Protein 1QVC (pdb70)

Radius of gyration: 25.81 Å; Cα contacts (8 Å, |Δi|>4): 1279; chains: 4; bounding box: 78×69×65 Å

Solvent-accessible surface area: 35002 Å² total; per-residue (Å²): 15,39,44,9,14,27,20,0,0,0,1,5,55,5,22,98,88,14,125,32,180,151,94,142,113,25,56,10,30,1,69,7,20,1,19,5,25,58,51,114,204,79,153,79,133,47,114,82,90,128,65,53,24,122,8,94,1,17,0,56,37,146,60,0,63,39,1,44,112,149,3,122,119,40,14,10,1,6,0,18,9,51,9,107,44,92,87,87,79,115,160,75,68,101,45,105,66,20,8,2,9,0,48,87,100,19,26,35,37,63,7,77,66,68,204,108,69,26,87,61,108,103,77,67,125,181,74,74,71,156,66,136,83,26,220,43,174,64,166,109,133,96,42,55,122,49,81,109,12,10,21,16,0,0,0,1,1,31,5,20,102,82,23,106,42,102,135,60,144,108,67,41,4,15,0,54,7,40,0,13,8,17,71,31,137,138,29,137,82,79,52,113,95,85,27,102,17,38,74,10,67,1,8,0,72,23,158,58,0,80,48,0,22,109,113,4,80,96,19,11,17,1,7,1,12,3,30,12,58,51,93,117,28,75,36,156,112,31,105,48,116,33,23,6,3,16,3,60,141,100,15,22,26,44,65,3,85,35,74,157,174,53,14,18,85,81,116,72,70,125,116,56,42,26,97,108,52,54,53,249,80,108,75,95,86,63,151,82,84,65,87,119,2,10,24,15,0,0,0,2,2,40,1,22,91,92,28,118,32,134,155,61,130,137,69,31,10,8,0,56,3,8,0,18,8,20,66,51,94,180,97,124,93,150,40,164,106,85,110,102,52,29,118,9,72,1,10,0,85,37,92,24,0,83,19,1,39,113,110,9,149,133,42,9,8,0,8,0,13,3,24,13,52,53,98,112,110,72,73,145,90,30,79,38,123,71,28,4,2,16,2,52,109,90,16,19,22,20,30,1,69,64,52,93,55,34,78,20,11,14,50,31,74,116,98,43,43,54,100,96,64,79,70,260,40,107,109,148,120,114,85,44,68,30,99,107,13,12,24,17,0,0,0,0,1,38,5,24,93,86,15,103,35,107,130,89,144,129,47,44,3,6,0,38,7,21,0,16,5,11,79,80,169,162,51,120,105,107,29,113,148,125,91,93,61,21,141,11,102,1,5,0,71,29,154,45,0,62,43,0,32,112,84,4,111,89,18,26,17,0,8,4,21,4,38,9,85,52,94,128,87,89,101,129,76,68,104,44,141,76,28,3,2,11,2,62,132,105,20,24,29,42,19,10,100,12,28,118,174,58,67,63,75,71,109,75,14,117,164,78,37,24,106,116,174,100,41,171,39,147,124,167,209

Nearest PDB structures (foldseek):
  4mz9-assembly1_C  TM=9.753E-01  e=2.724E-16  Escherichia coli K-12
  1qvc-assembly1_D  TM=7.773E-01  e=4.895E-19  Escherichia coli
  1eqq-assembly1_B  TM=9.102E-01  e=1.030E-16  Escherichia coli
  7f2n-assembly1_A  TM=9.126E-01  e=9.639E-15  Klebsiella pneumoniae subsp. pneumoniae MGH 78578
  3tqy-assembly1_C  TM=8.961E-01  e=4.563E-12  Coxiella burnetii

Organism: Escherichia coli (strain K12) (NCBI:txid83333)

Sequence (573 aa):
ASRGVNKVILVGNLGQDPEVRYMPNGGAVANITLATSESWRDKATGEMKEQTEWHRVVLFGKLAEVASEYLRKGSQVYIEGQLRTRKWTDQSGQDRYTTEVVVNVGGTMQMLGGRQGGGAPAGGNIGGGQPQGGWGQPQQPQGGNASRGVNKVILVGNLGQDPEVRYMPNGGAVANITLATSESWRDKATGEMKEQTEWHRVVLFGKLAEVASEYLRKGSQVYIEGQLRTRKWTDQSGQDRYTTEVVVNVGGTMQMLGGRQGGGAPAGGNIGGGQPQGGWGQPQQPQGGASRGVNKVILVGNLGQDPEVRYMPNGGAVANITLATSESWRDKATGEMKEQTEWHRVVLFGKLAEVASEYLRKGSQVYIEGQLRTRKWTDQSGQDRYTTEVVVNVGGTMQMLGGRQGGGAPAGGNIGGGQPQGGWGQPQQPQGGASRGVNKVILVGNLGQDPEVRYMPNGGAVANITLATSESWRDKATGEMKEQTEWHRVVLFGKLAEVASEYLRKGSQVYIEGQLRTRKWTDQSGQDRYTTEVVVNVGGTMQMLGGRQGGGAPAGGNIGGGQPQGGWGQPQQ

Foldseek 3Di:
DPDDDFKDKDKFFWQFAWQWDQDDPFGTKTKTKGKDKDWDCDDDPHGTDIDIDIAIEMEGDPRSVCSNVPNGGGWIKIKMFGWDWDWDDDPDPIDIDIHGYADDVMDMGTDDDDDDPDDCPPDDDDDDDAQDPDDDPDDPPTRRD/DPPDDFKDKDKFFFQFAWDKDADPPFGMKIKTWGKDKDWACDCVVHHTAIEIDIAIEMEGDPVRVCSNQAAGGGFIKIWMFGWDKAWDDLPPDIDIRIHGYADPVIDMGTDDDDDPGYDDDPPDDDDHYDPDDDDPDGDDDPDD/DVPDDFKDKDKFFFQFFWDKDADVPFGIKIKTKGKDKDWDQDDDPDGIDMDIDIAIEMETAVQSVVCNVPPGGGWIKIKMFGKDWDWDDPPPRIDIDIHGYADPVMDMATDDDDHDDDPDPDHPDDDDQQDDDDPDPPPDDSGD/DPDDDFKDKDKFFWQFAFPKACDPPGKIKTWTKGKDKDKDADPVVHGIDMDIDIATEMEIHPVSVLCNVWPGGGWIKIKMFGWDWDWDQDPHPIDIDIHGYAYDVMDMDTDVTPPPDDDDDPQAPPPWADDDPGRPPPDD

Secondary structure (DSSP, 8-state):
----EEEEEEEEEESS--EEE--SSS--EEEEEEEE----S--SSSS-----EEEEEEEETHHHHHHHHH--TT-EEEEEEEEEEEEE-SSSS-EEEEEEEE-TT-EEEE----S---SSSSS---SS-SSTT-SSSS-SS----/--S-EEEEEEEEEESS--EEEEETTTEEEEEEEEEE---B---SSSS-B---EEEEEEEEHHHHHHHHHH--TT-EEEEEEEEEEEEEESSSSEEEEEEEEE-TT-EEEESS-S-SSS---SS---SS---S--SS--------/----EEEEEEEEEESS--EEE--TTT--EEEEEEEEEEEE--STT-S-EEEEEEEEEEEEHHHHHHHHHH--TT-EEEEEEEEEEEEEESSSSEEEEEEEEE-SS-EEEE-SSS--STT-S--SSS-------SS---SS----/--S-EEEEEEEEEESS--EEEE-TTS-EEEEEEEEEEEEE--STT-S-EEEEEEEEEEEETHHHHHHHHH--TT-EEEEEEEEEEEEE-SSSS-EEEEEEEE-SS-EEEESS---S-SS--TTS-SSS--SSSS------

InterPro domains:
  IPR000424 Primosome PriB/single-strand DNA-binding [PF00436] (6-112)
  IPR000424 Primosome PriB/single-strand DNA-binding [PS50935] (6-111)
  IPR000424 Primosome PriB/single-strand DNA-binding [cd04496] (9-105)
  IPR011344 Single-stranded DNA-binding protein [MF_00984] (6-117)
  IPR011344 Single-stranded DNA-binding protein [PIRSF002070] (3-159)
  IPR011344 Single-stranded DNA-binding protein [PTHR10302] (3-152)
  IPR011344 Single-stranded DNA-binding protein [TIGR00621] (4-178)
  IPR012340 Nucleic acid-binding, OB-fold [G3DSA:2.40.50.140] (2-146)
  IPR012340 Nucleic acid-binding, OB-fold [SSF50249] (4-178)

Structure (mmCIF, N/CA/C/O backbone):
data_1QVC
#
_entry.id   1QVC
#
_cell.length_a   105.369
_cell.length_b   62.923
_cell.length_c   97.792
_cell.angle_alpha   90.00
_cell.angle_beta   112.57
_cell.angle_gamma   90.00
#
_symmetry.space_group_name_H-M   'C 1 2 1'
#
loop_
_entity.id
_entity.type
_entity.pdbx_description
1 polymer 'SINGLE STRANDED DNA BINDING PROTEIN MONOMER'
2 water water
#
loop_
_atom_site.group_PDB
_atom_site.id
_atom_site.type_symbol
_atom_site.label_atom_id
_atom_site.label_alt_id
_atom_site.label_comp_id
_atom_site.label_asym_id
_atom_site.label_entity_id
_atom_site.label_seq_id
_atom_site.pdbx_PDB_ins_code
_atom_site.Cartn_x
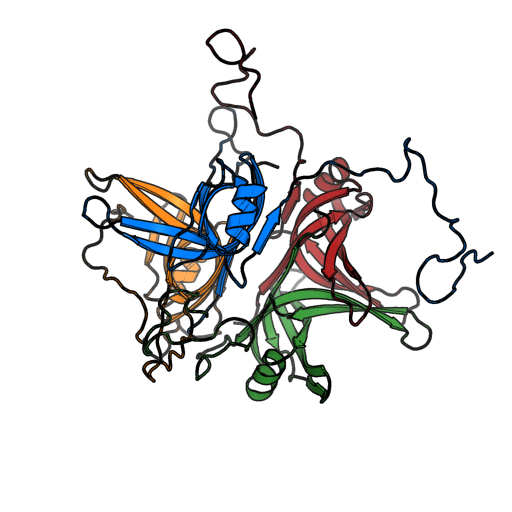_atom_site.Cartn_y
_atom_site.Cartn_z
_atom_site.occupancy
_atom_site.B_iso_or_equiv
_atom_site.auth_seq_id
_atom_site.auth_comp_id
_atom_site.auth_asym_id
_atom_site.auth_atom_id
_atom_site.pdbx_PDB_model_num
ATOM 1 N N . ALA A 1 1 ? 25.284 -14.889 6.375 1.00 77.38 1 ALA A N 1
ATOM 2 C CA . ALA A 1 1 ? 25.095 -15.461 7.739 1.00 76.81 1 ALA A CA 1
ATOM 3 C C . ALA A 1 1 ? 23.905 -14.815 8.437 1.00 76.91 1 ALA A C 1
ATOM 4 O O . ALA A 1 1 ? 23.527 -13.685 8.119 1.00 77.52 1 ALA A O 1
ATOM 6 N N . SER A 1 2 ? 23.314 -15.538 9.386 1.00 75.86 2 SER A N 1
ATOM 7 C CA . SER A 1 2 ? 22.168 -15.029 10.133 1.00 74.23 2 SER A CA 1
ATOM 8 C C . SER A 1 2 ? 22.621 -14.387 11.439 1.00 71.92 2 SER A C 1
ATOM 9 O O . SER A 1 2 ? 22.421 -13.189 11.655 1.00 71.37 2 SER A O 1
ATOM 12 N N . ARG A 1 3 ? 23.232 -15.201 12.298 1.00 67.74 3 ARG A N 1
ATOM 13 C CA . ARG A 1 3 ? 23.726 -14.766 13.602 1.00 63.10 3 ARG A CA 1
ATOM 14 C C . ARG A 1 3 ? 23.990 -13.272 13.750 1.00 58.41 3 ARG A C 1
ATOM 15 O O . ARG A 1 3 ? 23.090 -12.515 14.108 1.00 58.75 3 ARG A O 1
ATOM 23 N N . GLY A 1 4 ? 25.224 -12.854 13.487 1.00 52.72 4 GLY A N 1
ATOM 24 C CA . GLY A 1 4 ? 25.570 -11.453 13.616 1.00 47.50 4 GLY A CA 1
ATOM 25 C C . GLY A 1 4 ? 26.247 -11.162 14.946 1.00 44.93 4 GLY A C 1
ATOM 26 O O . GLY A 1 4 ? 26.474 -12.065 15.751 1.00 44.14 4 GLY A O 1
ATOM 27 N N . VAL A 1 5 ? 26.563 -9.893 15.180 1.00 42.00 5 VAL A N 1
ATOM 28 C CA . VAL A 1 5 ? 27.225 -9.474 16.405 1.00 39.04 5 VAL A CA 1
ATOM 29 C C . VAL A 1 5 ? 26.423 -8.393 17.097 1.00 38.86 5 VAL A C 1
ATOM 30 O O . VAL A 1 5 ? 26.028 -7.401 16.478 1.00 40.36 5 VAL A O 1
ATOM 34 N N . ASN A 1 6 ? 26.188 -8.599 18.386 1.00 36.52 6 ASN A N 1
ATOM 35 C CA . ASN A 1 6 ? 25.440 -7.676 19.225 1.00 32.14 6 ASN A CA 1
ATOM 36 C C . ASN A 1 6 ? 26.334 -7.342 20.418 1.00 30.66 6 ASN A C 1
ATOM 37 O O . ASN A 1 6 ? 26.243 -7.954 21.466 1.00 29.29 6 ASN A O 1
ATOM 42 N N . LYS A 1 7 ? 27.177 -6.340 20.238 1.00 31.49 7 LYS A N 1
ATOM 43 C CA . LYS A 1 7 ? 28.122 -5.917 21.247 1.00 32.05 7 LYS A CA 1
ATOM 44 C C . LYS A 1 7 ? 27.994 -4.466 21.631 1.00 32.24 7 LYS A C 1
ATOM 45 O O . LYS A 1 7 ? 27.898 -3.609 20.762 1.00 32.84 7 LYS A O 1
ATOM 51 N N . VAL A 1 8 ? 28.020 -4.204 22.937 1.00 30.78 8 VAL A N 1
ATOM 52 C CA . VAL A 1 8 ? 27.971 -2.849 23.462 1.00 28.63 8 VAL A CA 1
ATOM 53 C C . VAL A 1 8 ? 29.113 -2.680 24.461 1.00 29.33 8 VAL A C 1
ATOM 54 O O . VAL A 1 8 ? 29.249 -3.478 25.382 1.00 30.61 8 VAL A O 1
ATOM 58 N N . ILE A 1 9 ? 29.909 -1.633 24.283 1.00 27.12 9 ILE A N 1
ATOM 59 C CA . ILE A 1 9 ? 31.023 -1.337 25.170 1.00 33.10 9 ILE A CA 1
ATOM 60 C C . ILE A 1 9 ? 30.746 0.000 25.871 1.00 34.81 9 ILE A C 1
ATOM 61 O O . ILE A 1 9 ? 30.596 1.027 25.203 1.00 35.18 9 ILE A O 1
ATOM 66 N N . LEU A 1 10 ? 30.673 -0.013 27.203 1.00 32.55 10 LEU A N 1
ATOM 67 C CA . LEU A 1 10 ? 30.413 1.210 27.952 1.00 35.23 10 LEU A CA 1
ATOM 68 C C . LEU A 1 10 ? 31.441 1.555 29.030 1.00 37.29 10 LEU A C 1
ATOM 69 O O . LEU A 1 10 ? 32.026 0.680 29.670 1.00 38.69 10 LEU A O 1
ATOM 74 N N . VAL A 1 11 ? 31.659 2.850 29.214 1.00 36.78 11 VAL A N 1
ATOM 75 C CA . VAL A 1 11 ? 32.541 3.349 30.255 1.00 36.86 11 VAL A CA 1
ATOM 76 C C . VAL A 1 11 ? 31.835 4.573 30.861 1.00 39.80 11 VAL A C 1
ATOM 77 O O . VAL A 1 11 ? 31.761 5.632 30.238 1.00 38.85 11 VAL A O 1
ATOM 81 N N . GLY A 1 12 ? 31.297 4.422 32.065 1.00 40.61 12 GLY A N 1
ATOM 82 C CA . GLY A 1 12 ? 30.622 5.540 32.697 1.00 43.66 12 GLY A CA 1
ATOM 83 C C . GLY A 1 12 ? 30.512 5.414 34.202 1.00 45.57 12 GLY A C 1
ATOM 84 O O . GLY A 1 12 ? 31.097 4.517 34.799 1.00 42.98 12 GLY A O 1
ATOM 85 N N . ASN A 1 13 ? 29.742 6.318 34.807 1.00 49.20 13 ASN A N 1
ATOM 86 C CA . ASN A 1 13 ? 29.531 6.348 36.255 1.00 50.20 13 ASN A CA 1
ATOM 87 C C . ASN A 1 13 ? 28.142 5.860 36.619 1.00 50.46 13 ASN A C 1
ATOM 88 O O . ASN A 1 13 ? 27.190 6.093 35.885 1.00 51.57 13 ASN A O 1
ATOM 93 N N . LEU A 1 14 ? 28.018 5.180 37.754 1.00 52.89 14 LEU A N 1
ATOM 94 C CA . LEU A 1 14 ? 26.710 4.706 38.189 1.00 54.08 14 LEU A CA 1
ATOM 95 C C . LEU A 1 14 ? 25.919 5.932 38.621 1.00 55.64 14 LEU A C 1
ATOM 96 O O . LEU A 1 14 ? 26.443 6.809 39.300 1.00 55.05 14 LEU A O 1
ATOM 101 N N . GLY A 1 15 ? 24.659 6.000 38.214 1.00 58.89 15 GLY A N 1
ATOM 102 C CA . GLY A 1 15 ? 23.837 7.137 38.582 1.00 62.98 15 GLY A CA 1
ATOM 103 C C . GLY A 1 15 ? 23.230 6.942 39.956 1.00 65.43 15 GLY A C 1
ATOM 104 O O . GLY A 1 15 ? 22.721 7.882 40.566 1.00 67.00 15 GLY A O 1
ATOM 105 N N . GLN A 1 16 ? 23.289 5.708 40.444 1.00 66.14 16 GLN A N 1
ATOM 106 C CA . GLN A 1 16 ? 22.744 5.376 41.745 1.00 66.62 16 GLN A CA 1
ATOM 107 C C . GLN A 1 16 ? 23.238 4.009 42.190 1.00 66.79 16 GLN A C 1
ATOM 108 O O . GLN A 1 16 ? 23.949 3.328 41.462 1.00 66.54 16 GLN A O 1
ATOM 114 N N . ASP A 1 17 ? 22.856 3.615 43.396 1.00 68.98 17 ASP A N 1
ATOM 115 C CA . ASP A 1 17 ? 23.261 2.330 43.951 1.00 71.96 17 ASP A CA 1
ATOM 116 C C . ASP A 1 17 ? 22.657 1.166 43.170 1.00 73.08 17 ASP A C 1
ATOM 117 O O . ASP A 1 17 ? 21.512 1.234 42.725 1.00 73.43 17 ASP A O 1
ATOM 122 N N . PRO A 1 18 ? 23.427 0.082 42.994 1.00 73.40 18 PRO A N 1
ATOM 123 C CA . PRO A 1 18 ? 22.989 -1.113 42.269 1.00 75.03 18 PRO A CA 1
ATOM 124 C C . PRO A 1 18 ? 21.734 -1.752 42.860 1.00 76.82 18 PRO A C 1
ATOM 125 O O . PRO A 1 18 ? 21.806 -2.503 43.834 1.00 77.24 18 PRO A O 1
ATOM 129 N N . GLU A 1 19 ? 20.588 -1.450 42.261 1.00 78.39 19 GLU A N 1
ATOM 130 C CA . GLU A 1 19 ? 19.314 -1.990 42.713 1.00 79.62 19 GLU A CA 1
ATOM 131 C C . GLU A 1 19 ? 19.276 -3.487 42.420 1.00 80.27 19 GLU A C 1
ATOM 132 O O . GLU A 1 19 ? 18.733 -3.921 41.405 1.00 80.81 19 GLU A O 1
ATOM 138 N N . VAL A 1 20 ? 19.861 -4.273 43.317 1.00 80.92 20 VAL A N 1
ATOM 139 C CA . VAL A 1 20 ? 19.916 -5.720 43.157 1.00 81.73 20 VAL A CA 1
ATOM 140 C C . VAL A 1 20 ? 18.701 -6.424 43.735 1.00 83.01 20 VAL A C 1
ATOM 141 O O . VAL A 1 20 ? 18.072 -5.936 44.672 1.00 83.25 20 VAL A O 1
ATOM 145 N N . ARG A 1 21 ? 18.373 -7.579 43.167 1.00 84.97 21 ARG A N 1
ATOM 146 C CA . ARG A 1 21 ? 17.233 -8.355 43.632 1.00 86.87 21 ARG A CA 1
ATOM 147 C C . ARG A 1 21 ? 17.336 -9.804 43.172 1.00 87.80 21 ARG A C 1
ATOM 148 O O . ARG A 1 21 ? 17.592 -10.080 41.999 1.00 87.06 21 ARG A O 1
ATOM 156 N N . TYR A 1 22 ? 17.138 -10.728 44.105 1.00 89.69 22 TYR A N 1
ATOM 157 C CA . TYR A 1 22 ? 17.199 -12.149 43.793 1.00 91.53 22 TYR A CA 1
ATOM 158 C C . TYR A 1 22 ? 15.864 -12.604 43.222 1.00 92.72 22 TYR A C 1
ATOM 159 O O . TYR A 1 22 ? 15.007 -11.783 42.893 1.00 93.35 22 TYR A O 1
ATOM 168 N N . MET A 1 23 ? 15.697 -13.918 43.108 1.00 93.94 23 MET A N 1
ATOM 169 C CA . MET A 1 23 ? 14.466 -14.501 42.590 1.00 95.08 23 MET A CA 1
ATOM 170 C C . MET A 1 23 ? 14.602 -16.019 42.462 1.00 95.96 23 MET A C 1
ATOM 171 O O . MET A 1 23 ? 15.659 -16.527 42.088 1.00 95.95 23 MET A O 1
ATOM 176 N N . PRO A 1 24 ? 13.529 -16.762 42.781 1.00 96.62 24 PRO A N 1
ATOM 177 C CA . PRO A 1 24 ? 13.504 -18.227 42.715 1.00 96.76 24 PRO A CA 1
ATOM 178 C C . PRO A 1 24 ? 14.164 -18.819 41.473 1.00 96.49 24 PRO A C 1
ATOM 179 O O . PRO A 1 24 ? 15.324 -19.235 41.514 1.00 97.02 24 PRO A O 1
ATOM 183 N N . ASN A 1 25 ? 13.414 -18.856 40.376 1.00 95.98 25 ASN A N 1
ATOM 184 C CA . ASN A 1 25 ? 13.899 -19.401 39.111 1.00 94.86 25 ASN A CA 1
ATOM 185 C C . ASN A 1 25 ? 15.232 -18.775 38.703 1.00 93.06 25 ASN A C 1
ATOM 186 O O . ASN A 1 25 ? 16.287 -19.398 38.836 1.00 92.91 25 ASN A O 1
ATOM 191 N N . GLY A 1 26 ? 15.180 -17.544 38.204 1.00 90.64 26 GLY A N 1
ATOM 192 C CA . GLY A 1 26 ? 16.397 -16.867 37.792 1.00 88.20 26 GLY A CA 1
ATOM 193 C C . GLY A 1 26 ? 17.318 -16.587 38.965 1.00 86.15 26 GLY A C 1
ATOM 194 O O . GLY A 1 26 ? 16.862 -16.216 40.044 1.00 86.76 26 GLY A O 1
ATOM 195 N N . GLY A 1 27 ? 18.619 -16.766 38.758 1.00 83.52 27 GLY A N 1
ATOM 196 C CA . GLY A 1 27 ? 19.574 -16.525 39.825 1.00 78.96 27 GLY A CA 1
ATOM 197 C C . GLY A 1 27 ? 19.567 -15.088 40.309 1.00 75.70 27 GLY A C 1
ATOM 198 O O . GLY A 1 27 ? 18.524 -14.546 40.670 1.00 75.61 27 GLY A O 1
ATOM 199 N N . ALA A 1 28 ? 20.740 -14.466 40.317 1.00 72.68 28 ALA A N 1
ATOM 200 C CA . ALA A 1 28 ? 20.863 -13.085 40.758 1.00 68.37 28 ALA A CA 1
ATOM 201 C C . ALA A 1 28 ? 20.672 -12.121 39.596 1.00 65.46 28 ALA A C 1
ATOM 202 O O . ALA A 1 28 ? 21.197 -12.334 38.505 1.00 63.66 28 ALA A O 1
ATOM 204 N N . VAL A 1 29 ? 19.912 -11.060 39.844 1.00 63.49 29 VAL A N 1
ATOM 205 C CA . VAL A 1 29 ? 19.656 -10.038 38.836 1.00 60.97 29 VAL A CA 1
ATOM 206 C C . VAL A 1 29 ? 19.955 -8.685 39.468 1.00 58.05 29 VAL A C 1
ATOM 207 O O . VAL A 1 29 ? 19.793 -8.510 40.669 1.00 57.61 29 VAL A O 1
ATOM 211 N N . ALA A 1 30 ? 20.389 -7.727 38.661 1.00 56.68 30 ALA A N 1
ATOM 212 C CA . ALA A 1 30 ? 20.703 -6.399 39.178 1.00 55.36 30 ALA A CA 1
ATOM 213 C C . ALA A 1 30 ? 20.583 -5.328 38.096 1.00 54.30 30 ALA A C 1
ATOM 214 O O . ALA A 1 30 ? 21.179 -5.454 37.023 1.00 54.02 30 ALA A O 1
ATOM 216 N N . ASN A 1 31 ? 19.805 -4.285 38.374 1.00 51.89 31 ASN A N 1
ATOM 217 C CA . ASN A 1 31 ? 19.633 -3.192 37.422 1.00 51.55 31 ASN A CA 1
ATOM 218 C C . ASN A 1 31 ? 20.440 -1.977 37.858 1.00 50.60 31 ASN A C 1
ATOM 219 O O . ASN A 1 31 ? 20.362 -1.550 39.011 1.00 50.04 31 ASN A O 1
ATOM 224 N N . ILE A 1 32 ? 21.224 -1.427 36.938 1.00 48.63 32 ILE A N 1
ATOM 225 C CA . ILE A 1 32 ? 22.028 -0.256 37.247 1.00 47.00 32 ILE A CA 1
ATOM 226 C C . ILE A 1 32 ? 21.832 0.795 36.160 1.00 46.06 32 ILE A C 1
ATOM 227 O O . ILE A 1 32 ? 21.331 0.495 35.076 1.00 45.42 32 ILE A O 1
ATOM 232 N N . THR A 1 33 ? 22.228 2.028 36.460 1.00 44.22 33 THR A N 1
ATOM 233 C CA . THR A 1 33 ? 22.096 3.128 35.519 1.00 43.62 33 THR A CA 1
ATOM 234 C C . THR A 1 33 ? 23.464 3.702 35.231 1.00 43.36 33 THR A C 1
ATOM 235 O O . THR A 1 33 ? 24.241 3.952 36.148 1.00 45.15 33 THR A O 1
ATOM 239 N N . LEU A 1 34 ? 23.754 3.938 33.960 1.00 42.21 34 LEU A N 1
ATOM 240 C CA . LEU A 1 34 ? 25.063 4.444 33.596 1.00 42.77 34 LEU A CA 1
ATOM 241 C C . LEU A 1 34 ? 24.999 5.685 32.729 1.00 41.53 34 LEU A C 1
ATOM 242 O O . LEU A 1 34 ? 24.196 5.777 31.811 1.00 44.38 34 LEU A O 1
ATOM 247 N N . ALA A 1 35 ? 25.878 6.633 33.014 1.00 41.81 35 ALA A N 1
ATOM 248 C CA . ALA A 1 35 ? 25.921 7.866 32.263 1.00 42.09 35 ALA A CA 1
ATOM 249 C C . ALA A 1 35 ? 27.193 8.020 31.441 1.00 42.57 35 ALA A C 1
ATOM 250 O O . ALA A 1 35 ? 28.263 7.545 31.825 1.00 43.54 35 ALA A O 1
ATOM 252 N N . THR A 1 36 ? 27.051 8.669 30.292 1.00 41.46 36 THR A N 1
ATOM 253 C CA . THR A 1 36 ? 28.167 8.977 29.414 1.00 42.77 36 THR A CA 1
ATOM 254 C C . THR A 1 36 ? 27.808 10.347 28.860 1.00 44.72 36 THR A C 1
ATOM 255 O O . THR A 1 36 ? 26.639 10.730 28.860 1.00 41.56 36 THR A O 1
ATOM 259 N N . SER A 1 37 ? 28.801 11.099 28.410 1.00 49.62 37 SER A N 1
ATOM 260 C CA . SER A 1 37 ? 28.531 12.433 27.904 1.00 53.63 37 SER A CA 1
ATOM 261 C C . SER A 1 37 ? 29.457 12.879 26.794 1.00 55.90 37 SER A C 1
ATOM 262 O O . SER A 1 37 ? 30.516 12.298 26.583 1.00 55.72 37 SER A O 1
ATOM 265 N N . GLU A 1 38 ? 29.035 13.923 26.088 1.00 62.01 38 GLU A N 1
ATOM 266 C CA . GLU A 1 38 ? 29.787 14.489 24.977 1.00 68.05 38 GLU A CA 1
ATOM 267 C C . GLU A 1 38 ? 29.452 15.981 24.859 1.00 72.11 38 GLU A C 1
ATOM 268 O O . GLU A 1 38 ? 28.282 16.367 24.903 1.00 72.55 38 GLU A O 1
ATOM 274 N N . SER A 1 39 ? 30.480 16.816 24.717 1.00 76.45 39 SER A N 1
ATOM 275 C CA . SER A 1 39 ? 30.285 18.259 24.604 1.00 80.16 39 SER A CA 1
ATOM 276 C C . SER A 1 39 ? 31.115 18.867 23.482 1.00 83.21 39 SER A C 1
ATOM 277 O O . SER A 1 39 ? 32.308 18.599 23.363 1.00 83.81 39 SER A O 1
ATOM 280 N N . TRP A 1 40 ? 30.471 19.692 22.663 1.00 87.16 40 TRP A N 1
ATOM 281 C 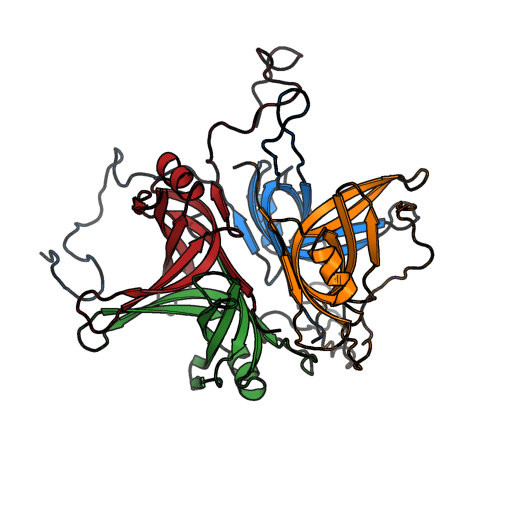CA . TRP A 1 40 ? 31.136 20.353 21.546 1.00 90.90 40 TRP A CA 1
ATOM 282 C C . TRP A 1 40 ? 31.675 21.729 21.939 1.00 92.58 40 TRP A C 1
ATOM 283 O O . TRP A 1 40 ? 31.059 22.450 22.723 1.00 92.74 40 TRP A O 1
ATOM 294 N N . ARG A 1 41 ? 32.832 22.082 21.386 1.00 94.41 41 ARG A N 1
ATOM 295 C CA . ARG A 1 41 ? 33.480 23.356 21.680 1.00 96.28 41 ARG A CA 1
ATOM 296 C C . ARG A 1 41 ? 32.797 24.559 21.030 1.00 97.43 41 ARG A C 1
ATOM 297 O O . ARG A 1 41 ? 33.362 25.653 20.991 1.00 98.06 41 ARG A O 1
ATOM 305 N N . ASP A 1 42 ? 31.583 24.358 20.526 1.00 98.39 42 ASP A N 1
ATOM 306 C CA . ASP A 1 42 ? 30.832 25.434 19.885 1.00 99.07 42 ASP A CA 1
ATOM 307 C C . ASP A 1 42 ? 30.451 26.534 20.873 1.00 99.90 42 ASP A C 1
ATOM 308 O O . ASP A 1 42 ? 31.110 26.723 21.901 1.00 99.99 42 ASP A O 1
ATOM 313 N N . LYS A 1 43 ? 29.380 27.258 20.552 1.00 99.99 43 LYS A N 1
ATOM 314 C CA . LYS A 1 43 ? 28.895 28.343 21.398 1.00 99.85 43 LYS A CA 1
ATOM 315 C C . LYS A 1 43 ? 27.644 28.981 20.803 1.00 99.79 43 LYS A C 1
ATOM 316 O O . LYS A 1 43 ? 27.562 29.196 19.593 1.00 99.99 43 LYS A O 1
ATOM 322 N N . ALA A 1 44 ? 26.675 29.285 21.661 1.00 99.68 44 ALA A N 1
ATOM 323 C CA . ALA A 1 44 ? 25.433 29.909 21.222 1.00 99.82 44 ALA A CA 1
ATOM 324 C C . ALA A 1 44 ? 25.348 31.330 21.767 1.00 99.76 44 ALA A C 1
ATOM 325 O O . ALA A 1 44 ? 25.275 32.298 21.007 1.00 99.37 44 ALA A O 1
ATOM 327 N N . THR A 1 45 ? 25.362 31.443 23.091 1.00 99.99 45 THR A N 1
ATOM 328 C CA . THR A 1 45 ? 25.285 32.739 23.757 1.00 99.99 45 THR A CA 1
ATOM 329 C C . THR A 1 45 ? 26.488 32.938 24.678 1.00 99.99 45 THR A C 1
ATOM 330 O O . THR A 1 45 ? 26.618 33.974 25.333 1.00 99.95 45 THR A O 1
ATOM 334 N N . GLY A 1 46 ? 27.368 31.942 24.721 1.00 99.96 46 GLY A N 1
ATOM 335 C CA . GLY A 1 46 ? 28.546 32.047 25.563 1.00 99.99 46 GLY A CA 1
ATOM 336 C C . GLY A 1 46 ? 29.337 30.759 25.696 1.00 99.99 46 GLY A C 1
ATOM 337 O O . GLY A 1 46 ? 30.397 30.598 25.086 1.00 99.99 46 GLY A O 1
ATOM 338 N N . GLU A 1 47 ? 28.819 29.837 26.499 1.00 99.49 47 GLU A N 1
ATOM 339 C CA . GLU A 1 47 ? 29.478 28.560 26.732 1.00 99.01 47 GLU A CA 1
ATOM 340 C C . GLU A 1 47 ? 29.130 27.523 25.672 1.00 98.71 47 GLU A C 1
ATOM 341 O O . GLU A 1 47 ? 28.631 27.855 24.595 1.00 98.41 47 GLU A O 1
ATOM 347 N N . MET A 1 48 ? 29.409 26.263 25.991 1.00 98.26 48 MET A N 1
ATOM 348 C CA . MET A 1 48 ? 29.123 25.151 25.093 1.00 97.26 48 MET A CA 1
ATOM 349 C C . MET A 1 48 ? 27.833 24.457 25.522 1.00 95.46 48 MET A C 1
ATOM 350 O O . MET A 1 48 ? 26.940 25.091 26.083 1.00 95.14 48 MET A O 1
ATOM 355 N N . LYS A 1 49 ? 27.738 23.157 25.261 1.00 93.08 49 LYS A N 1
ATOM 356 C CA . LYS A 1 49 ? 26.548 22.397 25.625 1.00 90.81 49 LYS A CA 1
ATOM 357 C C . LYS A 1 49 ? 26.913 21.051 26.248 1.00 88.85 49 LYS A C 1
ATOM 358 O O . LYS A 1 49 ? 28.085 20.679 26.310 1.00 88.45 49 LYS A O 1
ATOM 364 N N . GLU A 1 50 ? 25.899 20.331 26.720 1.00 86.24 50 GLU A N 1
ATOM 365 C CA . GLU A 1 50 ? 26.100 19.020 27.326 1.00 83.63 50 GLU A CA 1
ATOM 366 C C . GLU A 1 50 ? 24.896 18.132 27.035 1.00 80.35 50 GLU A C 1
ATOM 367 O O . GLU A 1 50 ? 23.753 18.583 27.071 1.00 80.23 50 GLU A O 1
ATOM 373 N N . GLN A 1 51 ? 25.164 16.865 26.746 1.00 76.37 51 GLN A N 1
ATOM 374 C CA . GLN A 1 51 ? 24.114 15.904 26.428 1.00 71.41 51 GLN A CA 1
ATOM 375 C C . GLN A 1 51 ? 24.502 14.528 26.947 1.00 66.75 51 GLN A C 1
ATOM 376 O O . GLN A 1 51 ? 25.126 13.748 26.230 1.00 66.93 51 GLN A O 1
ATOM 382 N N . THR A 1 52 ? 24.137 14.226 28.187 1.00 59.87 52 THR A N 1
ATOM 383 C CA . THR A 1 52 ? 24.477 12.932 28.744 1.00 54.75 52 THR A CA 1
ATOM 384 C C . THR A 1 52 ? 23.431 11.868 28.423 1.00 51.84 52 THR A C 1
ATOM 385 O O . THR A 1 52 ? 22.241 12.152 28.343 1.00 50.19 52 THR A O 1
ATOM 389 N N . GLU A 1 53 ? 23.902 10.641 28.224 1.00 49.03 53 GLU A N 1
ATOM 390 C CA . GLU A 1 53 ? 23.030 9.518 27.954 1.00 47.49 53 GLU A CA 1
ATOM 391 C C . GLU A 1 53 ? 23.023 8.675 29.203 1.00 47.39 53 GLU A C 1
ATOM 392 O O . GLU A 1 53 ? 24.042 8.547 29.872 1.00 50.02 53 GLU A O 1
ATOM 398 N N . TRP A 1 54 ? 21.870 8.109 29.518 1.00 45.57 54 TRP A N 1
ATOM 399 C CA . TRP A 1 54 ? 21.736 7.245 30.663 1.00 44.71 54 TRP A CA 1
ATOM 400 C C . TRP A 1 54 ? 21.428 5.909 30.030 1.00 45.58 54 TRP A C 1
ATOM 401 O O . TRP A 1 54 ? 20.563 5.828 29.163 1.00 43.81 54 TRP A O 1
ATOM 412 N N . HIS A 1 55 ? 22.160 4.875 30.438 1.00 44.01 55 HIS A N 1
ATOM 413 C CA . HIS A 1 55 ? 21.969 3.537 29.896 1.00 39.76 55 HIS A CA 1
ATOM 414 C C . HIS A 1 55 ? 21.432 2.608 30.965 1.00 38.85 55 HIS A C 1
ATOM 415 O O . HIS A 1 55 ? 21.845 2.678 32.116 1.00 40.73 55 HIS A O 1
ATOM 422 N N . ARG A 1 56 ? 20.493 1.752 30.584 1.00 40.95 56 ARG A N 1
ATOM 423 C CA . ARG A 1 56 ? 19.928 0.795 31.512 1.00 43.23 56 ARG A CA 1
ATOM 424 C C . ARG A 1 56 ? 20.748 -0.467 31.329 1.00 43.67 56 ARG A C 1
ATOM 425 O O . ARG A 1 56 ? 20.715 -1.094 30.270 1.00 43.53 56 ARG A O 1
ATOM 433 N N . VAL A 1 57 ? 21.515 -0.824 32.347 1.00 43.42 57 VAL A N 1
ATOM 434 C CA . VAL A 1 57 ? 22.336 -2.015 32.259 1.00 44.06 57 VAL A CA 1
ATOM 435 C C . VAL A 1 57 ? 21.760 -3.075 33.174 1.00 43.39 57 VAL A C 1
ATOM 436 O O . VAL A 1 57 ? 21.254 -2.774 34.248 1.00 46.43 57 VAL A O 1
ATOM 440 N N . VAL A 1 58 ? 21.821 -4.319 32.730 1.00 43.07 58 VAL A N 1
ATOM 441 C CA . VAL A 1 58 ? 21.316 -5.430 33.512 1.00 43.75 58 VAL A CA 1
ATOM 442 C C . VAL A 1 58 ? 22.464 -6.407 33.715 1.00 42.78 58 VAL A C 1
ATOM 443 O O . VAL A 1 58 ? 23.152 -6.758 32.765 1.00 42.15 58 VAL A O 1
ATOM 447 N N . LEU A 1 59 ? 22.680 -6.819 34.960 1.00 45.37 59 LEU A N 1
ATOM 448 C CA . LEU A 1 59 ? 23.739 -7.771 35.283 1.00 47.19 59 LEU A CA 1
ATOM 449 C C . LEU A 1 59 ? 23.070 -9.044 35.797 1.00 48.73 59 LEU A C 1
ATOM 450 O O . LEU A 1 59 ? 21.996 -8.987 36.398 1.00 50.75 59 LEU A O 1
ATOM 455 N N . PHE A 1 60 ? 23.699 -10.187 35.543 1.00 50.29 60 PHE A N 1
ATOM 456 C CA . PHE A 1 60 ? 23.179 -11.481 35.976 1.00 51.26 60 PHE A CA 1
ATOM 457 C C . PHE A 1 60 ? 24.315 -12.256 36.640 1.00 52.92 60 PHE A C 1
ATOM 458 O O . PHE A 1 60 ? 25.480 -11.872 36.524 1.00 53.52 60 PHE A O 1
ATOM 466 N N . GLY A 1 61 ? 23.970 -13.337 37.336 1.00 54.31 61 GLY A N 1
ATOM 467 C CA . GLY A 1 61 ? 24.972 -14.167 37.989 1.00 56.69 61 GLY A CA 1
ATOM 468 C C . GLY A 1 61 ? 25.832 -13.492 39.043 1.00 59.04 61 GLY A C 1
ATOM 469 O O . GLY A 1 61 ? 25.400 -12.541 39.703 1.00 60.70 61 GLY A O 1
ATOM 470 N N . LYS A 1 62 ? 27.056 -13.986 39.210 1.00 59.84 62 LYS A N 1
ATOM 471 C CA . LYS A 1 62 ? 27.966 -13.424 40.205 1.00 60.48 62 LYS A CA 1
ATOM 472 C C . LYS A 1 62 ? 28.152 -11.923 40.011 1.00 59.22 62 LYS A C 1
ATOM 473 O O . LYS A 1 62 ? 28.353 -11.178 40.966 1.00 59.98 62 LYS A O 1
ATOM 479 N N . LEU A 1 63 ? 28.076 -11.482 38.766 1.00 57.86 63 LEU A N 1
ATOM 480 C CA . LEU A 1 63 ? 28.239 -10.074 38.458 1.00 56.16 63 LEU A CA 1
ATOM 481 C C . LEU A 1 63 ? 27.286 -9.192 39.259 1.00 54.14 63 LEU A C 1
ATOM 482 O O . LEU A 1 63 ? 27.710 -8.199 39.844 1.00 56.10 63 LEU A O 1
ATOM 487 N N . ALA A 1 64 ? 26.009 -9.554 39.292 1.00 52.00 64 ALA A N 1
ATOM 488 C CA . ALA A 1 64 ? 25.008 -8.767 40.018 1.00 52.33 64 ALA A CA 1
ATOM 489 C C . ALA A 1 64 ? 25.258 -8.736 41.524 1.00 52.79 64 ALA A C 1
ATOM 490 O O . ALA A 1 64 ? 24.881 -7.780 42.204 1.00 51.20 64 ALA A O 1
ATOM 492 N N . GLU A 1 65 ? 25.881 -9.789 42.042 1.00 54.54 65 GLU A N 1
ATOM 493 C CA . GLU A 1 65 ? 26.177 -9.870 43.470 1.00 56.30 65 GLU A CA 1
ATOM 494 C C . GLU A 1 65 ? 27.352 -8.962 43.777 1.00 54.52 65 GLU A C 1
ATOM 495 O O . GLU A 1 65 ? 27.353 -8.241 44.771 1.00 53.97 65 GLU A O 1
ATOM 501 N N . VAL A 1 66 ? 28.346 -9.004 42.900 1.00 53.94 66 VAL A N 1
ATOM 502 C CA . VAL A 1 66 ? 29.533 -8.183 43.038 1.00 54.44 66 VAL A CA 1
ATOM 503 C C . VAL A 1 66 ? 29.132 -6.721 42.971 1.00 54.68 66 VAL A C 1
ATOM 504 O O . VAL A 1 66 ? 29.617 -5.899 43.745 1.00 54.71 66 VAL A O 1
ATOM 508 N N . ALA A 1 67 ? 28.236 -6.401 42.043 1.00 55.23 67 ALA A N 1
ATOM 509 C CA . ALA A 1 67 ? 27.774 -5.028 41.880 1.00 56.06 67 ALA A CA 1
ATOM 510 C C . ALA A 1 67 ? 27.173 -4.519 43.182 1.00 55.24 67 ALA A C 1
ATOM 511 O O . ALA A 1 67 ? 27.477 -3.420 43.634 1.00 54.63 67 ALA A O 1
ATOM 513 N N . SER A 1 68 ? 26.331 -5.344 43.788 1.00 55.20 68 SER A N 1
ATOM 514 C CA . SER A 1 68 ? 25.666 -4.988 45.028 1.00 56.02 68 SER A CA 1
ATOM 515 C C . SER A 1 68 ? 26.624 -4.775 46.183 1.00 56.49 68 SER A C 1
ATOM 516 O O . SER A 1 68 ? 26.522 -3.786 46.897 1.00 57.97 68 SER A O 1
ATOM 519 N N . GLU A 1 69 ? 27.548 -5.710 46.369 1.00 56.50 69 GLU A N 1
ATOM 520 C CA . GLU A 1 69 ? 28.510 -5.621 47.456 1.00 57.14 69 GLU A CA 1
ATOM 521 C C . GLU A 1 69 ? 29.597 -4.562 47.288 1.00 56.38 69 GLU A C 1
ATOM 522 O O . GLU A 1 69 ? 29.957 -3.886 48.247 1.00 55.89 69 GLU A O 1
ATOM 528 N N . TYR A 1 70 ? 30.106 -4.395 46.071 1.00 56.25 70 TYR A N 1
ATOM 529 C CA . TYR A 1 70 ? 31.190 -3.451 45.856 1.00 54.38 70 TYR A CA 1
ATOM 530 C C . TYR A 1 70 ? 30.945 -2.237 44.966 1.00 53.84 70 TYR A C 1
ATOM 531 O O . TYR A 1 70 ? 31.722 -1.289 45.003 1.00 54.01 70 TYR A O 1
ATOM 540 N N . LEU A 1 71 ? 29.880 -2.241 44.175 1.00 53.50 71 LEU A N 1
ATOM 541 C CA . LEU A 1 71 ? 29.618 -1.102 43.297 1.00 53.33 71 LEU A CA 1
ATOM 542 C C . LEU A 1 71 ? 28.847 0.008 43.991 1.00 53.55 71 LEU A C 1
ATOM 543 O O . LEU A 1 71 ? 27.845 -0.243 44.659 1.00 54.25 71 LEU A O 1
ATOM 548 N N . ARG A 1 72 ? 29.325 1.238 43.817 1.00 53.12 72 ARG A N 1
ATOM 549 C CA . ARG A 1 72 ? 28.706 2.403 44.432 1.00 53.93 72 ARG A CA 1
ATOM 550 C C . ARG A 1 72 ? 28.366 3.513 43.452 1.00 54.54 72 ARG A C 1
ATOM 551 O O . ARG A 1 72 ? 28.977 3.643 42.391 1.00 56.96 72 ARG A O 1
ATOM 559 N N . LYS A 1 73 ? 27.388 4.327 43.822 1.00 52.90 73 LYS A N 1
ATOM 560 C CA . LYS A 1 73 ? 26.991 5.436 42.983 1.00 51.71 73 LYS A CA 1
ATOM 561 C C . LYS A 1 73 ? 28.230 6.290 42.731 1.00 49.82 73 LYS A C 1
ATOM 562 O O . LYS A 1 73 ? 28.935 6.670 43.663 1.00 48.05 73 LYS A O 1
ATOM 568 N N . GLY A 1 74 ? 28.508 6.566 41.462 1.00 50.74 74 GLY A N 1
ATOM 569 C CA . GLY A 1 74 ? 29.665 7.371 41.119 1.00 47.83 74 GLY A CA 1
ATOM 570 C C . GLY A 1 74 ? 30.838 6.534 40.663 1.00 47.63 74 GLY A C 1
ATOM 571 O O . GLY A 1 74 ? 31.754 7.044 40.033 1.00 48.10 74 GLY A O 1
ATOM 572 N N . SER A 1 75 ? 30.818 5.246 40.987 1.00 47.50 75 SER A N 1
ATOM 573 C CA . SER A 1 75 ? 31.894 4.349 40.592 1.00 46.99 75 SER A CA 1
ATOM 574 C C . SER A 1 75 ? 32.019 4.320 39.071 1.00 46.49 75 SER A C 1
ATOM 575 O O . SER A 1 75 ? 31.018 4.299 38.351 1.00 43.95 75 SER A O 1
ATOM 578 N N . GLN A 1 76 ? 33.251 4.319 38.580 1.00 46.41 76 GLN A N 1
ATOM 579 C CA . GLN A 1 76 ? 33.461 4.264 37.144 1.00 45.80 76 GLN A CA 1
ATOM 580 C C . GLN A 1 76 ? 33.714 2.816 36.762 1.00 45.89 76 GLN A C 1
ATOM 581 O O . GLN A 1 76 ? 34.571 2.146 37.345 1.00 43.78 76 GLN A O 1
ATOM 587 N N . VAL A 1 77 ? 32.959 2.331 35.787 1.00 43.26 77 VAL A N 1
ATOM 588 C CA . VAL A 1 77 ? 33.108 0.960 35.355 1.00 42.22 77 VAL A CA 1
ATOM 589 C C . VAL A 1 77 ? 33.170 0.817 33.838 1.00 41.13 77 VAL A C 1
ATOM 590 O O . VAL A 1 77 ? 32.813 1.731 33.099 1.00 42.94 77 VAL A O 1
ATOM 594 N N . TYR A 1 78 ? 33.655 -0.341 33.401 1.00 36.18 78 TYR A N 1
ATOM 595 C CA . TYR A 1 78 ? 33.764 -0.687 32.006 1.00 33.30 78 TYR A CA 1
ATOM 596 C C . TYR A 1 78 ? 32.759 -1.817 31.858 1.00 33.22 78 TYR A C 1
ATOM 597 O O . TYR A 1 78 ? 32.709 -2.719 32.695 1.00 34.99 78 TYR A O 1
ATOM 606 N N . ILE A 1 79 ? 31.938 -1.757 30.814 1.00 33.88 79 ILE A N 1
ATOM 607 C CA . ILE A 1 79 ? 30.923 -2.780 30.592 1.00 31.64 79 ILE A CA 1
ATOM 608 C C . ILE A 1 79 ? 31.000 -3.301 29.179 1.00 31.92 79 ILE A C 1
ATOM 609 O O . ILE A 1 79 ? 31.456 -2.621 28.268 1.00 31.82 79 ILE A O 1
ATOM 614 N N . GLU A 1 80 ? 30.569 -4.541 29.028 1.00 31.75 80 GLU A N 1
ATOM 615 C CA . GLU A 1 80 ? 30.551 -5.220 27.755 1.00 32.29 80 GLU A CA 1
ATOM 616 C C . GLU A 1 80 ? 29.325 -6.093 27.874 1.00 30.20 80 GLU A C 1
ATOM 617 O O . GLU A 1 80 ? 29.247 -6.944 28.763 1.00 25.48 80 GLU A O 1
ATOM 623 N N . GLY A 1 81 ? 28.358 -5.848 26.999 1.00 28.60 81 GLY A N 1
ATOM 624 C CA . GLY A 1 81 ? 27.133 -6.625 27.017 1.00 31.39 81 GLY A CA 1
ATOM 625 C C . GLY A 1 81 ? 26.470 -6.596 25.662 1.00 30.01 81 GLY A C 1
ATOM 626 O O . GLY A 1 81 ? 27.080 -6.195 24.674 1.00 29.53 81 GLY A O 1
ATOM 627 N N . GLN A 1 82 ? 25.220 -7.029 25.611 1.00 34.87 82 GLN A N 1
ATOM 628 C CA . GLN A 1 82 ? 24.491 -7.028 24.356 1.00 37.54 82 GLN A CA 1
ATOM 629 C C . GLN A 1 82 ? 23.196 -6.229 24.521 1.00 35.79 82 GLN A C 1
ATOM 630 O O . GLN A 1 82 ? 22.686 -6.098 25.629 1.00 33.89 82 GLN A O 1
ATOM 636 N N . LEU A 1 83 ? 22.677 -5.684 23.424 1.00 35.14 83 LEU A N 1
ATOM 637 C CA . LEU A 1 83 ? 21.434 -4.908 23.484 1.00 34.55 83 LEU A CA 1
ATOM 638 C C . LEU A 1 83 ? 20.209 -5.813 23.468 1.00 35.76 83 LEU A C 1
ATOM 639 O O . LEU A 1 83 ? 20.091 -6.716 22.637 1.00 34.62 83 LEU A O 1
ATOM 644 N N . ARG A 1 84 ? 19.289 -5.558 24.384 1.00 37.76 84 ARG A N 1
ATOM 645 C CA . ARG A 1 84 ? 18.076 -6.350 24.463 1.00 41.71 84 ARG A CA 1
ATOM 646 C C . ARG A 1 84 ? 16.842 -5.473 24.671 1.00 41.53 84 ARG A C 1
ATOM 647 O O . ARG A 1 84 ? 16.730 -4.743 25.663 1.00 41.42 84 ARG A O 1
ATOM 655 N N . THR A 1 85 ? 15.917 -5.524 23.726 1.00 42.14 85 THR A N 1
ATOM 656 C CA . THR A 1 85 ? 14.695 -4.753 23.875 1.00 43.18 85 THR A CA 1
ATOM 657 C C . THR A 1 85 ? 13.635 -5.697 24.416 1.00 45.77 85 THR A C 1
ATOM 658 O O . THR A 1 85 ? 13.323 -6.710 23.793 1.00 46.04 85 THR A O 1
ATOM 662 N N . ARG A 1 86 ? 13.113 -5.381 25.596 1.00 49.75 86 ARG A N 1
ATOM 663 C CA . ARG A 1 86 ? 12.082 -6.206 26.211 1.00 55.30 86 ARG A CA 1
ATOM 664 C C . ARG A 1 86 ? 10.749 -5.472 26.221 1.00 58.44 86 ARG A C 1
ATOM 665 O O . ARG A 1 86 ? 10.677 -4.284 26.551 1.00 59.14 86 ARG A O 1
ATOM 673 N N . LYS A 1 87 ? 9.700 -6.190 25.842 1.00 62.44 87 LYS A N 1
ATOM 674 C CA . LYS A 1 87 ? 8.352 -5.645 25.810 1.00 67.99 87 LYS A CA 1
ATOM 675 C C . LYS A 1 87 ? 7.684 -5.929 27.154 1.00 70.64 87 LYS A C 1
ATOM 676 O O . LYS A 1 87 ? 7.997 -6.920 27.814 1.00 71.27 87 LYS A O 1
ATOM 682 N N . TRP A 1 88 ? 6.775 -5.056 27.569 1.00 73.85 88 TRP A N 1
ATOM 683 C CA . TRP A 1 88 ? 6.079 -5.258 28.830 1.00 77.42 88 TRP A CA 1
ATOM 684 C C . TRP A 1 88 ? 4.822 -4.406 28.937 1.00 79.08 88 TRP A C 1
ATOM 685 O O . TRP A 1 88 ? 4.316 -3.899 27.935 1.00 79.59 88 TRP A O 1
ATOM 696 N N . THR A 1 89 ? 4.319 -4.252 30.155 1.00 80.69 89 THR A N 1
ATOM 697 C CA . THR A 1 89 ? 3.115 -3.472 30.379 1.00 83.69 89 THR A CA 1
ATOM 698 C C . THR A 1 89 ? 2.721 -3.482 31.852 1.00 85.27 89 THR A C 1
ATOM 699 O O . THR A 1 89 ? 2.545 -4.545 32.450 1.00 85.98 89 THR A O 1
ATOM 703 N N . ASP A 1 90 ? 2.591 -2.294 32.434 1.00 86.88 90 ASP A N 1
ATOM 704 C CA . ASP A 1 90 ? 2.208 -2.163 33.839 1.00 88.38 90 ASP A CA 1
ATOM 705 C C . ASP A 1 90 ? 0.790 -1.616 33.927 1.00 89.05 90 ASP A C 1
ATOM 706 O O . ASP A 1 90 ? 0.092 -1.810 34.923 1.00 90.03 90 ASP A O 1
ATOM 711 N N . GLN A 1 91 ? 0.378 -0.926 32.870 1.00 89.45 91 GLN A N 1
ATOM 712 C CA . GLN A 1 91 ? -0.947 -0.325 32.793 1.00 89.72 91 GLN A CA 1
ATOM 713 C C . GLN A 1 91 ? -1.706 -0.882 31.595 1.00 89.74 91 GLN A C 1
ATOM 714 O O . GLN A 1 91 ? -2.799 -1.433 31.740 1.00 90.34 91 GLN A O 1
ATOM 720 N N . SER A 1 92 ? -1.110 -0.727 30.416 1.00 89.00 92 SER A N 1
ATOM 721 C CA . SER A 1 92 ? -1.684 -1.198 29.158 1.00 87.58 92 SER A CA 1
ATOM 722 C C . SER A 1 92 ? -0.933 -0.495 28.033 1.00 86.76 92 SER A C 1
ATOM 723 O O . SER A 1 92 ? 0.042 0.214 28.284 1.00 86.17 92 SER A O 1
ATOM 726 N N . GLY A 1 93 ? -1.385 -0.697 26.798 1.00 86.18 93 GLY A N 1
ATOM 727 C CA . GLY A 1 93 ? -0.744 -0.063 25.658 1.00 84.19 93 GLY A CA 1
ATOM 728 C C . GLY A 1 93 ? 0.607 -0.644 25.280 1.00 83.02 93 GLY A C 1
ATOM 729 O O . GLY A 1 93 ? 1.155 -0.300 24.232 1.00 83.33 93 GLY A O 1
ATOM 730 N N . GLN A 1 94 ? 1.149 -1.512 26.132 1.00 81.24 94 GLN A N 1
ATOM 731 C CA . GLN A 1 94 ? 2.443 -2.146 25.879 1.00 79.72 94 GLN A CA 1
ATOM 732 C C . GLN A 1 94 ? 3.607 -1.151 25.860 1.00 78.10 94 GLN A C 1
ATOM 733 O O . GLN A 1 94 ? 3.517 -0.090 25.240 1.00 78.15 94 GLN A O 1
ATOM 739 N N . ASP A 1 95 ? 4.696 -1.503 26.543 1.00 75.96 95 ASP A N 1
ATOM 740 C CA . ASP A 1 95 ? 5.896 -0.662 26.604 1.00 73.63 95 ASP A CA 1
ATOM 741 C C . ASP A 1 95 ? 7.097 -1.469 26.122 1.00 71.50 95 ASP A C 1
ATOM 742 O O . ASP A 1 95 ? 7.181 -2.672 26.378 1.00 71.20 95 ASP A O 1
ATOM 747 N N . ARG A 1 96 ? 8.030 -0.807 25.442 1.00 68.40 96 ARG A N 1
ATOM 748 C CA . ARG A 1 96 ? 9.230 -1.475 24.939 1.00 65.55 96 ARG A CA 1
ATOM 749 C C . ARG A 1 96 ? 10.487 -0.784 25.467 1.00 63.56 96 ARG A C 1
ATOM 750 O O . ARG A 1 96 ? 10.745 0.379 25.156 1.00 64.08 96 ARG A O 1
ATOM 758 N N . TYR A 1 97 ? 11.262 -1.513 26.270 1.00 59.99 97 TYR A N 1
ATOM 759 C CA . TYR A 1 97 ? 12.491 -0.987 26.863 1.00 56.19 97 TYR A CA 1
ATOM 760 C C . TYR A 1 97 ? 13.749 -1.585 26.250 1.00 51.25 97 TYR A C 1
ATOM 761 O O . TYR A 1 97 ? 13.864 -2.794 26.095 1.00 50.80 97 TYR A O 1
ATOM 770 N N . THR A 1 98 ? 14.700 -0.733 25.910 1.00 46.88 98 THR A N 1
ATOM 771 C CA . THR A 1 98 ? 15.951 -1.205 25.346 1.00 45.01 98 THR A CA 1
ATOM 772 C C . THR A 1 98 ? 17.059 -1.129 26.393 1.00 45.50 98 THR A C 1
ATOM 773 O O . THR A 1 98 ? 17.382 -0.048 26.895 1.00 44.72 98 THR A O 1
ATOM 777 N N . THR A 1 99 ? 17.642 -2.274 26.725 1.00 43.82 99 THR A N 1
ATOM 778 C CA . THR A 1 99 ? 18.701 -2.266 27.713 1.00 44.35 99 THR A CA 1
ATOM 779 C C . THR A 1 99 ? 19.964 -3.015 27.342 1.00 42.89 99 THR A C 1
ATOM 780 O O . THR A 1 99 ? 20.003 -3.828 26.423 1.00 40.19 99 THR A O 1
ATOM 784 N N . GLU A 1 100 ? 20.999 -2.701 28.103 1.00 43.78 100 GLU A N 1
ATOM 785 C CA . GLU A 1 100 ? 22.318 -3.285 27.980 1.00 44.72 100 GLU A CA 1
ATOM 786 C C . GLU A 1 100 ? 22.356 -4.504 28.924 1.00 44.16 100 GLU A C 1
ATOM 787 O O . GLU A 1 100 ? 22.322 -4.368 30.146 1.00 43.74 100 GLU A O 1
ATOM 793 N N . VAL A 1 101 ? 22.400 -5.696 28.350 1.00 44.02 101 VAL A N 1
ATOM 794 C CA . VAL A 1 101 ? 22.430 -6.909 29.146 1.00 44.24 101 VAL A CA 1
ATOM 795 C C . VAL A 1 101 ? 23.844 -7.441 29.281 1.00 44.03 101 VAL A C 1
ATOM 796 O O . VAL A 1 101 ? 24.533 -7.685 28.284 1.00 43.16 101 VAL A O 1
ATOM 800 N N . VAL A 1 102 ? 24.275 -7.618 30.524 1.00 43.96 102 VAL A N 1
ATOM 801 C CA . VAL A 1 102 ? 25.613 -8.116 30.795 1.00 44.88 102 VAL A CA 1
ATOM 802 C C . VAL A 1 102 ? 25.540 -9.558 31.279 1.00 46.86 102 VAL A C 1
ATOM 803 O O . VAL A 1 102 ? 24.943 -9.844 32.310 1.00 48.06 102 VAL A O 1
ATOM 807 N N . VAL A 1 103 ? 26.144 -10.469 30.527 1.00 51.82 103 VAL A N 1
ATOM 808 C CA . VAL A 1 103 ? 26.134 -11.871 30.909 1.00 56.69 103 VAL A CA 1
ATOM 809 C C . VAL A 1 103 ? 27.365 -12.597 30.362 1.00 60.09 103 VAL A C 1
ATOM 810 O O . VAL A 1 103 ? 28.364 -11.961 30.016 1.00 59.73 103 VAL A O 1
ATOM 814 N N . ASN A 1 104 ? 27.275 -13.925 30.291 1.00 63.00 104 ASN A N 1
ATOM 815 C CA . ASN A 1 104 ? 28.345 -14.798 29.803 1.00 65.00 104 ASN A CA 1
ATOM 816 C C . ASN A 1 104 ? 29.541 -14.089 29.184 1.00 63.71 104 ASN A C 1
ATOM 817 O O . ASN A 1 104 ? 30.472 -13.700 29.890 1.00 64.88 104 ASN A O 1
ATOM 822 N N . VAL A 1 105 ? 29.515 -13.937 27.863 1.00 61.60 105 VAL A N 1
ATOM 823 C CA . VAL A 1 105 ? 30.600 -13.279 27.138 1.00 58.98 105 VAL A CA 1
ATOM 824 C C . VAL A 1 105 ? 30.821 -11.854 27.641 1.00 57.01 105 VAL A C 1
ATOM 825 O O . VAL A 1 105 ? 31.907 -11.293 27.493 1.00 55.83 105 VAL A O 1
ATOM 829 N N . GLY A 1 106 ? 29.784 -11.270 28.234 1.00 53.81 106 GLY A N 1
ATOM 830 C CA . GLY A 1 106 ? 29.912 -9.924 28.748 1.00 50.20 106 GLY A CA 1
ATOM 831 C C . GLY A 1 106 ? 30.876 -9.832 29.916 1.00 49.43 106 GLY A C 1
ATOM 832 O O . GLY A 1 106 ? 31.347 -10.838 30.449 1.00 49.33 106 GLY A O 1
ATOM 833 N N . GLY A 1 107 ? 31.186 -8.606 30.305 1.00 47.93 107 GLY A N 1
ATOM 834 C CA . GLY A 1 107 ? 32.079 -8.400 31.421 1.00 45.91 107 GLY A CA 1
ATOM 835 C C . GLY A 1 107 ? 31.901 -7.030 32.035 1.00 44.54 107 GLY A C 1
ATOM 836 O O . GLY A 1 107 ? 31.371 -6.113 31.412 1.00 42.51 107 GLY A O 1
ATOM 837 N N . THR A 1 108 ? 32.336 -6.896 33.279 1.00 45.69 108 THR A N 1
ATOM 838 C CA . THR A 1 108 ? 32.257 -5.628 33.980 1.00 47.56 108 THR A CA 1
ATOM 839 C C . THR A 1 108 ? 33.510 -5.471 34.828 1.00 46.88 108 THR A C 1
ATOM 840 O O . THR A 1 108 ? 33.882 -6.367 35.576 1.00 49.13 108 THR A O 1
ATOM 844 N N . MET A 1 109 ? 34.159 -4.323 34.701 1.00 45.81 109 MET A N 1
ATOM 845 C CA . MET A 1 109 ? 35.392 -4.063 35.414 1.00 45.81 109 MET A CA 1
ATOM 846 C C . MET A 1 109 ? 35.380 -2.706 36.102 1.00 47.44 109 MET A C 1
ATOM 847 O O . MET A 1 109 ? 35.017 -1.696 35.495 1.00 46.34 109 MET A O 1
ATOM 852 N N . GLN A 1 110 ? 35.794 -2.692 37.367 1.00 47.93 110 GLN A N 1
ATOM 853 C CA . GLN A 1 110 ? 35.858 -1.474 38.158 1.00 49.58 110 GLN A CA 1
ATOM 854 C C . GLN A 1 110 ? 37.024 -0.627 37.668 1.00 49.87 110 GLN A C 1
ATOM 855 O O . GLN A 1 110 ? 38.150 -1.109 37.578 1.00 48.41 110 GLN A O 1
ATOM 861 N N . MET A 1 111 ? 36.756 0.634 37.355 1.00 52.17 111 MET A N 1
ATOM 862 C CA . MET A 1 111 ? 37.795 1.544 36.881 1.00 57.80 111 MET A CA 1
ATOM 863 C C . MET A 1 111 ? 38.484 2.258 38.042 1.00 60.15 111 MET A C 1
ATOM 864 O O . MET A 1 111 ? 39.050 1.624 38.921 1.00 59.01 111 MET A O 1
ATOM 869 N N . LEU A 1 112 ? 38.422 3.587 38.033 1.00 65.57 112 LEU A N 1
ATOM 870 C CA . LEU A 1 112 ? 39.027 4.426 39.072 1.00 69.88 112 LEU A CA 1
ATOM 871 C C . LEU A 1 112 ? 40.493 4.108 39.367 1.00 72.36 112 LEU A C 1
ATOM 872 O O . LEU A 1 112 ? 41.095 3.230 38.741 1.00 72.09 112 LEU A O 1
ATOM 877 N N . GLY A 1 113 ? 41.051 4.837 40.336 1.00 75.07 113 GLY A N 1
ATOM 878 C CA . GLY A 1 113 ? 42.438 4.658 40.729 1.00 77.16 113 GLY A CA 1
ATOM 879 C C . GLY A 1 113 ? 42.993 5.864 41.474 1.00 78.99 113 GLY A C 1
ATOM 880 O O . GLY A 1 113 ? 42.347 6.403 42.376 1.00 78.27 113 GLY A O 1
ATOM 881 N N . GLY A 1 114 ? 44.199 6.283 41.100 1.00 80.97 114 GLY A N 1
ATOM 882 C CA . GLY A 1 114 ? 44.825 7.428 41.737 1.00 84.32 114 GLY A CA 1
ATOM 883 C C . GLY A 1 114 ? 45.822 8.110 40.813 1.00 87.34 114 GLY A C 1
ATOM 884 O O . GLY A 1 114 ? 45.467 9.016 40.053 1.00 87.60 114 GLY A O 1
ATOM 885 N N . ARG A 1 115 ? 47.075 7.671 40.877 1.00 89.40 115 ARG A N 1
ATOM 886 C CA . ARG A 1 115 ? 48.133 8.231 40.047 1.00 91.45 115 ARG A CA 1
ATOM 887 C C . ARG A 1 115 ? 49.256 7.228 39.801 1.00 92.50 115 ARG A C 1
ATOM 888 O O . ARG A 1 115 ? 49.023 6.026 39.669 1.00 92.10 115 ARG A O 1
ATOM 896 N N . GLN A 1 116 ? 50.478 7.748 39.746 1.00 94.29 116 GLN A N 1
ATOM 897 C CA . GLN A 1 116 ? 51.680 6.952 39.522 1.00 96.28 116 GLN A CA 1
ATOM 898 C C . GLN A 1 116 ? 51.912 5.896 40.601 1.00 97.43 116 GLN A C 1
ATOM 899 O O . GLN A 1 116 ? 51.896 4.694 40.327 1.00 97.61 116 GLN A O 1
ATOM 905 N N . GLY A 1 117 ? 52.142 6.359 41.827 1.00 98.09 117 GLY A N 1
ATOM 906 C CA . GLY A 1 117 ? 52.399 5.451 42.927 1.00 98.71 117 GLY A CA 1
ATOM 907 C C . GLY A 1 117 ? 53.870 5.086 42.926 1.00 99.52 117 GLY A C 1
ATOM 908 O O . GLY A 1 117 ? 54.238 3.939 42.665 1.00 99.63 117 GLY A O 1
ATOM 909 N N . GLY A 1 118 ? 54.712 6.077 43.210 1.00 99.75 118 GLY A N 1
ATOM 910 C CA . GLY A 1 118 ? 56.148 5.867 43.231 1.00 99.88 118 GLY A CA 1
ATOM 911 C C . GLY A 1 118 ? 56.573 4.602 43.947 1.00 99.72 118 GLY A C 1
ATOM 912 O O . GLY A 1 118 ? 55.894 4.145 44.865 1.00 99.62 118 GLY A O 1
ATOM 913 N N . GLY A 1 119 ? 57.700 4.035 43.522 1.00 99.97 119 GLY A N 1
ATOM 914 C CA . GLY A 1 119 ? 58.200 2.822 44.142 1.00 99.83 119 GLY A CA 1
ATOM 915 C C . GLY A 1 119 ? 58.473 3.029 45.618 1.00 99.99 119 GLY A C 1
ATOM 916 O O . GLY A 1 119 ? 57.788 2.464 46.474 1.00 99.99 119 GLY A O 1
ATOM 917 N N . ALA A 1 120 ? 59.477 3.846 45.920 1.00 99.99 120 ALA A N 1
ATOM 918 C CA . ALA A 1 120 ? 59.836 4.133 47.304 1.00 99.99 120 ALA A CA 1
ATOM 919 C C . ALA A 1 120 ? 60.134 5.619 47.516 1.00 99.99 120 ALA A C 1
ATOM 920 O O . ALA A 1 120 ? 61.268 5.998 47.824 1.00 99.99 120 ALA A O 1
ATOM 922 N N . PRO A 1 121 ? 59.117 6.483 47.338 1.00 99.99 121 PRO A N 1
ATOM 923 C CA . PRO A 1 121 ? 59.291 7.928 47.520 1.00 99.99 121 PRO A CA 1
ATOM 924 C C . PRO A 1 121 ? 59.576 8.250 48.985 1.00 99.99 121 PRO A C 1
ATOM 925 O O . PRO A 1 121 ? 60.449 9.064 49.297 1.00 99.99 121 PRO A O 1
ATOM 929 N N . ALA A 1 122 ? 58.828 7.601 49.874 1.00 99.99 122 ALA A N 1
ATOM 930 C CA . ALA A 1 122 ? 58.976 7.800 51.310 1.00 99.99 122 ALA A CA 1
ATOM 931 C C . ALA A 1 122 ? 58.091 6.823 52.081 1.00 99.99 122 ALA A C 1
ATOM 932 O O . ALA A 1 122 ? 57.166 7.230 52.785 1.00 99.99 122 ALA A O 1
ATOM 934 N N . GLY A 1 123 ? 58.380 5.533 51.943 1.00 99.99 123 GLY A N 1
ATOM 935 C CA . GLY A 1 123 ? 57.598 4.525 52.635 1.00 99.88 123 GLY A CA 1
ATOM 936 C C . GLY A 1 123 ? 58.449 3.388 53.168 1.00 99.99 123 GLY A C 1
ATOM 937 O O . GLY A 1 123 ? 58.052 2.685 54.099 1.00 99.99 123 GLY A O 1
ATOM 938 N N . GLY A 1 124 ? 59.625 3.206 52.574 1.00 99.99 124 GLY A N 1
ATOM 939 C CA . GLY A 1 124 ? 60.517 2.146 53.007 1.00 99.72 124 GLY A CA 1
ATOM 940 C C . GLY A 1 124 ? 60.402 0.905 52.145 1.00 99.77 124 GLY A C 1
ATOM 941 O O . GLY A 1 124 ? 59.313 0.556 51.687 1.00 99.22 124 GLY A O 1
ATOM 942 N N . ASN A 1 125 ? 61.531 0.238 51.921 1.00 99.73 125 ASN A N 1
ATOM 943 C CA . ASN A 1 125 ? 61.560 -0.974 51.111 1.00 99.99 125 ASN A CA 1
ATOM 944 C C . ASN A 1 125 ? 62.479 -2.034 51.717 1.00 99.99 125 ASN A C 1
ATOM 945 O O . ASN A 1 125 ? 63.623 -1.747 52.074 1.00 99.99 125 ASN A O 1
ATOM 950 N N . ILE A 1 126 ? 61.966 -3.257 51.837 1.00 99.99 126 ILE A N 1
ATOM 951 C CA . ILE A 1 126 ? 62.731 -4.367 52.399 1.00 99.99 126 ILE A CA 1
ATOM 952 C C . ILE A 1 126 ? 62.205 -5.703 51.868 1.00 99.99 126 ILE A C 1
ATOM 953 O O . ILE A 1 126 ? 61.014 -6.001 51.980 1.00 99.99 126 ILE A O 1
ATOM 958 N N . GLY A 1 127 ? 63.095 -6.500 51.281 1.00 99.92 127 GLY A N 1
ATOM 959 C CA . GLY A 1 127 ? 62.692 -7.789 50.747 1.00 99.96 127 GLY A CA 1
ATOM 960 C C . GLY A 1 127 ? 63.609 -8.332 49.663 1.00 99.99 127 GLY A C 1
ATOM 961 O O . GLY A 1 127 ? 63.209 -8.454 48.503 1.00 99.70 127 GLY A O 1
ATOM 962 N N . GLY A 1 128 ? 64.840 -8.667 50.040 1.00 99.99 128 GLY A N 1
ATOM 963 C CA . GLY A 1 128 ? 65.791 -9.196 49.079 1.00 99.99 128 GLY A CA 1
ATOM 964 C C . GLY A 1 128 ? 66.529 -8.114 48.310 1.00 99.99 128 GLY A C 1
ATOM 965 O O . GLY A 1 128 ? 66.007 -7.015 48.104 1.00 99.99 128 GLY A O 1
ATOM 966 N N . GLY A 1 129 ? 67.751 -8.426 47.887 1.00 99.99 129 GLY A N 1
ATOM 967 C CA . GLY A 1 129 ? 68.544 -7.470 47.138 1.00 99.83 129 GLY A CA 1
ATOM 968 C C . GLY A 1 129 ? 68.012 -7.310 45.729 1.00 99.75 129 GLY A C 1
ATOM 969 O O . GLY A 1 129 ? 66.890 -7.720 45.437 1.00 99.99 129 GLY A O 1
ATOM 970 N N . GLN A 1 130 ? 68.816 -6.724 44.849 1.00 99.31 130 GLN A N 1
ATOM 971 C CA . GLN A 1 130 ? 68.399 -6.512 43.469 1.00 99.49 130 GLN A CA 1
ATOM 972 C C . GLN A 1 130 ? 69.193 -7.309 42.432 1.00 99.86 130 GLN A C 1
ATOM 973 O O . GLN A 1 130 ? 68.630 -7.791 41.447 1.00 99.51 130 GLN A O 1
ATOM 979 N N . PRO A 1 131 ? 70.513 -7.455 42.634 1.00 99.99 131 PRO A N 1
ATOM 980 C CA . PRO A 1 131 ? 71.335 -8.207 41.680 1.00 99.98 131 PRO A CA 1
ATOM 981 C C . PRO A 1 131 ? 70.817 -9.611 41.363 1.00 99.71 131 PRO A C 1
ATOM 982 O O . PRO A 1 131 ? 70.592 -9.952 40.201 1.00 98.97 131 PRO A O 1
ATOM 986 N N . GLN A 1 132 ? 70.626 -10.416 42.404 1.00 99.49 132 GLN A N 1
ATOM 987 C CA . GLN A 1 132 ? 70.155 -11.788 42.240 1.00 99.54 132 GLN A CA 1
ATOM 988 C C . GLN A 1 132 ? 68.691 -11.909 41.818 1.00 99.11 132 GLN A C 1
ATOM 989 O O . GLN A 1 132 ? 67.783 -11.713 42.627 1.00 98.47 132 GLN A O 1
ATOM 995 N N . GLY A 1 133 ? 68.471 -12.241 40.548 1.00 99.16 133 GLY A N 1
ATOM 996 C CA . GLY A 1 133 ? 67.119 -12.406 40.041 1.00 99.24 133 GLY A CA 1
ATOM 997 C C . GLY A 1 133 ? 66.589 -11.258 39.201 1.00 99.06 133 GLY A C 1
ATOM 998 O O . GLY A 1 133 ? 65.423 -10.885 39.326 1.00 98.99 133 GLY A O 1
ATOM 999 N N . GLY A 1 134 ? 67.434 -10.704 38.337 1.00 99.07 134 GLY A N 1
ATOM 1000 C CA . GLY A 1 134 ? 67.007 -9.597 37.499 1.00 99.31 134 GLY A CA 1
ATOM 1001 C C . GLY A 1 134 ? 66.752 -9.982 36.051 1.00 99.74 134 GLY A C 1
ATOM 1002 O O . GLY A 1 134 ? 67.274 -10.987 35.564 1.00 99.99 134 GLY A O 1
ATOM 1003 N N . TRP A 1 135 ? 65.947 -9.173 35.367 1.00 99.55 135 TRP A N 1
ATOM 1004 C CA . TRP A 1 135 ? 65.602 -9.401 33.965 1.00 99.10 135 TRP A CA 1
ATOM 1005 C C . TRP A 1 135 ? 65.112 -10.815 33.659 1.00 98.87 135 TRP A C 1
ATOM 1006 O O . TRP A 1 135 ? 64.756 -11.570 34.564 1.00 97.90 135 TRP A O 1
ATOM 1017 N N . GLY A 1 136 ? 65.097 -11.161 32.373 1.00 99.07 136 GLY A N 1
ATOM 1018 C CA . GLY A 1 136 ? 64.633 -12.470 31.943 1.00 99.13 136 GLY A CA 1
ATOM 1019 C C . GLY A 1 136 ? 65.461 -13.668 32.373 1.00 99.38 136 GLY A C 1
ATOM 1020 O O . GLY A 1 136 ? 66.557 -13.531 32.919 1.00 99.49 136 GLY A O 1
ATOM 1021 N N . GLN A 1 137 ? 64.917 -14.853 32.112 1.00 99.58 137 GLN A N 1
ATOM 1022 C CA . GLN A 1 137 ? 65.553 -16.124 32.451 1.00 99.73 137 GLN A CA 1
ATOM 1023 C C . GLN A 1 137 ? 67.059 -16.165 32.191 1.00 99.94 137 GLN A C 1
ATOM 1024 O O . GLN A 1 137 ? 67.835 -16.509 33.084 1.00 99.99 137 GLN A O 1
ATOM 1030 N N . PRO A 1 138 ? 67.494 -15.820 30.965 1.00 99.99 138 PRO A N 1
ATOM 1031 C CA . PRO A 1 138 ? 68.926 -15.838 30.646 1.00 99.87 138 PRO A CA 1
ATOM 1032 C C . PRO A 1 138 ? 69.703 -14.756 31.386 1.00 99.58 138 PRO A C 1
ATOM 1033 O O . PRO A 1 138 ? 69.121 -13.787 31.873 1.00 99.41 138 PRO A O 1
ATOM 1037 N N . GLN A 1 139 ? 71.018 -14.925 31.464 1.00 99.41 139 GLN A N 1
ATOM 1038 C CA . GLN A 1 139 ? 71.862 -13.959 32.154 1.00 99.55 139 GLN A CA 1
ATOM 1039 C C . GLN A 1 139 ? 71.899 -12.594 31.465 1.00 99.99 139 GLN A C 1
ATOM 1040 O O . GLN A 1 139 ? 71.055 -11.736 31.732 1.00 99.99 139 GLN A O 1
ATOM 1046 N N . GLN A 1 140 ? 72.872 -12.402 30.578 1.00 99.96 140 GLN A N 1
ATOM 1047 C CA . GLN A 1 140 ? 73.046 -11.136 29.867 1.00 99.75 140 GLN A CA 1
ATOM 1048 C C . GLN A 1 140 ? 73.497 -10.090 30.888 1.00 99.76 140 GLN A C 1
ATOM 1049 O O . GLN A 1 140 ? 73.032 -10.087 32.028 1.00 99.64 140 GLN A O 1
ATOM 1055 N N . PRO A 1 141 ? 74.413 -9.192 30.493 1.00 99.71 141 PRO A N 1
ATOM 1056 C CA . PRO A 1 141 ? 74.926 -8.148 31.383 1.00 99.82 141 PRO A CA 1
ATOM 1057 C C . PRO A 1 141 ? 73.989 -7.738 32.514 1.00 99.91 141 PRO A C 1
ATOM 1058 O O . PRO A 1 141 ? 73.081 -6.928 32.328 1.00 99.83 141 PRO A O 1
ATOM 1062 N N . GLN A 1 142 ? 74.229 -8.314 33.689 1.00 99.99 142 GLN A N 1
ATOM 1063 C CA . GLN A 1 142 ? 73.437 -8.038 34.883 1.00 99.92 142 GLN A CA 1
ATOM 1064 C C . GLN A 1 142 ? 74.144 -8.577 36.124 1.00 99.99 142 GLN A C 1
ATOM 1065 O O . GLN A 1 142 ? 74.711 -9.671 36.101 1.00 99.99 142 GLN A O 1
ATOM 1071 N N . GLY A 1 143 ? 74.111 -7.803 37.205 1.00 99.99 143 GLY A N 1
ATOM 1072 C CA . GLY A 1 143 ? 74.755 -8.224 38.438 1.00 99.99 143 GLY A CA 1
ATOM 1073 C C . GLY A 1 143 ? 74.136 -9.486 39.010 1.00 99.99 143 GLY A C 1
ATOM 1074 O O . GLY A 1 143 ? 72.920 -9.565 39.184 1.00 99.93 143 GLY A O 1
ATOM 1075 N N . GLY A 1 144 ? 74.975 -10.475 39.304 1.00 99.99 144 GLY A N 1
ATOM 1076 C CA . GLY A 1 144 ? 74.478 -11.725 39.849 1.00 99.99 144 GLY A CA 1
ATOM 1077 C C . GLY A 1 144 ? 75.016 -12.054 41.229 1.00 99.99 144 GLY A C 1
ATOM 1078 O O . GLY A 1 144 ? 74.576 -13.020 41.858 1.00 99.94 144 GLY A O 1
ATOM 1079 N N . ASN A 1 145 ? 75.967 -11.253 41.701 1.00 99.79 145 ASN A N 1
ATOM 1080 C CA . ASN A 1 145 ? 76.574 -11.453 43.013 1.00 99.95 145 ASN A CA 1
ATOM 1081 C C . ASN A 1 145 ? 77.506 -12.665 43.018 1.00 99.99 145 ASN A C 1
ATOM 1082 O O . ASN A 1 145 ? 78.726 -12.466 43.205 1.00 99.99 145 ASN A O 1
ATOM 1084 N N . ALA B 1 1 ? 36.856 10.286 32.562 1.00 69.53 201 ALA B N 1
ATOM 1085 C CA . ALA B 1 1 ? 36.865 11.501 33.427 1.00 68.96 201 ALA B CA 1
ATOM 1086 C C . ALA B 1 1 ? 35.441 11.977 33.675 1.00 68.90 201 ALA B C 1
ATOM 1087 O O . ALA B 1 1 ? 35.013 12.128 34.827 1.00 67.84 201 ALA B O 1
ATOM 1089 N N . SER B 1 2 ? 34.718 12.215 32.580 1.00 67.81 202 SER B N 1
ATOM 1090 C CA . SER B 1 2 ? 33.334 12.677 32.632 1.00 66.33 202 SER B CA 1
ATOM 1091 C C . SER B 1 2 ? 32.592 12.219 31.380 1.00 64.29 202 SER B C 1
ATOM 1092 O O . SER B 1 2 ? 31.469 11.718 31.455 1.00 64.86 202 SER B O 1
ATOM 1095 N N . ARG B 1 3 ? 33.226 12.395 30.226 1.00 61.91 203 ARG B N 1
ATOM 1096 C CA . ARG B 1 3 ? 32.614 11.995 28.970 1.00 57.32 203 ARG B CA 1
ATOM 1097 C C . ARG B 1 3 ? 32.208 10.536 29.076 1.00 53.30 203 ARG B C 1
ATOM 1098 O O . ARG B 1 3 ? 31.039 10.216 29.275 1.00 54.56 203 ARG B O 1
ATOM 1106 N N . GLY B 1 4 ? 33.183 9.646 28.959 1.00 47.44 204 GLY B N 1
ATOM 1107 C CA . GLY B 1 4 ? 32.866 8.239 29.028 1.00 39.62 204 GLY B CA 1
ATOM 1108 C C . GLY B 1 4 ? 32.933 7.649 27.640 1.00 34.8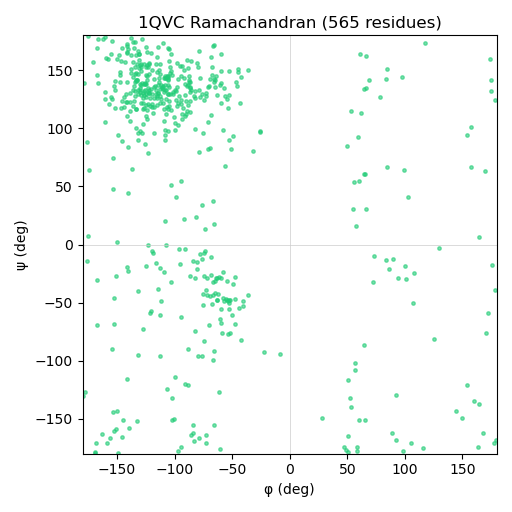8 204 GLY B C 1
ATOM 1109 O O . GLY B 1 4 ? 33.386 8.289 26.704 1.00 32.52 204 GLY B O 1
ATOM 1110 N N . VAL B 1 5 ? 32.483 6.415 27.509 1.00 32.29 205 VAL B N 1
ATOM 1111 C CA . VAL B 1 5 ? 32.523 5.733 26.234 1.00 30.13 205 VAL B CA 1
ATOM 1112 C C . VAL B 1 5 ? 31.164 5.122 26.004 1.00 28.70 205 VAL B C 1
ATOM 1113 O O . VAL B 1 5 ? 30.620 4.431 26.862 1.00 24.80 205 VAL B O 1
ATOM 1117 N N . ASN B 1 6 ? 30.624 5.397 24.825 1.00 29.70 206 ASN B N 1
ATOM 1118 C CA . ASN B 1 6 ? 29.313 4.929 24.428 1.00 28.96 206 ASN B CA 1
ATOM 1119 C C . ASN B 1 6 ? 29.522 4.352 23.046 1.00 29.68 206 ASN B C 1
ATOM 1120 O O . ASN B 1 6 ? 29.485 5.078 22.054 1.00 35.42 206 ASN B O 1
ATOM 1125 N N . LYS B 1 7 ? 29.710 3.049 22.971 1.00 23.84 207 LYS B N 1
ATOM 1126 C CA . LYS B 1 7 ? 29.999 2.427 21.711 1.00 25.60 207 LYS B CA 1
ATOM 1127 C C . LYS B 1 7 ? 29.142 1.195 21.512 1.00 26.68 207 LYS B C 1
ATOM 1128 O O . LYS B 1 7 ? 28.850 0.479 22.455 1.00 28.86 207 LYS B O 1
ATOM 1134 N N . VAL B 1 8 ? 28.697 0.984 20.280 1.00 26.89 208 VAL B N 1
ATOM 1135 C CA . VAL B 1 8 ? 27.880 -0.163 19.937 1.00 25.90 208 VAL B CA 1
ATOM 1136 C C . VAL B 1 8 ? 28.509 -0.695 18.653 1.00 27.77 208 VAL B C 1
ATOM 1137 O O . VAL B 1 8 ? 28.973 0.081 17.823 1.00 28.68 208 VAL B O 1
ATOM 1141 N N . ILE B 1 9 ? 28.580 -2.012 18.519 1.00 25.88 209 ILE B N 1
ATOM 1142 C CA . ILE B 1 9 ? 29.149 -2.633 17.340 1.00 25.03 209 ILE B CA 1
ATOM 1143 C C . ILE B 1 9 ? 28.098 -3.633 16.944 1.00 26.54 209 ILE B C 1
ATOM 1144 O O . ILE B 1 9 ? 27.601 -4.399 17.774 1.00 28.45 209 ILE B O 1
ATOM 1149 N N . LEU B 1 10 ? 27.742 -3.623 15.670 1.00 27.43 210 LEU B N 1
ATOM 1150 C CA . LEU B 1 10 ? 26.729 -4.534 15.209 1.00 26.57 210 LEU B CA 1
ATOM 1151 C C . LEU B 1 10 ? 27.101 -5.133 13.881 1.00 26.56 210 LEU B C 1
ATOM 1152 O O . LEU B 1 10 ? 27.809 -4.534 13.084 1.00 27.96 210 LEU B O 1
ATOM 1157 N N . VAL B 1 11 ? 26.608 -6.337 13.657 1.00 30.24 211 VAL B N 1
ATOM 1158 C CA . VAL B 1 11 ? 26.842 -7.041 12.419 1.00 31.49 211 VAL B CA 1
ATOM 1159 C C . VAL B 1 11 ? 25.551 -7.791 12.243 1.00 33.23 211 VAL B C 1
ATOM 1160 O O . VAL B 1 11 ? 25.131 -8.525 13.127 1.00 35.12 211 VAL B O 1
ATOM 1164 N N . GLY B 1 12 ? 24.906 -7.580 11.108 1.00 35.45 212 GLY B N 1
ATOM 1165 C CA . GLY B 1 12 ? 23.645 -8.239 10.846 1.00 38.94 212 GLY B CA 1
ATOM 1166 C C . GLY B 1 12 ? 23.085 -7.788 9.514 1.00 39.92 212 GLY B C 1
ATOM 1167 O O . GLY B 1 12 ? 23.764 -7.100 8.748 1.00 38.86 212 GLY B O 1
ATOM 1168 N N . ASN B 1 13 ? 21.843 -8.164 9.234 1.00 43.32 213 ASN B N 1
ATOM 1169 C CA . ASN B 1 13 ? 21.232 -7.790 7.964 1.00 45.32 213 ASN B CA 1
ATOM 1170 C C . ASN B 1 13 ? 19.943 -7.013 8.106 1.00 43.44 213 ASN B C 1
ATOM 1171 O O . ASN B 1 13 ? 19.234 -7.135 9.097 1.00 40.49 213 ASN B O 1
ATOM 1176 N N . LEU B 1 14 ? 19.663 -6.202 7.095 1.00 43.55 214 LEU B N 1
ATOM 1177 C CA . LEU B 1 14 ? 18.463 -5.387 7.068 1.00 44.03 214 LEU B CA 1
ATOM 1178 C C . LEU B 1 14 ? 17.194 -6.233 6.994 1.00 46.10 214 LEU B C 1
ATOM 1179 O O . LEU B 1 14 ? 17.117 -7.199 6.238 1.00 49.21 214 LEU B O 1
ATOM 1184 N N . GLY B 1 15 ? 16.205 -5.870 7.800 1.00 47.49 215 GLY B N 1
ATOM 1185 C CA . GLY B 1 15 ? 14.951 -6.593 7.808 1.00 49.13 215 GLY B CA 1
ATOM 1186 C C . GLY B 1 15 ? 13.999 -5.959 6.815 1.00 50.50 215 GLY B C 1
ATOM 1187 O O . GLY B 1 15 ? 12.903 -6.461 6.596 1.00 50.94 215 GLY B O 1
ATOM 1188 N N . GLN B 1 16 ? 14.439 -4.853 6.217 1.00 51.03 216 GLN B N 1
ATOM 1189 C CA . GLN B 1 16 ? 13.664 -4.106 5.229 1.00 53.04 216 GLN B CA 1
ATOM 1190 C C . GLN B 1 16 ? 14.635 -3.246 4.432 1.00 53.22 216 GLN B C 1
ATOM 1191 O O . GLN B 1 16 ? 15.840 -3.236 4.703 1.00 53.94 216 GLN B O 1
ATOM 1197 N N . ASP B 1 17 ? 14.114 -2.517 3.452 1.00 52.50 217 ASP B N 1
ATOM 1198 C CA . ASP B 1 17 ? 14.954 -1.637 2.649 1.00 50.65 217 ASP B CA 1
ATOM 1199 C C . ASP B 1 17 ? 15.141 -0.363 3.471 1.00 48.78 217 ASP B C 1
ATOM 1200 O O . ASP B 1 17 ? 14.324 -0.046 4.336 1.00 45.87 217 ASP B O 1
ATOM 1205 N N . PRO B 1 18 ? 16.223 0.382 3.213 1.00 47.20 218 PRO B N 1
ATOM 1206 C CA . PRO B 1 18 ? 16.510 1.624 3.933 1.00 48.64 218 PRO B CA 1
ATOM 1207 C C . PRO B 1 18 ? 15.401 2.669 3.782 1.00 50.66 218 PRO B C 1
ATOM 1208 O O . PRO B 1 18 ? 14.736 2.733 2.753 1.00 50.80 218 PRO B O 1
ATOM 1212 N N . GLU B 1 19 ? 15.228 3.494 4.808 1.00 52.39 219 GLU B N 1
ATOM 1213 C CA . GLU B 1 19 ? 14.235 4.562 4.799 1.00 54.15 219 GLU B CA 1
ATOM 1214 C C . GLU B 1 19 ? 14.977 5.885 4.914 1.00 55.03 219 GLU B C 1
ATOM 1215 O O . GLU B 1 19 ? 15.320 6.330 6.013 1.00 54.32 219 GLU B O 1
ATOM 1221 N N . VAL B 1 20 ? 15.221 6.514 3.772 1.00 55.00 220 VAL B N 1
ATOM 1222 C CA . VAL B 1 20 ? 15.946 7.770 3.743 1.00 55.78 220 VAL B CA 1
ATOM 1223 C C . VAL B 1 20 ? 15.011 8.973 3.680 1.00 56.98 220 VAL B C 1
ATOM 1224 O O . VAL B 1 20 ? 13.790 8.832 3.725 1.00 56.33 220 VAL B O 1
ATOM 1228 N N . ARG B 1 21 ? 15.609 10.155 3.593 1.00 57.97 221 ARG B N 1
ATOM 1229 C CA . ARG B 1 21 ? 14.885 11.411 3.516 1.00 60.00 221 ARG B CA 1
ATOM 1230 C C . ARG B 1 21 ? 15.906 12.537 3.559 1.00 60.84 221 ARG B C 1
ATOM 1231 O O . ARG B 1 21 ? 16.805 12.538 4.399 1.00 59.61 221 ARG B O 1
ATOM 1239 N N . TYR B 1 22 ? 15.775 13.484 2.638 1.00 62.96 222 TYR B N 1
ATOM 1240 C CA . TYR B 1 22 ? 16.682 14.619 2.579 1.00 65.16 222 TYR B CA 1
ATOM 1241 C C . TYR B 1 22 ? 15.962 15.832 3.138 1.00 67.51 222 TYR B C 1
ATOM 1242 O O . TYR B 1 22 ? 14.746 15.953 3.003 1.00 68.88 222 TYR B O 1
ATOM 1251 N N . MET B 1 23 ? 16.713 16.723 3.774 1.00 71.21 223 MET B N 1
ATOM 1252 C CA . MET B 1 23 ? 16.135 17.921 4.365 1.00 74.10 223 MET B CA 1
ATOM 1253 C C . MET B 1 23 ? 17.201 18.987 4.589 1.00 76.55 223 MET B C 1
ATOM 1254 O O . MET B 1 23 ? 18.022 18.877 5.498 1.00 77.17 223 MET B O 1
ATOM 1259 N N . PRO B 1 24 ? 17.208 20.033 3.746 1.00 78.93 224 PRO B N 1
ATOM 1260 C CA . PRO B 1 24 ? 18.184 21.121 3.861 1.00 79.91 224 PRO B CA 1
ATOM 1261 C C . PRO B 1 24 ? 18.258 21.692 5.273 1.00 80.86 224 PRO B C 1
ATOM 1262 O O . PRO B 1 24 ? 17.641 22.715 5.572 1.00 81.88 224 PRO B O 1
ATOM 1266 N N . ASN B 1 25 ? 19.017 21.022 6.136 1.00 81.13 225 ASN B N 1
ATOM 1267 C CA . ASN B 1 25 ? 19.187 21.451 7.520 1.00 81.69 225 ASN B CA 1
ATOM 1268 C C . ASN B 1 25 ? 20.196 20.562 8.237 1.00 80.93 225 ASN B C 1
ATOM 1269 O O . ASN B 1 25 ? 20.387 20.668 9.450 1.00 80.49 225 ASN B O 1
ATOM 1274 N N . GLY B 1 26 ? 20.839 19.687 7.472 1.00 79.96 226 GLY B N 1
ATOM 1275 C CA . GLY B 1 26 ? 21.824 18.781 8.029 1.00 78.10 226 GLY B CA 1
ATOM 1276 C C . GLY B 1 26 ? 22.100 17.666 7.044 1.00 77.12 226 GLY B C 1
ATOM 1277 O O . GLY B 1 26 ? 22.810 16.703 7.355 1.00 76.99 226 GLY B O 1
ATOM 1278 N N . GLY B 1 27 ? 21.526 17.802 5.848 1.00 75.44 227 GLY B N 1
ATOM 1279 C CA . GLY B 1 27 ? 21.701 16.803 4.807 1.00 72.19 227 GLY B CA 1
ATOM 1280 C C . GLY B 1 27 ? 20.612 15.739 4.793 1.00 68.91 227 GLY B C 1
ATOM 1281 O O . GLY B 1 27 ? 19.418 16.057 4.798 1.00 69.49 227 GLY B O 1
ATOM 1282 N N . ALA B 1 28 ? 21.028 14.474 4.784 1.00 64.13 228 ALA B N 1
ATOM 1283 C CA . ALA B 1 28 ? 20.098 13.347 4.756 1.00 59.96 228 ALA B CA 1
ATOM 1284 C C . ALA B 1 28 ? 20.055 12.560 6.062 1.00 56.00 228 ALA B C 1
ATOM 1285 O O . ALA B 1 28 ? 20.835 12.794 6.977 1.00 57.75 228 ALA B O 1
ATOM 1287 N N . VAL B 1 29 ? 19.122 11.622 6.128 1.00 52.20 229 VAL B N 1
ATOM 1288 C CA . VAL B 1 29 ? 18.947 10.765 7.279 1.00 49.75 229 VAL B CA 1
ATOM 1289 C C . VAL B 1 29 ? 18.454 9.441 6.726 1.00 50.23 229 VAL B C 1
ATOM 1290 O O . VAL B 1 29 ? 17.776 9.413 5.701 1.00 51.09 229 VAL B O 1
ATOM 1294 N N . ALA B 1 30 ? 18.816 8.348 7.391 1.00 48.99 230 ALA B N 1
ATOM 1295 C CA . ALA B 1 30 ? 18.411 7.017 6.975 1.00 45.61 230 ALA B CA 1
ATOM 1296 C C . ALA B 1 30 ? 18.086 6.165 8.191 1.00 45.16 230 ALA B C 1
ATOM 1297 O O . ALA B 1 30 ? 18.767 6.239 9.202 1.00 44.85 230 ALA B O 1
ATOM 1299 N N . ASN B 1 31 ? 17.026 5.372 8.090 1.00 44.62 231 ASN B N 1
ATOM 1300 C CA . ASN B 1 31 ? 16.617 4.495 9.168 1.00 45.29 231 ASN B CA 1
ATOM 1301 C C . ASN B 1 31 ? 16.742 3.049 8.697 1.00 47.26 231 ASN B C 1
ATOM 1302 O O . ASN B 1 31 ? 16.240 2.670 7.629 1.00 46.00 231 ASN B O 1
ATOM 1307 N N . ILE B 1 32 ? 17.410 2.244 9.512 1.00 45.54 232 ILE B N 1
ATOM 1308 C CA . ILE B 1 32 ? 17.656 0.859 9.181 1.00 45.95 232 ILE B CA 1
ATOM 1309 C C . ILE B 1 32 ? 17.307 -0.063 10.336 1.00 45.55 232 ILE B C 1
ATOM 1310 O O . ILE B 1 32 ? 17.438 0.300 11.504 1.00 45.97 232 ILE B O 1
ATOM 1315 N N . THR B 1 33 ? 16.841 -1.257 10.002 1.00 45.70 233 THR B N 1
ATOM 1316 C CA . THR B 1 33 ? 16.471 -2.236 11.010 1.00 47.77 233 THR B CA 1
ATOM 1317 C C . THR B 1 33 ? 17.347 -3.469 10.832 1.00 47.68 233 THR B C 1
ATOM 1318 O O . THR B 1 33 ? 17.250 -4.174 9.823 1.00 47.35 233 THR B O 1
ATOM 1322 N N . LEU B 1 34 ? 18.214 -3.716 11.812 1.00 46.42 234 LEU B N 1
ATOM 1323 C CA . LEU B 1 34 ? 19.123 -4.859 11.760 1.00 44.29 234 LEU B CA 1
ATOM 1324 C C . LEU B 1 34 ? 18.708 -5.964 12.696 1.00 43.18 234 LEU B C 1
ATOM 1325 O O . LEU B 1 34 ? 18.205 -5.714 13.777 1.00 45.69 234 LEU B O 1
ATOM 1330 N N . ALA B 1 35 ? 18.933 -7.198 12.279 1.00 43.31 235 ALA B N 1
ATOM 1331 C CA . ALA B 1 35 ? 18.605 -8.331 13.109 1.00 43.24 235 ALA B CA 1
ATOM 1332 C C . ALA B 1 35 ? 19.873 -9.114 13.463 1.00 44.14 235 ALA B C 1
ATOM 1333 O O . ALA B 1 35 ? 20.740 -9.338 12.627 1.00 44.09 235 ALA B O 1
ATOM 1335 N N . THR B 1 36 ? 19.982 -9.501 14.724 1.00 45.34 236 THR B N 1
ATOM 1336 C CA . THR B 1 36 ? 21.100 -10.309 15.191 1.00 46.44 236 THR B CA 1
ATOM 1337 C C . THR B 1 36 ? 20.383 -11.500 15.823 1.00 49.02 236 THR B C 1
ATOM 1338 O O . THR B 1 36 ? 19.356 -11.325 16.482 1.00 50.02 236 THR B O 1
ATOM 1342 N N . SER B 1 37 ? 20.891 -12.707 15.601 1.00 53.53 237 SER B N 1
ATOM 1343 C CA . SER B 1 37 ? 20.248 -13.897 16.150 1.00 58.34 237 SER B CA 1
ATOM 1344 C C . SER B 1 37 ? 21.213 -14.889 16.790 1.00 62.40 237 SER B C 1
ATOM 1345 O O . SER B 1 37 ? 22.433 -14.774 16.648 1.00 62.17 237 SER B O 1
ATOM 1348 N N . GLU B 1 38 ? 20.642 -15.868 17.485 1.00 67.35 238 GLU B N 1
ATOM 1349 C CA . GLU B 1 38 ? 21.417 -16.904 18.160 1.00 73.19 238 GLU B CA 1
ATOM 1350 C C . GLU B 1 38 ? 20.850 -18.304 17.894 1.00 75.15 238 GLU B C 1
ATOM 1351 O O . GLU B 1 38 ? 19.715 -18.606 18.272 1.00 74.75 238 GLU B O 1
ATOM 1357 N N . SER B 1 39 ? 21.639 -19.154 17.243 1.00 76.67 239 SER B N 1
ATOM 1358 C CA . SER B 1 39 ? 21.201 -20.515 16.960 1.00 77.87 239 SER B CA 1
ATOM 1359 C C . SER B 1 39 ? 20.851 -21.170 18.292 1.00 79.39 239 SER B C 1
ATOM 1360 O O . SER B 1 39 ? 21.594 -21.041 19.267 1.00 78.62 239 SER B O 1
ATOM 1363 N N . TRP B 1 40 ? 19.718 -21.863 18.337 1.00 81.56 240 TRP B N 1
ATOM 1364 C CA . TRP B 1 40 ? 19.294 -22.524 19.563 1.00 84.17 240 TRP B CA 1
ATOM 1365 C C . TRP B 1 40 ? 18.833 -23.952 19.286 1.00 85.62 240 TRP B C 1
ATOM 1366 O O . TRP B 1 40 ? 17.710 -24.193 18.836 1.00 85.41 240 TRP B O 1
ATOM 1377 N N . ARG B 1 41 ? 19.725 -24.896 19.563 1.00 87.36 241 ARG B N 1
ATOM 1378 C CA . ARG B 1 41 ? 19.460 -26.310 19.351 1.00 89.02 241 ARG B CA 1
ATOM 1379 C C . ARG B 1 41 ? 18.142 -26.798 19.953 1.00 89.46 241 ARG B C 1
ATOM 1380 O O . ARG B 1 41 ? 17.270 -27.262 19.224 1.00 89.77 241 ARG B O 1
ATOM 1388 N N . ASP B 1 42 ? 17.993 -26.688 21.271 1.00 90.00 242 ASP B N 1
ATOM 1389 C CA . ASP B 1 42 ? 16.770 -27.125 21.945 1.00 90.86 242 ASP B CA 1
ATOM 1390 C C . ASP B 1 42 ? 16.352 -28.533 21.548 1.00 90.86 242 ASP B C 1
ATOM 1391 O O . ASP B 1 42 ? 15.515 -28.712 20.665 1.00 90.71 242 ASP B O 1
ATOM 1396 N N . LYS B 1 43 ? 16.921 -29.529 22.215 1.00 91.39 243 LYS B N 1
ATOM 1397 C CA . LYS B 1 43 ? 16.590 -30.916 21.927 1.00 91.84 243 LYS B CA 1
ATOM 1398 C C . LYS B 1 43 ? 15.506 -31.445 22.859 1.00 91.60 243 LYS B C 1
ATOM 1399 O O . LYS B 1 43 ? 14.890 -32.475 22.579 1.00 92.06 243 LYS B O 1
ATOM 1405 N N . ALA B 1 44 ? 15.275 -30.742 23.965 1.00 90.48 244 ALA B N 1
ATOM 1406 C CA . ALA B 1 44 ? 14.259 -31.160 24.926 1.00 89.37 244 ALA B CA 1
ATOM 1407 C C . ALA B 1 44 ? 12.972 -31.488 24.176 1.00 88.95 244 ALA B C 1
ATOM 1408 O O . ALA B 1 44 ? 12.176 -32.318 24.617 1.00 89.06 244 ALA B O 1
ATOM 1410 N N . THR B 1 45 ? 12.786 -30.831 23.034 1.00 87.81 245 THR B N 1
ATOM 1411 C CA . THR B 1 45 ? 11.614 -31.042 22.192 1.00 86.01 245 THR B CA 1
ATOM 1412 C C . THR B 1 45 ? 12.053 -31.704 20.887 1.00 84.34 245 THR B C 1
ATOM 1413 O O . THR B 1 45 ? 11.244 -32.300 20.178 1.00 82.86 245 THR B O 1
ATOM 1417 N N . GLY B 1 46 ? 13.344 -31.584 20.581 1.00 83.14 246 GLY B N 1
ATOM 1418 C CA . GLY B 1 46 ? 13.893 -32.175 19.373 1.00 81.66 246 GLY B CA 1
ATOM 1419 C C . GLY B 1 46 ? 14.115 -31.213 18.216 1.00 81.42 246 GLY B C 1
ATOM 1420 O O . GLY B 1 46 ? 15.016 -31.416 17.397 1.00 79.95 246 GLY B O 1
ATOM 1421 N N . GLU B 1 47 ? 13.304 -30.161 18.145 1.00 81.24 247 GLU B N 1
ATOM 1422 C CA . GLU B 1 47 ? 13.414 -29.193 17.060 1.00 80.91 247 GLU B CA 1
ATOM 1423 C C . GLU B 1 47 ? 14.096 -27.888 17.463 1.00 79.75 247 GLU B C 1
ATOM 1424 O O . GLU B 1 47 ? 14.002 -27.450 18.609 1.00 79.43 247 GLU B O 1
ATOM 1430 N N . MET B 1 48 ? 14.776 -27.275 16.498 1.00 79.04 248 MET B N 1
ATOM 1431 C CA . MET B 1 48 ? 15.501 -26.024 16.705 1.00 78.92 248 MET B CA 1
ATOM 1432 C C . MET B 1 48 ? 14.634 -24.858 17.174 1.00 78.11 248 MET B C 1
ATOM 1433 O O . MET B 1 48 ? 13.406 -24.890 17.068 1.00 76.60 248 MET B O 1
ATOM 1438 N N . LYS B 1 49 ? 15.300 -23.826 17.686 1.00 77.26 249 LYS B N 1
ATOM 1439 C CA . LYS B 1 49 ? 14.643 -22.620 18.180 1.00 76.01 249 LYS B CA 1
ATOM 1440 C C . LYS B 1 49 ? 15.471 -21.389 17.813 1.00 75.22 249 LYS B C 1
ATOM 1441 O O . LYS B 1 49 ? 16.606 -21.514 17.345 1.00 74.53 249 LYS B O 1
ATOM 1447 N N . GLU B 1 50 ? 14.902 -20.205 18.029 1.00 73.95 250 GLU B N 1
ATOM 1448 C CA . GLU B 1 50 ? 15.597 -18.954 17.728 1.00 71.68 250 GLU B CA 1
ATOM 1449 C C . GLU B 1 50 ? 15.215 -17.780 18.633 1.00 70.21 250 GLU B C 1
ATOM 1450 O O . GLU B 1 50 ? 14.396 -17.920 19.543 1.00 69.94 250 GLU B O 1
ATOM 1456 N N . GLN B 1 51 ? 15.821 -16.624 18.375 1.00 68.71 251 GLN B N 1
ATOM 1457 C CA . GLN B 1 51 ? 15.567 -15.414 19.161 1.00 67.34 251 GLN B CA 1
ATOM 1458 C C . GLN B 1 51 ? 16.349 -14.250 18.541 1.00 64.96 251 GLN B C 1
ATOM 1459 O O . GLN B 1 51 ? 17.487 -13.979 18.935 1.00 65.33 251 GLN B O 1
ATOM 1465 N N . THR B 1 52 ? 15.747 -13.558 17.578 1.00 61.18 252 THR B N 1
ATOM 1466 C CA . THR B 1 52 ? 16.437 -12.451 16.934 1.00 58.49 252 THR B CA 1
ATOM 1467 C C . THR B 1 52 ? 16.106 -11.098 17.559 1.00 55.96 252 THR B C 1
ATOM 1468 O O . THR B 1 52 ? 14.990 -10.877 18.016 1.00 55.37 252 THR B O 1
ATOM 1472 N N . GLU B 1 53 ? 17.099 -10.209 17.590 1.00 53.07 253 GLU B N 1
ATOM 1473 C CA . GLU B 1 53 ? 16.930 -8.863 18.131 1.00 50.13 253 GLU B CA 1
ATOM 1474 C C . GLU B 1 53 ? 16.875 -7.891 16.976 1.00 48.31 253 GLU B C 1
ATOM 1475 O O . GLU B 1 53 ? 17.601 -8.042 16.003 1.00 48.83 253 GLU B O 1
ATOM 1481 N N . TRP B 1 54 ? 16.017 -6.885 17.091 1.00 48.38 254 TRP B N 1
ATOM 1482 C CA . TRP B 1 54 ? 15.888 -5.881 16.051 1.00 44.02 254 TRP B CA 1
ATOM 1483 C C . TRP B 1 54 ? 16.448 -4.569 16.560 1.00 42.98 254 TRP B C 1
ATOM 1484 O O . TRP B 1 54 ? 16.008 -4.051 17.582 1.00 42.13 254 TRP B O 1
ATOM 1495 N N . HIS B 1 55 ? 17.433 -4.036 15.851 1.00 40.42 255 HIS B N 1
ATOM 1496 C CA . HIS B 1 55 ? 18.047 -2.796 16.267 1.00 41.49 255 HIS B CA 1
ATOM 1497 C C . HIS B 1 55 ? 17.694 -1.665 15.323 1.00 42.09 255 HIS B C 1
ATOM 1498 O O . HIS B 1 55 ? 17.768 -1.822 14.103 1.00 43.39 255 HIS B O 1
ATOM 1505 N N . ARG B 1 56 ? 17.309 -0.529 15.894 1.00 40.48 256 ARG B N 1
ATOM 1506 C CA . ARG B 1 56 ? 16.974 0.643 15.103 1.00 40.06 256 ARG B CA 1
ATOM 1507 C C . ARG B 1 56 ? 18.251 1.452 14.931 1.00 39.15 256 ARG B C 1
ATOM 1508 O O . ARG B 1 56 ? 18.782 1.998 15.900 1.00 36.20 256 ARG B O 1
ATOM 1516 N N . VAL B 1 57 ? 18.745 1.517 13.698 1.00 37.83 257 VAL B N 1
ATOM 1517 C CA . VAL B 1 57 ? 19.958 2.261 13.403 1.00 37.87 257 VAL B CA 1
ATOM 1518 C C . VAL B 1 57 ? 19.624 3.502 12.569 1.00 38.84 257 VAL B C 1
ATOM 1519 O O . VAL B 1 57 ? 18.838 3.426 11.629 1.00 37.65 257 VAL B O 1
ATOM 1523 N N . VAL B 1 58 ? 20.213 4.640 12.929 1.00 37.00 258 VAL B N 1
ATOM 1524 C CA . VAL B 1 58 ? 19.996 5.869 12.188 1.00 38.16 258 VAL B CA 1
ATOM 1525 C C . VAL B 1 58 ? 21.319 6.370 11.633 1.00 38.08 258 VAL B C 1
ATOM 1526 O O . VAL B 1 58 ? 22.241 6.634 12.389 1.00 36.49 258 VAL B O 1
ATOM 1530 N N . LEU B 1 59 ? 21.401 6.498 10.311 1.00 39.25 259 LEU B N 1
ATOM 1531 C CA . LEU B 1 59 ? 22.610 6.976 9.642 1.00 42.15 259 LEU B CA 1
ATOM 1532 C C . LEU B 1 59 ? 22.390 8.420 9.202 1.00 44.34 259 LEU B C 1
ATOM 1533 O O . LEU B 1 59 ? 21.257 8.824 8.944 1.00 48.48 259 LEU B O 1
ATOM 1538 N N . PHE B 1 60 ? 23.468 9.188 9.102 1.00 45.61 260 PHE B N 1
ATOM 1539 C CA . PHE B 1 60 ? 23.391 10.587 8.707 1.00 47.29 260 PHE B CA 1
ATOM 1540 C C . PHE B 1 60 ? 24.363 10.929 7.579 1.00 49.93 260 PHE B C 1
ATOM 1541 O O . PHE B 1 60 ? 25.376 10.251 7.395 1.00 50.06 260 PHE B O 1
ATOM 1549 N N . GLY B 1 61 ? 24.036 11.976 6.820 1.00 51.25 261 GLY B N 1
ATOM 1550 C CA . GLY B 1 61 ? 24.889 12.418 5.728 1.00 50.59 261 GLY B CA 1
ATOM 1551 C C . GLY B 1 61 ? 25.313 11.372 4.714 1.00 50.87 261 GLY B C 1
ATOM 1552 O O . GLY B 1 61 ? 24.492 10.612 4.208 1.00 49.78 261 GLY B O 1
ATOM 1553 N N . LYS B 1 62 ? 26.608 11.348 4.411 1.00 51.96 262 LYS B N 1
ATOM 1554 C CA . LYS B 1 62 ? 27.175 10.409 3.447 1.00 52.48 262 LYS B CA 1
ATOM 1555 C C . LYS B 1 62 ? 26.723 8.975 3.657 1.00 51.90 262 LYS B C 1
ATOM 1556 O O . LYS B 1 62 ? 26.343 8.289 2.705 1.00 52.62 262 LYS B O 1
ATOM 1562 N N . LEU B 1 63 ? 26.779 8.514 4.902 1.00 51.86 263 LEU B N 1
ATOM 1563 C CA . LEU B 1 63 ? 26.387 7.147 5.204 1.00 50.73 263 LEU B CA 1
ATOM 1564 C C . LEU B 1 63 ? 24.910 6.943 4.931 1.00 49.51 263 LEU B C 1
ATOM 1565 O O . LEU B 1 63 ? 24.487 5.849 4.559 1.00 49.74 263 LEU B O 1
ATOM 1570 N N . ALA B 1 64 ? 24.125 7.997 5.117 1.00 48.42 264 ALA B N 1
ATOM 1571 C CA . ALA B 1 64 ? 22.699 7.919 4.837 1.00 47.65 264 ALA B CA 1
ATOM 1572 C C . ALA B 1 64 ? 22.564 7.805 3.318 1.00 48.56 264 ALA B C 1
ATOM 1573 O O . ALA B 1 64 ? 21.798 6.983 2.811 1.00 48.68 264 ALA B O 1
ATOM 1575 N N . GLU B 1 65 ? 23.327 8.624 2.598 1.00 49.91 265 GLU B N 1
ATOM 1576 C CA . GLU B 1 65 ? 23.306 8.606 1.139 1.00 53.35 265 GLU B CA 1
ATOM 1577 C C . GLU B 1 65 ? 23.708 7.226 0.660 1.00 54.32 265 GLU B C 1
ATOM 1578 O O . GLU B 1 65 ? 22.977 6.585 -0.096 1.00 53.89 265 GLU B O 1
ATOM 1584 N N . VAL B 1 66 ? 24.886 6.783 1.106 1.00 55.67 266 VAL B N 1
ATOM 1585 C CA . VAL B 1 66 ? 25.425 5.469 0.753 1.00 53.47 266 VAL B CA 1
ATOM 1586 C C . VAL B 1 66 ? 24.413 4.360 1.017 1.00 53.12 266 VAL B C 1
ATOM 1587 O O . VAL B 1 66 ? 24.185 3.504 0.171 1.00 55.23 266 VAL B O 1
ATOM 1591 N N . ALA B 1 67 ? 23.808 4.382 2.195 1.00 52.57 267 ALA B N 1
ATOM 1592 C CA . ALA B 1 67 ? 22.833 3.373 2.573 1.00 53.77 267 ALA B CA 1
ATOM 1593 C C . ALA B 1 67 ? 21.722 3.207 1.540 1.00 55.71 267 ALA B C 1
ATOM 1594 O O . ALA B 1 67 ? 21.389 2.089 1.147 1.00 54.22 267 ALA B O 1
ATOM 1596 N N . SER B 1 68 ? 21.147 4.322 1.104 1.00 58.30 268 SER B N 1
ATOM 1597 C CA . SER B 1 68 ? 20.060 4.282 0.127 1.00 61.15 268 SER B CA 1
ATOM 1598 C C . SER B 1 68 ? 20.479 3.705 -1.217 1.00 61.10 268 SER B C 1
ATOM 1599 O O . SER B 1 68 ? 19.799 2.840 -1.765 1.00 61.95 268 SER B O 1
ATOM 1602 N N . GLU B 1 69 ? 21.603 4.179 -1.739 1.00 61.23 269 GLU B N 1
ATOM 1603 C CA . GLU B 1 69 ? 22.085 3.729 -3.035 1.00 64.67 269 GLU B CA 1
ATOM 1604 C C . GLU B 1 69 ? 22.771 2.367 -3.057 1.00 65.05 269 GLU B C 1
ATOM 1605 O O . GLU B 1 69 ? 23.066 1.853 -4.137 1.00 65.73 269 GLU B O 1
ATOM 1611 N N . TYR B 1 70 ? 23.023 1.777 -1.889 1.00 65.33 270 TYR B N 1
ATOM 1612 C CA . TYR B 1 70 ? 23.696 0.479 -1.846 1.00 64.14 270 TYR B CA 1
ATOM 1613 C C . TYR B 1 70 ? 23.037 -0.558 -0.954 1.00 63.27 270 TYR B C 1
ATOM 1614 O O . TYR B 1 70 ? 22.966 -1.730 -1.311 1.00 63.79 270 TYR B O 1
ATOM 1623 N N . LEU B 1 71 ? 22.560 -0.131 0.209 1.00 62.29 271 LEU B N 1
ATOM 1624 C CA . LEU B 1 71 ? 21.940 -1.048 1.158 1.00 60.80 271 LEU B CA 1
ATOM 1625 C C . LEU B 1 71 ? 20.502 -1.430 0.831 1.00 61.09 271 LEU B C 1
ATOM 1626 O O . LEU B 1 71 ? 19.660 -0.575 0.538 1.00 62.46 271 LEU B O 1
ATOM 1631 N N . ARG B 1 72 ? 20.225 -2.725 0.913 1.00 59.20 272 ARG B N 1
ATOM 1632 C CA . ARG B 1 72 ? 18.899 -3.246 0.635 1.00 58.06 272 ARG B CA 1
ATOM 1633 C C . ARG B 1 72 ? 18.546 -4.374 1.592 1.00 57.66 272 ARG B C 1
ATOM 1634 O O . ARG B 1 72 ? 19.418 -4.923 2.263 1.00 58.21 272 ARG B O 1
ATOM 1642 N N . LYS B 1 73 ? 17.265 -4.719 1.655 1.00 55.98 273 LYS B N 1
ATOM 1643 C CA . LYS B 1 73 ? 16.813 -5.778 2.541 1.00 55.08 273 LYS B CA 1
ATOM 1644 C C . LYS B 1 73 ? 17.698 -7.019 2.459 1.00 55.18 273 LYS B C 1
ATOM 1645 O O . LYS B 1 73 ? 18.093 -7.450 1.371 1.00 53.76 273 LYS B O 1
ATOM 1651 N N . GLY B 1 74 ? 18.013 -7.585 3.622 1.00 55.11 274 GLY B N 1
ATOM 1652 C CA . GLY B 1 74 ? 18.837 -8.780 3.669 1.00 51.08 274 GLY B CA 1
ATOM 1653 C C . GLY B 1 74 ? 20.325 -8.512 3.600 1.00 48.84 274 GLY B C 1
ATOM 1654 O O . GLY B 1 74 ? 21.125 -9.407 3.867 1.00 50.75 274 GLY B O 1
ATOM 1655 N N . SER B 1 75 ? 20.707 -7.292 3.237 1.00 46.36 275 SER B N 1
ATOM 1656 C CA . SER B 1 75 ? 22.121 -6.944 3.159 1.00 46.02 275 SER B CA 1
ATOM 1657 C C . SER B 1 75 ? 22.799 -7.094 4.523 1.00 45.18 275 SER B C 1
ATOM 1658 O O . SER B 1 75 ? 22.253 -6.699 5.551 1.00 46.28 275 SER B O 1
ATOM 1661 N N . GLN B 1 76 ? 23.995 -7.668 4.525 1.00 44.26 276 GLN B N 1
ATOM 1662 C CA . GLN B 1 76 ? 24.748 -7.850 5.753 1.00 40.82 276 GLN B CA 1
ATOM 1663 C C . GLN B 1 76 ? 25.626 -6.623 5.972 1.00 37.08 276 GLN B C 1
ATOM 1664 O O . GLN B 1 76 ? 26.430 -6.276 5.116 1.00 38.48 276 GLN B O 1
ATOM 1670 N N . VAL B 1 77 ? 25.486 -5.968 7.119 1.00 34.82 277 VAL B N 1
ATOM 1671 C CA . VAL B 1 77 ? 26.281 -4.771 7.378 1.00 34.34 277 VAL B CA 1
ATOM 1672 C C . VAL B 1 77 ? 26.967 -4.783 8.745 1.00 33.89 277 VAL B C 1
ATOM 1673 O O . VAL B 1 77 ? 26.567 -5.499 9.653 1.00 35.55 277 VAL B O 1
ATOM 1677 N N . TYR B 1 78 ? 28.013 -3.975 8.864 1.00 34.08 278 TYR B N 1
ATOM 1678 C CA . TYR B 1 78 ? 28.791 -3.845 10.086 1.00 34.12 278 TYR B CA 1
ATOM 1679 C C . TYR B 1 78 ? 28.573 -2.421 10.522 1.00 33.59 278 TYR B C 1
ATOM 1680 O O . TYR B 1 78 ? 28.837 -1.502 9.757 1.00 35.22 278 TYR B O 1
ATOM 1689 N N . ILE B 1 79 ? 28.129 -2.245 11.761 1.00 35.51 279 ILE B N 1
ATOM 1690 C CA . ILE B 1 79 ? 27.849 -0.925 12.291 1.00 35.90 279 ILE B CA 1
ATOM 1691 C C . ILE B 1 79 ? 28.534 -0.585 13.609 1.00 37.10 279 ILE B C 1
ATOM 1692 O O . ILE B 1 79 ? 28.501 -1.353 14.579 1.00 37.88 279 ILE B O 1
ATOM 1697 N N . GLU B 1 80 ? 29.137 0.593 13.625 1.00 34.03 280 GLU B N 1
ATOM 1698 C CA . GLU B 1 80 ? 29.782 1.111 14.802 1.00 32.59 280 GLU B CA 1
ATOM 1699 C C . GLU B 1 80 ? 29.137 2.476 15.085 1.00 32.42 280 GLU B C 1
ATOM 1700 O O . GLU B 1 80 ? 29.355 3.432 14.341 1.00 33.53 280 GLU B O 1
ATOM 1706 N N . GLY B 1 81 ? 28.327 2.558 16.137 1.00 29.89 281 GLY B N 1
ATOM 1707 C CA . GLY B 1 81 ? 27.698 3.819 16.483 1.00 31.60 281 GLY B CA 1
ATOM 1708 C C . GLY B 1 81 ? 27.596 3.952 17.989 1.00 32.45 281 GLY B C 1
ATOM 1709 O O . GLY B 1 81 ? 28.423 3.398 18.708 1.00 33.94 281 GLY B O 1
ATOM 1710 N N . GLN B 1 82 ? 26.589 4.682 18.465 1.00 30.55 282 GLN B N 1
ATOM 1711 C CA . GLN B 1 82 ? 26.363 4.868 19.898 1.00 31.01 282 GLN B CA 1
ATOM 1712 C C . GLN B 1 82 ? 24.883 4.857 20.236 1.00 29.22 282 GLN B C 1
ATOM 1713 O O . GLN B 1 82 ? 24.046 4.964 19.358 1.00 29.87 282 GLN B O 1
ATOM 1719 N N . LEU B 1 83 ? 24.563 4.721 21.514 1.00 27.71 283 LEU B N 1
ATOM 1720 C CA . LEU B 1 83 ? 23.186 4.688 21.934 1.00 28.49 283 LEU B CA 1
ATOM 1721 C C . LEU B 1 83 ? 22.610 6.078 22.218 1.00 31.46 283 LEU B C 1
ATOM 1722 O O . LEU B 1 83 ? 23.263 6.939 22.826 1.00 30.48 283 LEU B O 1
ATOM 1727 N N . ARG B 1 84 ? 21.388 6.292 21.750 1.00 30.44 284 ARG B N 1
ATOM 1728 C CA . ARG B 1 84 ? 20.692 7.563 21.980 1.00 32.54 284 ARG B CA 1
ATOM 1729 C C . ARG B 1 84 ? 19.256 7.233 22.312 1.00 28.62 284 ARG B C 1
ATOM 1730 O O . ARG B 1 84 ? 18.588 6.526 21.578 1.00 30.00 284 ARG B O 1
ATOM 1738 N N . THR B 1 85 ? 18.808 7.675 23.474 1.00 31.35 285 THR B N 1
ATOM 1739 C CA . THR B 1 85 ? 17.436 7.443 23.881 1.00 32.84 285 THR B CA 1
ATOM 1740 C C . THR B 1 85 ? 16.738 8.790 23.771 1.00 34.60 285 THR B C 1
ATOM 1741 O O . THR B 1 85 ? 17.070 9.727 24.493 1.00 35.15 285 THR B O 1
ATOM 1745 N N . ARG B 1 86 ? 15.813 8.914 22.831 1.00 36.90 286 ARG B N 1
ATOM 1746 C CA . ARG B 1 86 ? 15.087 10.173 22.715 1.00 38.99 286 ARG B CA 1
ATOM 1747 C C . ARG B 1 86 ? 13.641 10.045 23.179 1.00 39.42 286 ARG B C 1
ATOM 1748 O O . ARG B 1 86 ? 12.995 9.013 22.999 1.00 38.62 286 ARG B O 1
ATOM 1756 N N . LYS B 1 87 ? 13.163 11.104 23.816 1.00 41.43 287 LYS B N 1
ATOM 1757 C CA . LYS B 1 87 ? 11.806 11.157 24.345 1.00 44.57 287 LYS B CA 1
ATOM 1758 C C . LYS B 1 87 ? 10.834 11.831 23.374 1.00 44.08 287 LYS B C 1
ATOM 1759 O O . LYS B 1 87 ? 11.225 12.662 22.538 1.00 41.70 287 LYS B O 1
ATOM 1765 N N . TRP B 1 88 ? 9.566 11.463 23.493 1.00 46.10 288 TRP B N 1
ATOM 1766 C CA . TRP B 1 88 ? 8.522 12.036 22.652 1.00 48.80 288 TRP B CA 1
ATOM 1767 C C . TRP B 1 88 ? 7.118 11.698 23.149 1.00 49.77 288 TRP B C 1
ATOM 1768 O O . TRP B 1 88 ? 6.881 10.625 23.705 1.00 49.66 288 TRP B O 1
ATOM 1779 N N . THR B 1 89 ? 6.192 12.635 22.959 1.00 53.33 289 THR B N 1
ATOM 1780 C CA . THR B 1 89 ? 4.800 12.447 23.363 1.00 53.91 289 THR B CA 1
ATOM 1781 C C . THR B 1 89 ? 4.012 11.997 22.139 1.00 53.86 289 THR B C 1
ATOM 1782 O O . THR B 1 89 ? 3.975 12.695 21.116 1.00 54.31 289 THR B O 1
ATOM 1786 N N . ASP B 1 90 ? 3.388 10.830 22.245 1.00 51.90 290 ASP B N 1
ATOM 1787 C CA . ASP B 1 90 ? 2.635 10.277 21.132 1.00 53.57 290 ASP B CA 1
ATOM 1788 C C . ASP B 1 90 ? 1.169 10.665 21.137 1.00 53.59 290 ASP B C 1
ATOM 1789 O O . ASP B 1 90 ? 0.355 9.970 20.533 1.00 51.45 290 ASP B O 1
ATOM 1794 N N . GLN B 1 91 ? 0.843 11.762 21.816 1.00 53.43 291 GLN B N 1
ATOM 1795 C CA . GLN B 1 91 ? -0.531 12.244 21.920 1.00 55.83 291 GLN B CA 1
ATOM 1796 C C . GLN B 1 91 ? -1.091 11.796 23.272 1.00 55.73 291 GLN B C 1
ATOM 1797 O O . GLN B 1 91 ? -2.030 11.002 23.331 1.00 53.00 291 GLN B O 1
ATOM 1803 N N . SER B 1 92 ? -0.477 12.319 24.336 1.00 55.15 292 SER B N 1
ATOM 1804 C CA . SER B 1 92 ? -0.819 12.058 25.736 1.00 55.10 292 SER B CA 1
ATOM 1805 C C . SER B 1 92 ? 0.213 11.171 26.435 1.00 56.45 292 SER B C 1
ATOM 1806 O O . SER B 1 92 ? 0.704 11.513 27.517 1.00 55.87 292 SER B O 1
ATOM 1809 N N . GLY B 1 93 ? 0.553 10.046 25.811 1.00 55.94 293 GLY B N 1
ATOM 1810 C CA . GLY B 1 93 ? 1.522 9.140 26.401 1.00 55.55 293 GLY B CA 1
ATOM 1811 C C . GLY B 1 93 ? 2.964 9.480 26.071 1.00 54.89 293 GLY B C 1
ATOM 1812 O O . GLY B 1 93 ? 3.346 9.582 24.905 1.00 55.26 293 GLY B O 1
ATOM 1813 N N . GLN B 1 94 ? 3.771 9.671 27.107 1.00 53.15 294 GLN B N 1
ATOM 1814 C CA . GLN B 1 94 ? 5.177 9.980 26.924 1.00 52.80 294 GLN B CA 1
ATOM 1815 C C . GLN B 1 94 ? 5.933 8.680 26.682 1.00 49.01 294 GLN B C 1
ATOM 1816 O O . GLN B 1 94 ? 5.816 7.743 27.459 1.00 45.94 294 GLN B O 1
ATOM 1822 N N . ASP B 1 95 ? 6.686 8.626 25.589 1.00 46.68 295 ASP B N 1
ATOM 1823 C CA . ASP B 1 95 ? 7.444 7.431 25.242 1.00 45.90 295 ASP B CA 1
ATOM 1824 C C . ASP B 1 95 ? 8.927 7.746 25.054 1.00 43.82 295 ASP B C 1
ATOM 1825 O O . ASP B 1 95 ? 9.332 8.905 25.021 1.00 40.98 295 ASP B O 1
ATOM 1830 N N . ARG B 1 96 ? 9.738 6.701 24.945 1.00 44.52 296 ARG B N 1
ATOM 1831 C CA . ARG B 1 96 ? 11.172 6.877 24.759 1.00 44.53 296 ARG B CA 1
ATOM 1832 C C . ARG B 1 96 ? 11.664 5.988 23.642 1.00 43.40 296 ARG B C 1
ATOM 1833 O O . ARG B 1 96 ? 11.214 4.853 23.487 1.00 41.60 296 ARG B O 1
ATOM 1841 N N . TYR B 1 97 ? 12.589 6.509 22.848 1.00 44.22 297 TYR B N 1
ATOM 1842 C CA . TYR B 1 97 ? 13.133 5.725 21.752 1.00 45.39 297 TYR B CA 1
ATOM 1843 C C . TYR B 1 97 ? 14.638 5.627 21.793 1.00 41.53 297 TYR B C 1
ATOM 1844 O O . TYR B 1 97 ? 15.326 6.613 21.547 1.00 39.58 297 TYR B O 1
ATOM 1853 N N . THR B 1 98 ? 15.134 4.426 22.088 1.00 39.31 298 THR B N 1
ATOM 1854 C CA . THR B 1 98 ? 16.570 4.158 22.147 1.00 33.70 298 THR B CA 1
ATOM 1855 C C . THR B 1 98 ? 17.020 3.611 20.807 1.00 31.08 298 THR B C 1
ATOM 1856 O O . THR B 1 98 ? 16.529 2.580 20.352 1.00 29.61 298 THR B O 1
ATOM 1860 N N . THR B 1 99 ? 17.950 4.292 20.157 1.00 28.27 299 THR B N 1
ATOM 1861 C CA . THR B 1 99 ? 18.426 3.781 18.894 1.00 28.43 299 THR B CA 1
ATOM 1862 C C . THR B 1 99 ? 19.943 3.835 18.786 1.00 27.38 299 THR B C 1
ATOM 1863 O O . THR B 1 99 ? 20.628 4.393 19.638 1.00 28.13 299 THR B O 1
ATOM 1867 N N . GLU B 1 100 ? 20.439 3.269 17.700 1.00 28.17 300 GLU B N 1
ATOM 1868 C CA . GLU B 1 100 ? 21.853 3.207 17.411 1.00 32.34 300 GLU B CA 1
ATOM 1869 C C . GLU B 1 100 ? 22.185 4.292 16.403 1.00 30.96 300 GLU B C 1
ATOM 1870 O O . GLU B 1 100 ? 21.840 4.187 15.232 1.00 29.58 300 GLU B O 1
ATOM 1876 N N . VAL B 1 101 ? 22.899 5.311 16.859 1.00 33.54 301 VAL B N 1
ATOM 1877 C CA . VAL B 1 101 ? 23.272 6.432 16.017 1.00 35.27 301 VAL B CA 1
ATOM 1878 C C . VAL B 1 101 ? 24.699 6.358 15.529 1.00 39.54 301 VAL B C 1
ATOM 1879 O O . VAL B 1 101 ? 25.615 6.153 16.313 1.00 40.82 301 VAL B O 1
ATOM 1883 N N . VAL B 1 102 ? 24.881 6.547 14.226 1.00 43.12 302 VAL B N 1
ATOM 1884 C CA . VAL B 1 102 ? 26.201 6.529 13.630 1.00 45.58 302 VAL B CA 1
ATOM 1885 C C . VAL B 1 102 ? 26.608 7.958 13.301 1.00 49.54 302 VAL B C 1
ATOM 1886 O O . VAL B 1 102 ? 26.213 8.508 12.270 1.00 50.47 302 VAL B O 1
ATOM 1890 N N . VAL B 1 103 ? 27.389 8.554 14.196 1.00 53.73 303 VAL B N 1
ATOM 1891 C CA . VAL B 1 103 ? 27.872 9.920 14.028 1.00 57.79 303 VAL B CA 1
ATOM 1892 C C . VAL B 1 103 ? 29.265 9.891 13.387 1.00 60.07 303 VAL B C 1
ATOM 1893 O O . VAL B 1 103 ? 29.755 8.826 13.004 1.00 60.39 303 VAL B O 1
ATOM 1897 N N . ASN B 1 104 ? 29.896 11.059 13.273 1.00 61.78 304 ASN B N 1
ATOM 1898 C CA . ASN B 1 104 ? 31.223 11.166 12.666 1.00 62.95 304 ASN B CA 1
ATOM 1899 C C . ASN B 1 104 ? 32.177 10.073 13.129 1.00 62.63 304 ASN B C 1
ATOM 1900 O O . ASN B 1 104 ? 32.745 9.352 12.314 1.00 65.12 304 ASN B O 1
ATOM 1905 N N . VAL B 1 105 ? 32.339 9.944 14.439 1.00 60.97 305 VAL B N 1
ATOM 1906 C CA . VAL B 1 105 ? 33.233 8.944 14.996 1.00 59.92 305 VAL B CA 1
ATOM 1907 C C . VAL B 1 105 ? 32.788 7.520 14.665 1.00 58.66 305 VAL B C 1
ATOM 1908 O O . VAL B 1 105 ? 33.614 6.611 14.566 1.00 59.70 305 VAL B O 1
ATOM 1912 N N . GLY B 1 106 ? 31.482 7.330 14.492 1.00 55.48 306 GLY B N 1
ATOM 1913 C CA . GLY B 1 106 ? 30.961 6.012 14.179 1.00 48.47 306 GLY B CA 1
ATOM 1914 C C . GLY B 1 106 ? 31.267 5.594 12.757 1.00 45.13 306 GLY B C 1
ATOM 1915 O O . GLY B 1 106 ? 32.035 6.251 12.056 1.00 45.42 306 GLY B O 1
ATOM 1916 N N . GLY B 1 107 ? 30.672 4.491 12.323 1.00 41.44 307 GLY B N 1
ATOM 1917 C CA . GLY B 1 107 ? 30.913 4.041 10.969 1.00 39.86 307 GLY B CA 1
ATOM 1918 C C . GLY B 1 107 ? 29.958 2.964 10.518 1.00 40.06 307 GLY B C 1
ATOM 1919 O O . GLY B 1 107 ? 29.198 2.405 11.302 1.00 39.49 307 GLY B O 1
ATOM 1920 N N . THR B 1 108 ? 29.991 2.675 9.228 1.00 42.33 308 THR B N 1
ATOM 1921 C CA . THR B 1 108 ? 29.129 1.649 8.665 1.00 43.44 308 THR B CA 1
ATOM 1922 C C . THR B 1 108 ? 29.911 1.029 7.528 1.00 43.30 308 THR B C 1
ATOM 1923 O O . THR B 1 108 ? 30.690 1.716 6.876 1.00 42.95 308 THR B O 1
ATOM 1927 N N . MET B 1 109 ? 29.735 -0.270 7.314 1.00 43.57 309 MET B N 1
ATOM 1928 C CA . MET B 1 109 ? 30.443 -0.953 6.247 1.00 44.48 309 MET B CA 1
ATOM 1929 C C . MET B 1 109 ? 29.659 -2.165 5.748 1.00 45.15 309 MET B C 1
ATOM 1930 O O . MET B 1 109 ? 29.118 -2.941 6.529 1.00 43.81 309 MET B O 1
ATOM 1935 N N . GLN B 1 110 ? 29.610 -2.311 4.431 1.00 47.02 310 GLN B N 1
ATOM 1936 C CA . GLN B 1 110 ? 28.897 -3.394 3.779 1.00 47.99 310 GLN B CA 1
ATOM 1937 C C . GLN B 1 110 ? 29.794 -4.618 3.670 1.00 48.93 310 GLN B C 1
ATOM 1938 O O . GLN B 1 110 ? 30.927 -4.524 3.212 1.00 46.81 310 GLN B O 1
ATOM 1944 N N . MET B 1 111 ? 29.267 -5.769 4.075 1.00 53.41 311 MET B N 1
ATOM 1945 C CA . MET B 1 111 ? 30.026 -7.015 4.076 1.00 58.35 311 MET B CA 1
ATOM 1946 C C . MET B 1 111 ? 29.706 -7.975 2.933 1.00 62.44 311 MET B C 1
ATOM 1947 O O . MET B 1 111 ? 29.453 -9.153 3.166 1.00 63.74 311 MET B O 1
ATOM 1952 N N . LEU B 1 112 ? 29.727 -7.478 1.701 1.00 67.46 312 LEU B N 1
ATOM 1953 C CA . LEU B 1 112 ? 29.441 -8.322 0.547 1.00 71.25 312 LEU B CA 1
ATOM 1954 C C . LEU B 1 112 ? 30.509 -8.120 -0.523 1.00 74.16 312 LEU B C 1
ATOM 1955 O O . LEU B 1 112 ? 31.564 -8.749 -0.483 1.00 74.91 312 LEU B O 1
ATOM 1960 N N . GLY B 1 113 ? 30.224 -7.237 -1.475 1.00 76.92 313 GLY B N 1
ATOM 1961 C CA . GLY B 1 113 ? 31.160 -6.964 -2.550 1.00 80.39 313 GLY B CA 1
ATOM 1962 C C . GLY B 1 113 ? 30.531 -6.155 -3.669 1.00 82.97 313 GLY B C 1
ATOM 1963 O O . GLY B 1 113 ? 29.483 -5.535 -3.485 1.00 82.65 313 GLY B O 1
ATOM 1964 N N . GLY B 1 114 ? 31.170 -6.166 -4.833 1.00 85.53 314 GLY B N 1
ATOM 1965 C CA . GLY B 1 114 ? 30.651 -5.421 -5.966 1.00 88.88 314 GLY B CA 1
ATOM 1966 C C . GLY B 1 114 ? 29.386 -6.000 -6.582 1.00 90.67 314 GLY B C 1
ATOM 1967 O O . GLY B 1 114 ? 29.449 -6.721 -7.580 1.00 89.89 314 GLY B O 1
ATOM 1968 N N . ARG B 1 115 ? 28.239 -5.684 -5.986 1.00 92.65 315 ARG B N 1
ATOM 1969 C CA . ARG B 1 115 ? 26.951 -6.159 -6.486 1.00 94.99 315 ARG B CA 1
ATOM 1970 C C . ARG B 1 115 ? 26.114 -4.979 -6.972 1.00 95.99 315 ARG B C 1
ATOM 1971 O O . ARG B 1 115 ? 25.956 -3.985 -6.258 1.00 96.06 315 ARG B O 1
ATOM 1979 N N . GLN B 1 116 ? 25.575 -5.101 -8.184 1.00 96.87 316 GLN B N 1
ATOM 1980 C CA . GLN B 1 116 ? 24.760 -4.049 -8.792 1.00 97.34 316 GLN B CA 1
ATOM 1981 C C . GLN B 1 116 ? 23.614 -3.587 -7.894 1.00 97.41 316 GLN B C 1
ATOM 1982 O O . GLN B 1 116 ? 23.081 -4.363 -7.101 1.00 97.38 316 GLN B O 1
ATOM 1988 N N . GLY B 1 117 ? 23.243 -2.318 -8.029 1.00 97.81 317 GLY B N 1
ATOM 1989 C CA . GLY B 1 117 ? 22.166 -1.764 -7.227 1.00 98.72 317 GLY B CA 1
ATOM 1990 C C . GLY B 1 117 ? 22.413 -1.918 -5.737 1.00 99.39 317 GLY B C 1
ATOM 1991 O O . GLY B 1 117 ? 23.261 -1.234 -5.163 1.00 99.50 317 GLY B O 1
ATOM 1992 N N . GLY B 1 118 ? 21.664 -2.820 -5.111 1.00 99.89 318 GLY B N 1
ATOM 1993 C CA . GLY B 1 118 ? 21.818 -3.058 -3.689 1.00 99.84 318 GLY B CA 1
ATOM 1994 C C . GLY B 1 118 ? 22.377 -4.440 -3.413 1.00 99.99 318 GLY B C 1
ATOM 1995 O O . GLY B 1 118 ? 23.591 -4.650 -3.449 1.00 99.99 318 GLY B O 1
ATOM 1996 N N . GLY B 1 119 ? 21.485 -5.387 -3.142 1.00 99.95 319 GLY B N 1
ATOM 1997 C CA . GLY B 1 119 ? 21.904 -6.747 -2.858 1.00 99.99 319 GLY B CA 1
ATOM 1998 C C . GLY B 1 119 ? 20.891 -7.462 -1.985 1.00 99.99 319 GLY B C 1
ATOM 1999 O O . GLY B 1 119 ? 20.931 -7.351 -0.757 1.00 99.96 319 GLY B O 1
ATOM 2000 N N . ALA B 1 120 ? 19.982 -8.196 -2.619 1.00 99.89 320 ALA B N 1
ATOM 2001 C CA . ALA B 1 120 ? 18.945 -8.927 -1.901 1.00 99.92 320 ALA B CA 1
ATOM 2002 C C . ALA B 1 120 ? 19.184 -10.434 -1.948 1.00 99.91 320 ALA B C 1
ATOM 2003 O O . ALA B 1 120 ? 18.982 -11.072 -2.980 1.00 99.99 320 ALA B O 1
ATOM 2005 N N . PRO B 1 121 ? 19.623 -11.020 -0.822 1.00 99.99 321 PRO B N 1
ATOM 2006 C CA . PRO B 1 121 ? 19.897 -12.459 -0.716 1.00 99.99 321 PRO B CA 1
ATOM 2007 C C . PRO B 1 121 ? 18.678 -13.341 -0.991 1.00 99.99 321 PRO B C 1
ATOM 2008 O O . PRO B 1 121 ? 17.654 -13.232 -0.315 1.00 99.99 321 PRO B O 1
ATOM 2012 N N . ALA B 1 122 ? 18.800 -14.218 -1.983 1.00 99.82 322 ALA B N 1
ATOM 2013 C CA . ALA B 1 122 ? 17.714 -15.125 -2.338 1.00 99.93 322 ALA B CA 1
ATOM 2014 C C . ALA B 1 122 ? 17.635 -16.264 -1.325 1.00 99.99 322 ALA B C 1
ATOM 2015 O O . ALA B 1 122 ? 17.303 -17.400 -1.676 1.00 99.82 322 ALA B O 1
ATOM 2017 N N . GLY B 1 123 ? 17.943 -15.950 -0.069 1.00 99.99 323 GLY B N 1
ATOM 2018 C CA . GLY B 1 123 ? 17.905 -16.950 0.981 1.00 99.85 323 GLY B CA 1
ATOM 2019 C C . GLY B 1 123 ? 16.508 -17.173 1.525 1.00 99.90 323 GLY B C 1
ATOM 2020 O O . GLY B 1 123 ? 15.874 -18.189 1.234 1.00 99.99 323 GLY B O 1
ATOM 2021 N N . GLY B 1 124 ? 16.029 -16.218 2.317 1.00 99.99 324 GLY B N 1
ATOM 2022 C CA . GLY B 1 124 ? 14.703 -16.322 2.900 1.00 99.73 324 GLY B CA 1
ATOM 2023 C C . GLY B 1 124 ? 14.616 -15.617 4.241 1.00 99.89 324 GLY B C 1
ATOM 2024 O O . GLY B 1 124 ? 15.313 -14.627 4.474 1.00 99.99 324 GLY B O 1
ATOM 2025 N N . ASN B 1 125 ? 13.758 -16.126 5.123 1.00 99.83 325 ASN B N 1
ATOM 2026 C CA . ASN B 1 125 ? 13.573 -15.554 6.457 1.00 99.52 325 ASN B CA 1
ATOM 2027 C C . ASN B 1 125 ? 13.189 -16.653 7.444 1.00 99.53 325 ASN B C 1
ATOM 2028 O O . ASN B 1 125 ? 12.013 -16.988 7.585 1.00 99.99 325 ASN B O 1
ATOM 2033 N N . ILE B 1 126 ? 14.185 -17.210 8.126 1.00 99.58 326 ILE B N 1
ATOM 2034 C CA . ILE B 1 126 ? 13.946 -18.279 9.090 1.00 99.92 326 ILE B CA 1
ATOM 2035 C C . ILE B 1 126 ? 13.098 -17.797 10.265 1.00 99.83 326 ILE B C 1
ATOM 2036 O O . ILE B 1 126 ? 13.214 -16.650 10.702 1.00 98.88 326 ILE B O 1
ATOM 2041 N N . GLY B 1 127 ? 12.247 -18.685 10.771 1.00 99.94 327 GLY B N 1
ATOM 2042 C CA . GLY B 1 127 ? 11.385 -18.339 11.887 1.00 99.99 327 GLY B CA 1
ATOM 2043 C C . GLY B 1 127 ? 12.015 -18.601 13.242 1.00 99.99 327 GLY B C 1
ATOM 2044 O O . GLY B 1 127 ? 12.945 -19.400 13.363 1.00 99.99 327 GLY B O 1
ATOM 2045 N N . GLY B 1 128 ? 11.506 -17.924 14.266 1.00 99.99 328 GLY B N 1
ATOM 2046 C CA . GLY B 1 128 ? 12.035 -18.099 15.605 1.00 99.99 328 GLY B CA 1
ATOM 2047 C C . GLY B 1 128 ? 12.369 -16.784 16.283 1.00 99.99 328 GLY B C 1
ATOM 2048 O O . GLY B 1 128 ? 12.782 -16.763 17.443 1.00 99.93 328 GLY B O 1
ATOM 2049 N N . GLY B 1 129 ? 12.190 -15.682 15.560 1.00 99.84 329 GLY B N 1
ATOM 2050 C CA . GLY B 1 129 ? 12.483 -14.377 16.122 1.00 99.89 329 GLY B CA 1
ATOM 2051 C C . GLY B 1 129 ? 11.333 -13.399 15.978 1.00 99.98 329 GLY B C 1
ATOM 2052 O O . GLY B 1 129 ? 10.306 -13.719 15.376 1.00 99.99 329 GLY B O 1
ATOM 2053 N N . GLN B 1 130 ? 11.508 -12.205 16.536 1.00 99.96 330 GLN B N 1
ATOM 2054 C CA . GLN B 1 130 ? 10.492 -11.158 16.477 1.00 99.94 330 GLN B CA 1
ATOM 2055 C C . GLN B 1 130 ? 9.224 -11.558 17.235 1.00 99.99 330 GLN B C 1
ATOM 2056 O O . GLN B 1 130 ? 8.142 -11.648 16.651 1.00 99.99 330 GLN B O 1
ATOM 2062 N N . PRO B 1 131 ? 9.344 -11.802 18.552 1.00 99.66 331 PRO B N 1
ATOM 2063 C CA . PRO B 1 131 ? 8.211 -12.194 19.398 1.00 99.86 331 PRO B CA 1
ATOM 2064 C C . PRO B 1 131 ? 7.155 -11.098 19.566 1.00 99.98 331 PRO B C 1
ATOM 2065 O O . PRO B 1 131 ? 6.578 -10.947 20.646 1.00 99.99 331 PRO B O 1
ATOM 2069 N N . GLN B 1 132 ? 6.903 -10.339 18.504 1.00 99.87 332 GLN B N 1
ATOM 2070 C CA . GLN B 1 132 ? 5.914 -9.268 18.557 1.00 99.99 332 GLN B CA 1
ATOM 2071 C C . GLN B 1 132 ? 5.490 -8.857 17.149 1.00 99.99 332 GLN B C 1
ATOM 2072 O O . GLN B 1 132 ? 6.007 -9.380 16.159 1.00 99.99 332 GLN B O 1
ATOM 2078 N N . GLY B 1 133 ? 4.545 -7.924 17.065 1.00 99.99 333 GLY B N 1
ATOM 2079 C CA . GLY B 1 133 ? 4.068 -7.465 15.772 1.00 99.99 333 GLY B CA 1
ATOM 2080 C C . GLY B 1 133 ? 4.633 -6.117 15.362 1.00 99.99 333 GLY B C 1
ATOM 2081 O O . GLY B 1 133 ? 5.749 -5.758 15.747 1.00 99.95 333 GLY B O 1
ATOM 2082 N N . GLY B 1 134 ? 3.863 -5.369 14.576 1.00 99.99 334 GLY B N 1
ATOM 2083 C CA . GLY B 1 134 ? 4.308 -4.062 14.127 1.00 99.99 334 GLY B CA 1
ATOM 2084 C C . GLY B 1 134 ? 3.426 -3.468 13.044 1.00 99.99 334 GLY B C 1
ATOM 2085 O O . GLY B 1 134 ? 3.876 -3.238 11.919 1.00 99.99 334 GLY B O 1
ATOM 2086 N N . TRP B 1 135 ? 2.165 -3.215 13.382 1.00 99.82 335 TRP B N 1
ATOM 2087 C CA . TRP B 1 135 ? 1.216 -2.646 12.432 1.00 99.99 335 TRP B CA 1
ATOM 2088 C C . TRP B 1 135 ? 0.546 -1.413 13.043 1.00 99.99 335 TRP B C 1
ATOM 2089 O O . TRP B 1 135 ? -0.019 -1.475 14.138 1.00 99.99 335 TRP B O 1
ATOM 2100 N N . GLY B 1 136 ? 0.617 -0.291 12.333 1.00 99.99 336 GLY B N 1
ATOM 2101 C CA . GLY B 1 136 ? 0.026 0.933 12.840 1.00 99.90 336 GLY B CA 1
ATOM 2102 C C . GLY B 1 136 ? 0.773 1.364 14.086 1.00 99.99 336 GLY B C 1
ATOM 2103 O O . GLY B 1 136 ? 0.199 1.447 15.172 1.00 99.99 336 GLY B O 1
ATOM 2104 N N . GLN B 1 137 ? 2.065 1.630 13.923 1.00 99.99 337 GLN B N 1
ATOM 2105 C CA . GLN B 1 137 ? 2.925 2.042 15.026 1.00 99.99 337 GLN B CA 1
ATOM 2106 C C . GLN B 1 137 ? 2.879 3.552 15.257 1.00 99.99 337 GLN B C 1
ATOM 2107 O O . GLN B 1 137 ? 2.526 4.315 14.358 1.00 99.99 337 GLN B O 1
ATOM 2113 N N . PRO B 1 138 ? 3.235 4.001 16.473 1.00 99.99 338 PRO B N 1
ATOM 2114 C CA . PRO B 1 138 ? 3.228 5.428 16.811 1.00 99.90 338 PRO B CA 1
ATOM 2115 C C . PRO B 1 138 ? 4.270 6.246 16.050 1.00 99.94 338 PRO B C 1
ATOM 2116 O O . PRO B 1 138 ? 4.058 6.606 14.892 1.00 99.99 338 PRO B O 1
ATOM 2120 N N . GLN B 1 139 ? 5.394 6.533 16.700 1.00 99.99 339 GLN B N 1
ATOM 2121 C CA . GLN B 1 139 ? 6.461 7.322 16.086 1.00 99.99 339 GLN B CA 1
ATOM 2122 C C . GLN B 1 139 ? 5.933 8.739 15.863 1.00 99.99 339 GLN B C 1
ATOM 2123 O O . GLN B 1 139 ? 4.720 8.960 15.886 1.00 99.99 339 GLN B O 1
ATOM 2129 N N . GLN B 1 140 ? 6.825 9.704 15.657 1.00 99.99 340 GLN B N 1
ATOM 2130 C CA . GLN B 1 140 ? 6.376 11.077 15.442 1.00 99.77 340 GLN B CA 1
ATOM 2131 C C . GLN B 1 140 ? 7.121 11.887 14.384 1.00 99.82 340 GLN B C 1
ATOM 2132 O O . GLN B 1 140 ? 7.441 13.053 14.605 1.00 99.56 340 GLN B O 1
ATOM 2138 N N . PRO B 1 141 ? 7.390 11.288 13.211 1.00 99.99 341 PRO B N 1
ATOM 2139 C CA . PRO B 1 141 ? 8.100 12.000 12.14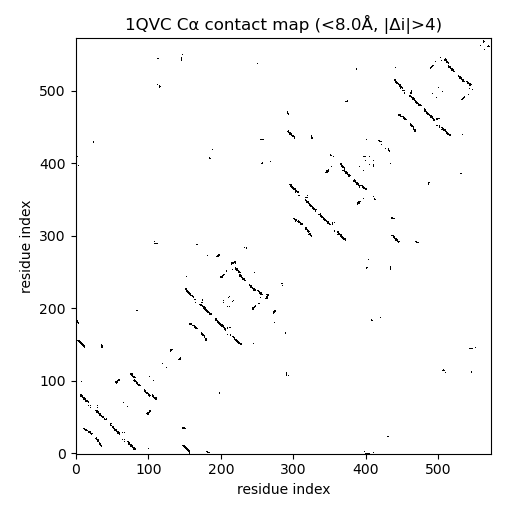4 1.00 99.99 341 PRO B CA 1
ATOM 2140 C C . PRO B 1 141 ? 7.180 12.988 11.425 1.00 99.99 341 PRO B C 1
ATOM 2141 O O . PRO B 1 141 ? 6.990 14.119 11.877 1.00 99.99 341 PRO B O 1
ATOM 2145 N N . GLN B 1 142 ? 6.611 12.544 10.307 1.00 99.90 342 GLN B N 1
ATOM 2146 C CA . GLN B 1 142 ? 5.702 13.357 9.506 1.00 99.56 342 GLN B CA 1
ATOM 2147 C C . GLN B 1 142 ? 6.364 14.640 9.016 1.00 99.97 342 GLN B C 1
ATOM 2148 O O . GLN B 1 142 ? 6.346 15.662 9.706 1.00 99.87 342 GLN B O 1
ATOM 2154 N N . GLY B 1 143 ? 6.945 14.583 7.822 1.00 99.99 343 GLY B N 1
ATOM 2155 C CA . GLY B 1 143 ? 7.599 15.754 7.268 1.00 99.95 343 GLY B CA 1
ATOM 2156 C C . GLY B 1 143 ? 8.520 15.440 6.106 1.00 99.92 343 GLY B C 1
ATOM 2157 O O . GLY B 1 143 ? 8.179 14.650 5.223 1.00 99.99 343 GLY B O 1
ATOM 2158 N N . GLY B 1 144 ? 9.691 16.069 6.107 1.00 99.99 344 GLY B N 1
ATOM 2159 C CA . GLY B 1 144 ? 10.658 15.850 5.048 1.00 99.98 344 GLY B CA 1
ATOM 2160 C C . GLY B 1 144 ? 10.912 17.107 4.238 1.00 99.81 344 GLY B C 1
ATOM 2161 O O . GLY B 1 144 ? 10.169 18.093 4.426 1.00 99.49 344 GLY B O 1
ATOM 2162 N N . ALA C 1 1 ? 42.609 -0.936 39.325 1.00 69.33 401 ALA C N 1
ATOM 2163 C CA . ALA C 1 1 ? 42.511 -2.112 38.418 1.00 68.04 401 ALA C CA 1
ATOM 2164 C C . ALA C 1 1 ? 43.701 -2.160 37.461 1.00 66.99 401 ALA C C 1
ATOM 2165 O O . ALA C 1 1 ? 43.755 -1.422 36.479 1.00 66.47 401 ALA C O 1
ATOM 2167 N N . SER C 1 2 ? 44.656 -3.033 37.763 1.00 66.67 402 SER C N 1
ATOM 2168 C CA . SER C 1 2 ? 45.844 -3.197 36.936 1.00 64.23 402 SER C CA 1
ATOM 2169 C C . SER C 1 2 ? 45.531 -4.090 35.733 1.00 62.98 402 SER C C 1
ATOM 2170 O O . SER C 1 2 ? 46.291 -4.133 34.760 1.00 63.01 402 SER C O 1
ATOM 2173 N N . ARG C 1 3 ? 44.406 -4.798 35.799 1.00 59.71 403 ARG C N 1
ATOM 2174 C CA . ARG C 1 3 ? 44.018 -5.689 34.714 1.00 55.90 403 ARG C CA 1
ATOM 2175 C C . ARG C 1 3 ? 43.879 -4.903 33.408 1.00 52.72 403 ARG C C 1
ATOM 2176 O O . ARG C 1 3 ? 44.768 -4.957 32.560 1.00 54.21 403 ARG C O 1
ATOM 2184 N N . GLY C 1 4 ? 42.782 -4.161 33.255 1.00 46.46 404 GLY C N 1
ATOM 2185 C CA . GLY C 1 4 ? 42.587 -3.387 32.041 1.00 38.80 404 GLY C CA 1
ATOM 2186 C C . GLY C 1 4 ? 41.813 -4.124 30.958 1.00 33.38 404 GLY C C 1
ATOM 2187 O O . GLY C 1 4 ? 41.236 -5.174 31.204 1.00 34.92 404 GLY C O 1
ATOM 2188 N N . VAL C 1 5 ? 41.805 -3.576 29.750 1.00 31.14 405 VAL C N 1
ATOM 2189 C CA . VAL C 1 5 ? 41.076 -4.182 28.632 1.00 25.15 405 VAL C CA 1
ATOM 2190 C C . VAL C 1 5 ? 41.982 -4.283 27.442 1.00 21.59 405 VAL C C 1
ATOM 2191 O O . VAL C 1 5 ? 42.667 -3.335 27.086 1.00 21.17 405 VAL C O 1
ATOM 2195 N N . ASN C 1 6 ? 41.976 -5.459 26.837 1.00 21.31 406 ASN C N 1
ATOM 2196 C CA . ASN C 1 6 ? 42.814 -5.785 25.703 1.00 24.34 406 ASN C CA 1
ATOM 2197 C C . ASN C 1 6 ? 41.874 -6.394 24.657 1.00 25.21 406 ASN 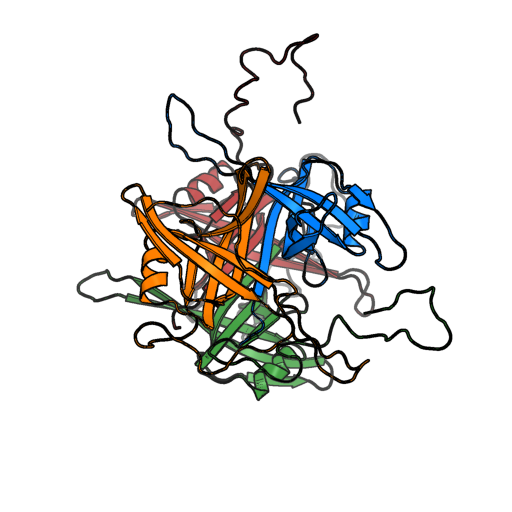C C 1
ATOM 2198 O O . ASN C 1 6 ? 41.566 -7.588 24.703 1.00 22.56 406 ASN C O 1
ATOM 2203 N N . LYS C 1 7 ? 41.431 -5.581 23.703 1.00 27.91 407 LYS C N 1
ATOM 2204 C CA . LYS C 1 7 ? 40.480 -6.061 22.708 1.00 29.04 407 LYS C CA 1
ATOM 2205 C C . LYS C 1 7 ? 40.834 -5.707 21.274 1.00 30.15 407 LYS C C 1
ATOM 2206 O O . LYS C 1 7 ? 41.324 -4.627 20.991 1.00 32.21 407 LYS C O 1
ATOM 2212 N N . VAL C 1 8 ? 40.588 -6.637 20.366 1.00 26.84 408 VAL C N 1
ATOM 2213 C CA . VAL C 1 8 ? 40.878 -6.403 18.984 1.00 25.43 408 VAL C CA 1
ATOM 2214 C C . VAL C 1 8 ? 39.671 -6.872 18.206 1.00 30.27 408 VAL C C 1
ATOM 2215 O O . VAL C 1 8 ? 39.178 -7.997 18.409 1.00 25.90 408 VAL C O 1
ATOM 2219 N N . ILE C 1 9 ? 39.160 -5.988 17.351 1.00 30.12 409 ILE C N 1
ATOM 2220 C CA . ILE C 1 9 ? 38.027 -6.346 16.519 1.00 28.46 409 ILE C CA 1
ATOM 2221 C C . ILE C 1 9 ? 38.534 -6.302 15.094 1.00 27.53 409 ILE C C 1
ATOM 2222 O O . ILE C 1 9 ? 39.168 -5.340 14.660 1.00 26.45 409 ILE C O 1
ATOM 2227 N N . LEU C 1 10 ? 38.303 -7.392 14.383 1.00 28.25 410 LEU C N 1
ATOM 2228 C CA . LEU C 1 10 ? 38.753 -7.483 13.018 1.00 28.88 410 LEU C CA 1
ATOM 2229 C C . LEU C 1 10 ? 37.666 -8.032 12.138 1.00 26.74 410 LEU C C 1
ATOM 2230 O O . LEU C 1 10 ? 36.846 -8.849 12.547 1.00 27.64 410 LEU C O 1
ATOM 2235 N N . VAL C 1 11 ? 37.668 -7.535 10.916 1.00 28.49 411 VAL C N 1
ATOM 2236 C CA . VAL C 1 11 ? 36.764 -7.982 9.879 1.00 27.40 411 VAL C CA 1
ATOM 2237 C C . VAL C 1 11 ? 37.691 -7.882 8.701 1.00 29.16 411 VAL C C 1
ATOM 2238 O O . VAL C 1 11 ? 38.222 -6.809 8.410 1.00 27.38 411 VAL C O 1
ATOM 2242 N N . GLY C 1 12 ? 37.941 -9.017 8.062 1.00 32.58 412 GLY C N 1
ATOM 2243 C CA . GLY C 1 12 ? 38.831 -9.028 6.924 1.00 33.54 412 GLY C CA 1
ATOM 2244 C C . GLY C 1 12 ? 38.764 -10.337 6.183 1.00 34.95 412 GLY C C 1
ATOM 2245 O O . GLY C 1 12 ? 37.908 -11.176 6.460 1.00 35.23 412 GLY C O 1
ATOM 2246 N N . ASN C 1 13 ? 39.678 -10.517 5.241 1.00 38.58 413 ASN C N 1
ATOM 2247 C CA . ASN C 1 13 ? 39.705 -11.734 4.448 1.00 41.63 413 ASN C CA 1
ATOM 2248 C C . ASN C 1 13 ? 41.005 -12.480 4.658 1.00 41.37 413 ASN C C 1
ATOM 2249 O O . ASN C 1 13 ? 42.062 -11.868 4.790 1.00 38.87 413 ASN C O 1
ATOM 2254 N N . LEU C 1 14 ? 40.917 -13.806 4.685 1.00 43.69 414 LEU C N 1
ATOM 2255 C CA . LEU C 1 14 ? 42.106 -14.631 4.836 1.00 46.06 414 LEU C CA 1
ATOM 2256 C C . LEU C 1 14 ? 42.892 -14.469 3.543 1.00 49.13 414 LEU C C 1
ATOM 2257 O O . LEU C 1 14 ? 42.455 -14.911 2.483 1.00 49.87 414 LEU C O 1
ATOM 2262 N N . GLY C 1 15 ? 44.038 -13.810 3.630 1.00 53.38 415 GLY C N 1
ATOM 2263 C CA . GLY C 1 15 ? 44.847 -13.610 2.446 1.00 57.15 415 GLY C CA 1
ATOM 2264 C C . GLY C 1 15 ? 45.428 -14.924 1.974 1.00 60.31 415 GLY C C 1
ATOM 2265 O O . GLY C 1 15 ? 45.975 -15.017 0.874 1.00 61.77 415 GLY C O 1
ATOM 2266 N N . GLN C 1 16 ? 45.297 -15.951 2.805 1.00 61.56 416 GLN C N 1
ATOM 2267 C CA . GLN C 1 16 ? 45.823 -17.260 2.466 1.00 63.17 416 GLN C CA 1
ATOM 2268 C C . GLN C 1 16 ? 45.077 -18.372 3.188 1.00 62.89 416 GLN C C 1
ATOM 2269 O O . GLN C 1 16 ? 44.208 -18.120 4.015 1.00 62.87 416 GLN C O 1
ATOM 2275 N N . ASP C 1 17 ? 45.428 -19.609 2.867 1.00 64.01 417 ASP C N 1
ATOM 2276 C CA . ASP C 1 17 ? 44.795 -20.771 3.470 1.00 64.17 417 ASP C CA 1
ATOM 2277 C C . ASP C 1 17 ? 45.099 -20.924 4.951 1.00 63.23 417 ASP C C 1
ATOM 2278 O O . ASP C 1 17 ? 46.130 -20.468 5.442 1.00 62.71 417 ASP C O 1
ATOM 2283 N N . PRO C 1 18 ? 44.180 -21.559 5.686 1.00 62.79 418 PRO C N 1
ATOM 2284 C CA . PRO C 1 18 ? 44.302 -21.807 7.124 1.00 63.94 418 PRO C CA 1
ATOM 2285 C C . PRO C 1 18 ? 45.336 -22.894 7.419 1.00 65.53 418 PRO C C 1
ATOM 2286 O O . PRO C 1 18 ? 45.302 -23.970 6.823 1.00 63.66 418 PRO C O 1
ATOM 2290 N N . GLU C 1 19 ? 46.250 -22.602 8.338 1.00 68.39 419 GLU C N 1
ATOM 2291 C CA . GLU C 1 19 ? 47.277 -23.553 8.740 1.00 71.16 419 GLU C CA 1
ATOM 2292 C C . GLU C 1 19 ? 46.822 -24.187 10.049 1.00 72.68 419 GLU C C 1
ATOM 2293 O O . GLU C 1 19 ? 46.988 -23.606 11.120 1.00 73.97 419 GLU C O 1
ATOM 2299 N N . VAL C 1 20 ? 46.237 -25.375 9.960 1.00 74.33 420 VAL C N 1
ATOM 2300 C CA . VAL C 1 20 ? 45.764 -26.074 11.146 1.00 76.36 420 VAL C CA 1
ATOM 2301 C C . VAL C 1 20 ? 46.779 -27.110 11.638 1.00 78.36 420 VAL C C 1
ATOM 2302 O O . VAL C 1 20 ? 47.441 -27.777 10.839 1.00 78.56 420 VAL C O 1
ATOM 2306 N N . ARG C 1 21 ? 46.895 -27.234 12.959 1.00 80.03 421 ARG C N 1
ATOM 2307 C CA . ARG C 1 21 ? 47.819 -28.179 13.583 1.00 81.92 421 ARG C CA 1
ATOM 2308 C C . ARG C 1 21 ? 47.195 -28.814 14.821 1.00 82.74 421 ARG C C 1
ATOM 2309 O O . ARG C 1 21 ? 47.002 -28.146 15.836 1.00 82.30 421 ARG C O 1
ATOM 2317 N N . TYR C 1 22 ? 46.887 -30.104 14.742 1.00 84.08 422 TYR C N 1
ATOM 2318 C CA . TYR C 1 22 ? 46.287 -30.794 15.877 1.00 85.40 422 TYR C CA 1
ATOM 2319 C C . TYR C 1 22 ? 47.351 -31.165 16.900 1.00 85.92 422 TYR C C 1
ATOM 2320 O O . TYR C 1 22 ? 48.519 -31.348 16.562 1.00 85.97 422 TYR C O 1
ATOM 2329 N N . MET C 1 23 ? 46.939 -31.269 18.157 1.00 86.52 423 MET C N 1
ATOM 2330 C CA . MET C 1 23 ? 47.852 -31.627 19.229 1.00 86.57 423 MET C CA 1
ATOM 2331 C C . MET C 1 23 ? 47.159 -32.563 20.208 1.00 87.02 423 MET C C 1
ATOM 2332 O O . MET C 1 23 ? 46.617 -32.120 21.220 1.00 87.09 423 MET C O 1
ATOM 2337 N N . PRO C 1 24 ? 47.154 -33.872 19.906 1.00 87.13 424 PRO C N 1
ATOM 2338 C CA . PRO C 1 24 ? 46.529 -34.893 20.754 1.00 87.11 424 PRO C CA 1
ATOM 2339 C C . PRO C 1 24 ? 47.118 -34.842 22.161 1.00 87.17 424 PRO C C 1
ATOM 2340 O O . PRO C 1 24 ? 47.811 -35.767 22.590 1.00 87.10 424 PRO C O 1
ATOM 2344 N N . ASN C 1 25 ? 46.831 -33.755 22.870 1.00 86.75 425 ASN C N 1
ATOM 2345 C CA . ASN C 1 25 ? 47.342 -33.548 24.218 1.00 86.39 425 ASN C CA 1
ATOM 2346 C C . ASN C 1 25 ? 46.876 -32.203 24.760 1.00 85.57 425 ASN C C 1
ATOM 2347 O O . ASN C 1 25 ? 46.542 -32.077 25.940 1.00 85.68 425 ASN C O 1
ATOM 2352 N N . GLY C 1 26 ? 46.860 -31.198 23.889 1.00 84.40 426 GLY C N 1
ATOM 2353 C CA . GLY C 1 26 ? 46.431 -29.872 24.293 1.00 82.44 426 GLY C CA 1
ATOM 2354 C C . GLY C 1 26 ? 45.302 -29.358 23.421 1.00 80.80 426 GLY C C 1
ATOM 2355 O O . GLY C 1 26 ? 44.590 -28.425 23.797 1.00 81.22 426 GLY C O 1
ATOM 2356 N N . GLY C 1 27 ? 45.143 -29.970 22.252 1.00 78.56 427 GLY C N 1
ATOM 2357 C CA . GLY C 1 27 ? 44.093 -29.564 21.336 1.00 75.30 427 GLY C CA 1
ATOM 2358 C C . GLY C 1 27 ? 44.629 -29.043 20.017 1.00 73.02 427 GLY C C 1
ATOM 2359 O O . GLY C 1 27 ? 45.839 -28.892 19.842 1.00 73.66 427 GLY C O 1
ATOM 2360 N N . ALA C 1 28 ? 43.726 -28.772 19.080 1.00 69.87 428 ALA C N 1
ATOM 2361 C CA . ALA C 1 28 ? 44.113 -28.257 17.771 1.00 66.65 428 ALA C CA 1
ATOM 2362 C C . ALA C 1 28 ? 44.398 -26.762 17.871 1.00 63.72 428 ALA C C 1
ATOM 2363 O O . ALA C 1 28 ? 44.051 -26.128 18.864 1.00 62.49 428 ALA C O 1
ATOM 2365 N N . VAL C 1 29 ? 45.028 -26.212 16.836 1.00 61.07 429 VAL C N 1
ATOM 2366 C CA . VAL C 1 29 ? 45.377 -24.795 16.782 1.00 58.86 429 VAL C CA 1
ATOM 2367 C C . VAL C 1 29 ? 45.540 -24.346 15.339 1.00 57.30 429 VAL C C 1
ATOM 2368 O O . VAL C 1 29 ? 46.375 -24.873 14.611 1.00 55.40 429 VAL C O 1
ATOM 2372 N N . ALA C 1 30 ? 44.746 -23.360 14.932 1.00 56.75 430 ALA C N 1
ATOM 2373 C CA . ALA C 1 30 ? 44.813 -22.848 13.568 1.00 53.52 430 ALA C CA 1
ATOM 2374 C C . ALA C 1 30 ? 45.430 -21.463 13.528 1.00 51.37 430 ALA C C 1
ATOM 2375 O O . ALA C 1 30 ? 45.251 -20.666 14.441 1.00 51.33 430 ALA C O 1
ATOM 2377 N N . ASN C 1 31 ? 46.172 -21.187 12.467 1.00 51.89 431 ASN C N 1
ATOM 2378 C CA . ASN C 1 31 ? 46.801 -19.886 12.294 1.00 54.03 431 ASN C CA 1
ATOM 2379 C C . ASN C 1 31 ? 46.350 -19.349 10.950 1.00 53.09 431 ASN C C 1
ATOM 2380 O O . ASN C 1 31 ? 46.577 -19.980 9.919 1.00 54.51 431 ASN C O 1
ATOM 2385 N N . ILE C 1 32 ? 45.689 -18.197 10.958 1.00 51.85 432 ILE C N 1
ATOM 2386 C CA . ILE C 1 32 ? 45.239 -17.605 9.710 1.00 50.28 432 ILE C CA 1
ATOM 2387 C C . ILE C 1 32 ? 45.787 -16.200 9.573 1.00 50.09 432 ILE C C 1
ATOM 2388 O O . ILE C 1 32 ? 46.297 -15.626 10.526 1.00 49.20 432 ILE C O 1
ATOM 2393 N N . THR C 1 33 ? 45.699 -15.656 8.370 1.00 50.76 433 THR C N 1
ATOM 2394 C CA . THR C 1 33 ? 46.184 -14.315 8.129 1.00 50.30 433 THR C CA 1
ATOM 2395 C C . THR C 1 33 ? 45.035 -13.501 7.525 1.00 50.27 433 THR C C 1
ATOM 2396 O O . THR C 1 33 ? 44.402 -13.927 6.548 1.00 49.11 433 THR C O 1
ATOM 2400 N N . LEU C 1 34 ? 44.744 -12.356 8.145 1.00 49.96 434 LEU C N 1
ATOM 2401 C CA . LEU C 1 34 ? 43.669 -11.468 7.690 1.00 47.82 434 LEU C CA 1
ATOM 2402 C C . LEU C 1 34 ? 44.205 -10.118 7.234 1.00 45.73 434 LEU C C 1
ATOM 2403 O O . LEU C 1 34 ? 45.001 -9.496 7.917 1.00 44.49 434 LEU C O 1
ATOM 2408 N N . ALA C 1 35 ? 43.749 -9.652 6.082 1.00 44.02 435 ALA C N 1
ATOM 2409 C CA . ALA C 1 35 ? 44.187 -8.357 5.607 1.00 41.81 435 ALA C CA 1
ATOM 2410 C C . ALA C 1 35 ? 43.050 -7.350 5.784 1.00 40.35 435 ALA C C 1
ATOM 2411 O O . ALA C 1 35 ? 41.882 -7.710 5.671 1.00 38.33 435 ALA C O 1
ATOM 2413 N N . THR C 1 36 ? 43.396 -6.108 6.121 1.00 39.29 436 THR C N 1
ATOM 2414 C CA . THR C 1 36 ? 42.407 -5.041 6.236 1.00 41.03 436 THR C CA 1
ATOM 2415 C C . THR C 1 36 ? 42.980 -3.956 5.339 1.00 43.61 436 THR C C 1
ATOM 2416 O O . THR C 1 36 ? 44.190 -3.720 5.351 1.00 43.37 436 THR C O 1
ATOM 2420 N N . SER C 1 37 ? 42.127 -3.309 4.552 1.00 47.53 437 SER C N 1
ATOM 2421 C CA . SER C 1 37 ? 42.602 -2.278 3.631 1.00 52.78 437 SER C CA 1
ATOM 2422 C C . SER C 1 37 ? 42.110 -0.854 3.859 1.00 54.17 437 SER C C 1
ATOM 2423 O O . SER C 1 37 ? 41.048 -0.616 4.439 1.00 52.01 437 SER C O 1
ATOM 2426 N N . GLU C 1 38 ? 42.917 0.087 3.381 1.00 57.97 438 GLU C N 1
ATOM 2427 C CA . GLU C 1 38 ? 42.627 1.508 3.469 1.00 62.93 438 GLU C CA 1
ATOM 2428 C C . GLU C 1 38 ? 42.926 2.141 2.109 1.00 66.28 438 GLU C C 1
ATOM 2429 O O . GLU C 1 38 ? 44.034 2.012 1.587 1.00 66.37 438 GLU C O 1
ATOM 2435 N N . SER C 1 39 ? 41.926 2.807 1.534 1.00 69.44 439 SER C N 1
ATOM 2436 C CA . SER C 1 39 ? 42.081 3.460 0.239 1.00 71.42 439 SER C CA 1
ATOM 2437 C C . SER C 1 39 ? 41.849 4.962 0.322 1.00 72.77 439 SER C C 1
ATOM 2438 O O . SER C 1 39 ? 40.840 5.419 0.859 1.00 72.64 439 SER C O 1
ATOM 2441 N N . TRP C 1 40 ? 42.799 5.720 -0.219 1.00 75.15 440 TRP C N 1
ATOM 2442 C CA . TRP C 1 40 ? 42.738 7.177 -0.238 1.00 76.90 440 TRP C CA 1
ATOM 2443 C C . TRP C 1 40 ? 43.339 7.647 -1.558 1.00 79.41 440 TRP C C 1
ATOM 2444 O O . TRP C 1 40 ? 44.454 7.262 -1.914 1.00 79.51 440 TRP C O 1
ATOM 2455 N N . ARG C 1 41 ? 42.596 8.464 -2.297 1.00 82.15 441 ARG C N 1
ATOM 2456 C CA . ARG C 1 41 ? 43.084 8.958 -3.578 1.00 83.58 441 ARG C CA 1
ATOM 2457 C C . ARG C 1 41 ? 43.907 10.217 -3.362 1.00 84.74 441 ARG C C 1
ATOM 2458 O O . ARG C 1 41 ? 43.378 11.243 -2.935 1.00 85.64 441 ARG C O 1
ATOM 2466 N N . ASP C 1 42 ? 45.205 10.130 -3.643 1.00 85.80 442 ASP C N 1
ATOM 2467 C CA . ASP C 1 42 ? 46.099 11.272 -3.478 1.00 87.70 442 ASP C CA 1
ATOM 2468 C C . ASP C 1 42 ? 47.539 10.915 -3.845 1.00 88.28 442 ASP C C 1
ATOM 2469 O O . ASP C 1 42 ? 47.801 9.865 -4.430 1.00 87.61 442 ASP C O 1
ATOM 2474 N N . LYS C 1 43 ? 48.463 11.804 -3.490 1.00 89.35 443 LYS C N 1
ATOM 2475 C CA . LYS C 1 43 ? 49.885 11.624 -3.756 1.00 90.17 443 LYS C CA 1
ATOM 2476 C C . LYS C 1 43 ? 50.212 11.643 -5.243 1.00 91.21 443 LYS C C 1
ATOM 2477 O O . LYS C 1 43 ? 49.525 11.019 -6.051 1.00 91.69 443 LYS C O 1
ATOM 2483 N N . ALA C 1 44 ? 51.270 12.377 -5.582 1.00 92.40 444 ALA C N 1
ATOM 2484 C CA . ALA C 1 44 ? 51.755 12.522 -6.951 1.00 92.97 444 ALA C CA 1
ATOM 2485 C C . ALA C 1 44 ? 50.676 12.362 -8.013 1.00 93.29 444 ALA C C 1
ATOM 2486 O O . ALA C 1 44 ? 49.512 12.700 -7.793 1.00 92.97 444 ALA C O 1
ATOM 2488 N N . THR C 1 45 ? 51.080 11.853 -9.172 1.00 94.03 445 THR C N 1
ATOM 2489 C CA . THR C 1 45 ? 50.160 11.641 -10.281 1.00 95.25 445 THR C CA 1
ATOM 2490 C C . THR C 1 45 ? 49.621 10.209 -10.278 1.00 95.39 445 THR C C 1
ATOM 2491 O O . THR C 1 45 ? 49.726 9.489 -11.273 1.00 95.55 445 THR C O 1
ATOM 2495 N N . GLY C 1 46 ? 49.046 9.808 -9.148 1.00 95.23 446 GLY C N 1
ATOM 2496 C CA . GLY C 1 46 ? 48.494 8.472 -9.026 1.00 94.44 446 GLY C CA 1
ATOM 2497 C C . GLY C 1 46 ? 47.035 8.494 -8.607 1.00 94.10 446 GLY C C 1
ATOM 2498 O O . GLY C 1 46 ? 46.584 9.428 -7.944 1.00 93.70 446 GLY C O 1
ATOM 2499 N N . GLU C 1 47 ? 46.293 7.464 -8.997 1.00 93.50 447 GLU C N 1
ATOM 2500 C CA . GLU C 1 47 ? 44.884 7.373 -8.652 1.00 92.89 447 GLU C CA 1
ATOM 2501 C C . GLU C 1 47 ? 44.630 6.455 -7.463 1.00 91.91 447 GLU C C 1
ATOM 2502 O O . GLU C 1 47 ? 44.685 5.233 -7.585 1.00 92.20 447 GLU C O 1
ATOM 2508 N N . MET C 1 48 ? 44.354 7.059 -6.313 1.00 90.77 448 MET C N 1
ATOM 2509 C CA . MET C 1 48 ? 44.061 6.317 -5.092 1.00 89.03 448 MET C CA 1
ATOM 2510 C C . MET C 1 48 ? 45.116 5.280 -4.723 1.00 87.34 448 MET C C 1
ATOM 2511 O O . MET C 1 48 ? 45.326 4.300 -5.441 1.00 87.32 448 MET C O 1
ATOM 2516 N N . LYS C 1 49 ? 45.775 5.508 -3.592 1.00 84.45 449 LYS C N 1
ATOM 2517 C CA . LYS C 1 49 ? 46.797 4.596 -3.102 1.00 81.07 449 LYS C CA 1
ATOM 2518 C C . LYS C 1 49 ? 46.148 3.616 -2.132 1.00 78.78 449 LYS C C 1
ATOM 2519 O O . LYS C 1 49 ? 45.133 3.928 -1.506 1.00 78.36 449 LYS C O 1
ATOM 2525 N N . GLU C 1 50 ? 46.730 2.429 -2.010 1.00 75.57 450 GLU C N 1
ATOM 2526 C CA . GLU C 1 50 ? 46.198 1.428 -1.099 1.00 71.65 450 GLU C CA 1
ATOM 2527 C C . GLU C 1 50 ? 47.265 1.025 -0.091 1.00 68.79 450 GLU C C 1
ATOM 2528 O O . GLU C 1 50 ? 48.469 1.157 -0.334 1.00 67.83 450 GLU C O 1
ATOM 2534 N N . GLN C 1 51 ? 46.805 0.542 1.052 1.00 65.20 451 GLN C N 1
ATOM 2535 C CA . GLN C 1 51 ? 47.693 0.098 2.105 1.00 60.43 451 GLN C CA 1
ATOM 2536 C C . GLN C 1 51 ? 46.942 -0.964 2.879 1.00 56.55 451 GLN C C 1
ATOM 2537 O O . GLN C 1 51 ? 45.881 -0.699 3.445 1.00 56.62 451 GLN C O 1
ATOM 2543 N N . THR C 1 52 ? 47.471 -2.178 2.881 1.00 51.02 452 THR C N 1
ATOM 2544 C CA . THR C 1 52 ? 46.810 -3.243 3.602 1.00 47.18 452 THR C CA 1
ATOM 2545 C C . THR C 1 52 ? 47.654 -3.715 4.781 1.00 43.06 452 THR C C 1
ATOM 2546 O O . THR C 1 52 ? 48.880 -3.754 4.711 1.00 38.95 452 THR C O 1
ATOM 2550 N N . GLU C 1 53 ? 46.968 -4.044 5.867 1.00 40.51 453 GLU C N 1
ATOM 2551 C CA . GLU C 1 53 ? 47.596 -4.538 7.068 1.00 40.19 453 GLU C CA 1
ATOM 2552 C C . GLU C 1 53 ? 47.322 -6.021 7.119 1.00 39.32 453 GLU C C 1
ATOM 2553 O O . GLU C 1 53 ? 46.209 -6.470 6.861 1.00 38.75 453 GLU C O 1
ATOM 2559 N N . TRP C 1 54 ? 48.344 -6.796 7.433 1.00 38.47 454 TRP C N 1
ATOM 2560 C CA . TRP C 1 54 ? 48.147 -8.218 7.541 1.00 38.31 454 TRP C CA 1
ATOM 2561 C C . TRP C 1 54 ? 48.156 -8.529 9.025 1.00 37.57 454 TRP C C 1
ATOM 2562 O O . TRP C 1 54 ? 48.959 -7.984 9.774 1.00 39.05 454 TRP C O 1
ATOM 2573 N N . HIS C 1 55 ? 47.244 -9.384 9.456 1.00 34.62 455 HIS C N 1
ATOM 2574 C CA . HIS C 1 55 ? 47.150 -9.708 10.860 1.00 36.28 455 HIS C CA 1
ATOM 2575 C C . HIS C 1 55 ? 47.286 -11.190 11.093 1.00 38.20 455 HIS C C 1
ATOM 2576 O O . HIS C 1 55 ? 46.626 -11.988 10.424 1.00 43.73 455 HIS C O 1
ATOM 2583 N N . ARG C 1 56 ? 48.139 -11.557 12.045 1.00 38.40 456 ARG C N 1
ATOM 2584 C CA . ARG C 1 56 ? 48.325 -12.959 12.387 1.00 37.90 456 ARG C CA 1
ATOM 2585 C C . ARG C 1 56 ? 47.285 -13.221 13.446 1.00 34.84 456 ARG C C 1
ATOM 2586 O O . ARG C 1 56 ? 47.290 -12.570 14.484 1.00 36.02 456 ARG C O 1
ATOM 2594 N N . VAL C 1 57 ? 46.391 -14.163 13.168 1.00 32.39 457 VAL C N 1
ATOM 2595 C CA . VAL C 1 57 ? 45.313 -14.529 14.065 1.00 33.03 457 VAL C CA 1
ATOM 2596 C C . VAL C 1 57 ? 45.428 -16.012 14.418 1.00 34.17 457 VAL C C 1
ATOM 2597 O O . VAL C 1 57 ? 45.491 -16.861 13.531 1.00 36.96 457 VAL C O 1
ATOM 2601 N N . VAL C 1 58 ? 45.461 -16.325 15.709 1.00 32.25 458 VAL C N 1
ATOM 2602 C CA . VAL C 1 58 ? 45.564 -17.708 16.138 1.00 33.01 458 VAL C CA 1
ATOM 2603 C C . VAL C 1 58 ? 44.308 -18.182 16.835 1.00 32.35 458 VAL C C 1
ATOM 2604 O O . VAL C 1 58 ? 43.908 -17.631 17.845 1.00 32.97 458 VAL C O 1
ATOM 2608 N N . LEU C 1 59 ? 43.702 -19.229 16.299 1.00 33.26 459 LEU C N 1
ATOM 2609 C CA . LEU C 1 59 ? 42.502 -19.792 16.879 1.00 37.65 459 LEU C CA 1
ATOM 2610 C C . LEU C 1 59 ? 42.805 -21.066 17.676 1.00 39.13 459 LEU C C 1
ATOM 2611 O O . LEU C 1 59 ? 43.683 -21.852 17.314 1.00 40.95 459 LEU C O 1
ATOM 2616 N N . PHE C 1 60 ? 42.048 -21.270 18.746 1.00 42.00 460 PHE C N 1
ATOM 2617 C CA . PHE C 1 60 ? 42.198 -22.437 19.605 1.00 44.92 460 PHE C CA 1
ATOM 2618 C C . PHE C 1 60 ? 40.914 -23.244 19.671 1.00 45.59 460 PHE C C 1
ATOM 2619 O O . PHE C 1 60 ? 39.848 -22.761 19.299 1.00 47.35 460 PHE C O 1
ATOM 2627 N N . GLY C 1 61 ? 41.034 -24.474 20.157 1.00 47.46 461 GLY C N 1
ATOM 2628 C CA . GLY C 1 61 ? 39.888 -25.351 20.312 1.00 47.93 461 GLY C CA 1
ATOM 2629 C C . GLY C 1 61 ? 39.016 -25.571 19.094 1.00 50.80 461 GLY C C 1
ATOM 2630 O O . GLY C 1 61 ? 39.501 -25.717 17.973 1.00 51.54 461 GLY C O 1
ATOM 2631 N N . LYS C 1 62 ? 37.709 -25.594 19.332 1.00 52.67 462 LYS C N 1
ATOM 2632 C CA . LYS C 1 62 ? 36.722 -25.812 18.285 1.00 54.27 462 LYS C CA 1
ATOM 2633 C C . LYS C 1 62 ? 36.743 -24.746 17.186 1.00 53.33 462 LYS C C 1
ATOM 2634 O O . LYS C 1 62 ? 36.385 -25.028 16.037 1.00 52.12 462 LYS C O 1
ATOM 2640 N N . LEU C 1 63 ? 37.161 -23.529 17.526 1.00 50.95 463 LEU C N 1
ATOM 2641 C CA . LEU C 1 63 ? 37.207 -22.474 16.526 1.00 49.30 463 LEU C CA 1
ATOM 2642 C C . LEU C 1 63 ? 38.218 -22.820 15.454 1.00 47.52 463 LEU C C 1
ATOM 2643 O O . LEU C 1 63 ? 37.971 -22.612 14.270 1.00 46.69 463 LEU C O 1
ATOM 2648 N N . ALA C 1 64 ? 39.361 -23.354 15.864 1.00 48.92 464 ALA C N 1
ATOM 2649 C CA . ALA C 1 64 ? 40.385 -23.738 14.900 1.00 49.79 464 ALA C CA 1
ATOM 2650 C C . ALA C 1 64 ? 39.893 -24.925 14.070 1.00 50.21 464 ALA C C 1
ATOM 2651 O O . ALA C 1 64 ? 40.314 -25.115 12.934 1.00 49.14 464 ALA C O 1
ATOM 2653 N N . GLU C 1 65 ? 38.994 -25.716 14.653 1.00 52.37 465 GLU C N 1
ATOM 2654 C CA . GLU C 1 65 ? 38.422 -26.883 13.981 1.00 54.23 465 GLU C CA 1
ATOM 2655 C C . GLU C 1 65 ? 37.404 -26.401 12.959 1.00 53.90 465 GLU C C 1
ATOM 2656 O O . GLU C 1 65 ? 37.448 -26.786 11.796 1.00 53.85 465 GLU C O 1
ATOM 2662 N N . VAL C 1 66 ? 36.479 -25.561 13.408 1.00 54.55 466 VAL C N 1
ATOM 2663 C CA . VAL C 1 66 ? 35.469 -25.003 12.521 1.00 55.04 466 VAL C CA 1
ATOM 2664 C C . VAL C 1 66 ? 36.181 -24.371 11.333 1.00 55.03 466 VAL C C 1
ATOM 2665 O O . VAL C 1 66 ? 35.850 -24.640 10.177 1.00 55.80 466 VAL C O 1
ATOM 2669 N N . ALA C 1 67 ? 37.166 -23.533 11.633 1.00 54.54 467 ALA C N 1
ATOM 2670 C CA . ALA C 1 67 ? 37.936 -22.861 10.605 1.00 55.84 467 ALA C CA 1
ATOM 2671 C C . ALA C 1 67 ? 38.362 -23.865 9.554 1.00 57.15 467 ALA C C 1
ATOM 2672 O O . ALA C 1 67 ? 37.889 -23.832 8.420 1.00 57.65 467 ALA C O 1
ATOM 2674 N N . SER C 1 68 ? 39.252 -24.762 9.963 1.00 59.10 468 SER C N 1
ATOM 2675 C CA . SER C 1 68 ? 39.821 -25.800 9.109 1.00 59.90 468 SER C CA 1
ATOM 2676 C C . SER C 1 68 ? 38.899 -26.424 8.074 1.00 60.30 468 SER C C 1
ATOM 2677 O O . SER C 1 68 ? 39.295 -26.620 6.927 1.00 59.25 468 SER C O 1
ATOM 2680 N N . GLU C 1 69 ? 37.673 -26.733 8.476 1.00 60.67 469 GLU C N 1
ATOM 2681 C CA . GLU C 1 69 ? 36.723 -27.370 7.580 1.00 62.53 469 GLU C CA 1
ATOM 2682 C C . GLU C 1 69 ? 35.913 -26.420 6.712 1.00 62.58 469 GLU C C 1
ATOM 2683 O O . GLU C 1 69 ? 35.487 -26.790 5.616 1.00 63.87 469 GLU C O 1
ATOM 2689 N N . TYR C 1 70 ? 35.704 -25.195 7.177 1.00 61.31 470 TYR C N 1
ATOM 2690 C CA . TYR C 1 70 ? 34.893 -24.266 6.404 1.00 60.15 470 TYR C CA 1
ATOM 2691 C C . TYR C 1 70 ? 35.567 -22.981 5.940 1.00 60.01 470 TYR C C 1
ATOM 2692 O O . TYR C 1 70 ? 34.975 -22.207 5.180 1.00 60.87 470 TYR C O 1
ATOM 2701 N N . LEU C 1 71 ? 36.800 -22.747 6.373 1.00 57.11 471 LEU C N 1
ATOM 2702 C CA . LEU C 1 71 ? 37.492 -21.541 5.955 1.00 56.50 471 LEU C CA 1
ATOM 2703 C C . LEU C 1 71 ? 38.620 -21.795 4.968 1.00 57.96 471 LEU C C 1
ATOM 2704 O O . LEU C 1 71 ? 39.411 -22.727 5.116 1.00 59.39 471 LEU C O 1
ATOM 2709 N N . ARG C 1 72 ? 38.690 -20.950 3.953 1.00 58.42 472 ARG C N 1
ATOM 2710 C CA . ARG C 1 72 ? 39.748 -21.044 2.969 1.00 59.48 472 ARG C CA 1
ATOM 2711 C C . ARG C 1 72 ? 40.094 -19.634 2.532 1.00 57.73 472 ARG C C 1
ATOM 2712 O O . ARG C 1 72 ? 39.393 -18.682 2.878 1.00 55.93 472 ARG C O 1
ATOM 2720 N N . LYS C 1 73 ? 41.191 -19.502 1.800 1.00 56.69 473 LYS C N 1
ATOM 2721 C CA . LYS C 1 73 ? 41.635 -18.204 1.323 1.00 55.39 473 LYS C CA 1
ATOM 2722 C C . LYS C 1 73 ? 40.438 -17.466 0.735 1.00 53.95 473 LYS C C 1
ATOM 2723 O O . LYS C 1 73 ? 39.587 -18.075 0.086 1.00 52.17 473 LYS C O 1
ATOM 2729 N N . GLY C 1 74 ? 40.362 -16.162 0.997 1.00 52.65 474 GLY C N 1
ATOM 2730 C CA . GLY C 1 74 ? 39.261 -15.362 0.485 1.00 49.30 474 GLY C CA 1
ATOM 2731 C C . GLY C 1 74 ? 38.056 -15.286 1.405 1.00 47.33 474 GLY C C 1
ATOM 2732 O O . GLY C 1 74 ? 37.154 -14.478 1.189 1.00 46.89 474 GLY C O 1
ATOM 2733 N N . SER C 1 75 ? 38.019 -16.128 2.431 1.00 45.92 475 SER C N 1
ATOM 2734 C CA . SER C 1 75 ? 36.891 -16.105 3.351 1.00 44.43 475 SER C CA 1
ATOM 2735 C C . SER C 1 75 ? 36.886 -14.814 4.152 1.00 43.50 475 SER C C 1
ATOM 2736 O O . SER C 1 75 ? 37.944 -14.248 4.470 1.00 43.04 475 SER C O 1
ATOM 2739 N N . GLN C 1 76 ? 35.681 -14.344 4.457 1.00 40.91 476 GLN C N 1
ATOM 2740 C CA . GLN C 1 76 ? 35.501 -13.119 5.223 1.00 38.84 476 GLN C CA 1
ATOM 2741 C C . GLN C 1 76 ? 35.092 -13.471 6.646 1.00 34.87 476 GLN C C 1
ATOM 2742 O O . GLN C 1 76 ? 34.106 -14.160 6.876 1.00 34.17 476 GLN C O 1
ATOM 2748 N N . VAL C 1 77 ? 35.866 -12.996 7.607 1.00 33.17 477 VAL C N 1
ATOM 2749 C CA . VAL C 1 77 ? 35.583 -13.312 8.990 1.00 32.66 477 VAL C CA 1
ATOM 2750 C C . VAL C 1 77 ? 35.562 -12.132 9.931 1.00 31.18 477 VAL C C 1
ATOM 2751 O O . VAL C 1 77 ? 36.220 -11.121 9.719 1.00 32.83 477 VAL C O 1
ATOM 2755 N N . TYR C 1 78 ? 34.785 -12.285 10.984 1.00 30.60 478 TYR C N 1
ATOM 2756 C CA . TYR C 1 78 ? 34.700 -11.275 12.003 1.00 34.92 478 TYR C CA 1
ATOM 2757 C C . TYR C 1 78 ? 35.486 -11.910 13.133 1.00 36.10 478 TYR C C 1
ATOM 2758 O O . TYR C 1 78 ? 35.248 -13.075 13.487 1.00 35.27 478 TYR C O 1
ATOM 2767 N N . ILE C 1 79 ? 36.428 -11.164 13.688 1.00 35.44 479 ILE C N 1
ATOM 2768 C CA . ILE C 1 79 ? 37.229 -11.697 14.776 1.00 34.89 479 ILE C CA 1
ATOM 2769 C C . ILE C 1 79 ? 37.311 -10.800 15.985 1.00 34.47 479 ILE C C 1
ATOM 2770 O O . ILE C 1 79 ? 37.510 -9.582 15.891 1.00 34.52 479 ILE C O 1
ATOM 2775 N N . GLU C 1 80 ? 37.127 -11.429 17.135 1.00 35.40 480 GLU C N 1
ATOM 2776 C CA . GLU C 1 80 ? 37.225 -10.746 18.409 1.00 34.75 480 GLU C CA 1
ATOM 2777 C C . GLU C 1 80 ? 38.207 -11.510 19.318 1.00 34.41 480 GLU C C 1
ATOM 2778 O O . GLU C 1 80 ? 37.877 -12.558 19.860 1.00 35.74 480 GLU C O 1
ATOM 2784 N N . GLY C 1 81 ? 39.415 -10.981 19.454 1.00 31.94 481 GLY C N 1
ATOM 2785 C CA . GLY C 1 81 ? 40.413 -11.590 20.302 1.00 33.58 481 GLY C CA 1
ATOM 2786 C C . GLY C 1 81 ? 41.189 -10.535 21.074 1.00 35.47 481 GLY C C 1
ATOM 2787 O O . GLY C 1 81 ? 40.724 -9.416 21.285 1.00 36.64 481 GLY C O 1
ATOM 2788 N N . GLN C 1 82 ? 42.387 -10.891 21.509 1.00 38.14 482 GLN C N 1
ATOM 2789 C CA . GLN C 1 82 ? 43.232 -9.969 22.253 1.00 37.17 482 GLN C CA 1
ATOM 2790 C C . GLN C 1 82 ? 44.642 -10.079 21.735 1.00 36.03 482 GLN C C 1
ATOM 2791 O O . GLN C 1 82 ? 45.009 -11.101 21.156 1.00 35.00 482 GLN C O 1
ATOM 2797 N N . LEU C 1 83 ? 45.426 -9.023 21.947 1.00 32.90 483 LEU C N 1
ATOM 2798 C CA . LEU C 1 83 ? 46.795 -8.973 21.471 1.00 30.42 483 LEU C CA 1
ATOM 2799 C C . LEU C 1 83 ? 47.774 -9.771 22.312 1.00 31.10 483 LEU C C 1
ATOM 2800 O O . LEU C 1 83 ? 47.667 -9.816 23.534 1.00 29.78 483 LEU C O 1
ATOM 2805 N N . ARG C 1 84 ? 48.736 -10.385 21.642 1.00 29.70 484 ARG C N 1
ATOM 2806 C CA . ARG C 1 84 ? 49.744 -11.188 22.323 1.00 33.25 484 ARG C CA 1
ATOM 2807 C C . ARG C 1 84 ? 51.097 -10.991 21.656 1.00 30.50 484 ARG C C 1
ATOM 2808 O O . ARG C 1 84 ? 51.242 -11.178 20.446 1.00 26.52 484 ARG C O 1
ATOM 2816 N N . THR C 1 85 ? 52.080 -10.559 22.434 1.00 30.13 485 THR C N 1
ATOM 2817 C CA . THR C 1 85 ? 53.405 -10.407 21.888 1.00 33.47 485 THR C CA 1
ATOM 2818 C C . THR C 1 85 ? 54.262 -11.481 22.553 1.00 35.50 485 THR C C 1
ATOM 2819 O O . THR C 1 85 ? 54.299 -11.602 23.778 1.00 35.35 485 THR C O 1
ATOM 2823 N N . ARG C 1 86 ? 54.914 -12.300 21.744 1.00 36.52 486 ARG C N 1
ATOM 2824 C CA . ARG C 1 86 ? 55.755 -13.326 22.318 1.00 35.86 486 ARG C CA 1
ATOM 2825 C C . ARG C 1 86 ? 57.170 -13.196 21.824 1.00 37.46 486 ARG C C 1
ATOM 2826 O O . ARG C 1 86 ? 57.428 -12.746 20.701 1.00 36.75 486 ARG C O 1
ATOM 2834 N N . LYS C 1 87 ? 58.082 -13.552 22.719 1.00 39.80 487 LYS C N 1
ATOM 2835 C CA . LYS C 1 87 ? 59.506 -13.491 22.477 1.00 39.07 487 LYS C CA 1
ATOM 2836 C C . LYS C 1 87 ? 60.022 -14.863 22.076 1.00 38.74 487 LYS C C 1
ATOM 2837 O O . LYS C 1 87 ? 59.417 -15.898 22.372 1.00 36.29 487 LYS C O 1
ATOM 2843 N N . TRP C 1 88 ? 61.138 -14.850 21.367 1.00 41.40 488 TRP C N 1
ATOM 2844 C CA . TRP C 1 88 ? 61.791 -16.067 20.912 1.00 42.36 488 TRP C CA 1
ATOM 2845 C C . TRP C 1 88 ? 63.129 -15.663 20.341 1.00 43.11 488 TRP C C 1
ATOM 2846 O O . TRP C 1 88 ? 63.330 -14.501 19.984 1.00 42.59 488 TRP C O 1
ATOM 2857 N N . THR C 1 89 ? 64.057 -16.615 20.301 1.00 46.81 489 THR C N 1
ATOM 2858 C CA . THR C 1 89 ? 65.392 -16.382 19.764 1.00 46.22 489 THR C CA 1
ATOM 2859 C C . THR C 1 89 ? 65.440 -17.113 18.428 1.00 46.77 489 THR C C 1
ATOM 2860 O O . THR C 1 89 ? 65.140 -18.305 18.356 1.00 47.42 489 THR C O 1
ATOM 2864 N N . ASP C 1 90 ? 65.791 -16.402 17.365 1.00 47.49 490 ASP C N 1
ATOM 2865 C CA . ASP C 1 90 ? 65.838 -17.019 16.045 1.00 51.06 490 ASP C CA 1
ATOM 2866 C C . ASP C 1 90 ? 67.080 -17.880 15.888 1.00 52.37 490 ASP C C 1
ATOM 2867 O O . ASP C 1 90 ? 67.199 -18.666 14.951 1.00 52.08 490 ASP C O 1
ATOM 2872 N N . GLN C 1 91 ? 68.000 -17.721 16.826 1.00 53.61 491 GLN C N 1
ATOM 2873 C CA . GLN C 1 91 ? 69.260 -18.442 16.807 1.00 56.39 491 GLN C CA 1
ATOM 2874 C C . GLN C 1 91 ? 70.093 -17.833 17.930 1.00 56.36 491 GLN C C 1
ATOM 2875 O O . GLN C 1 91 ? 70.498 -18.523 18.863 1.00 56.45 491 GLN C O 1
ATOM 2881 N N . SER C 1 92 ? 70.328 -16.530 17.834 1.00 57.25 492 SER C N 1
ATOM 2882 C CA . SER C 1 92 ? 71.065 -15.802 18.853 1.00 57.35 492 SER C CA 1
ATOM 2883 C C . SER C 1 92 ? 70.398 -14.439 19.024 1.00 55.56 492 SER C C 1
ATOM 2884 O O . SER C 1 92 ? 70.568 -13.773 20.048 1.00 54.83 492 SER C O 1
ATOM 2887 N N . GLY C 1 93 ? 69.623 -14.041 18.019 1.00 53.04 493 GLY C N 1
ATOM 2888 C CA . GLY C 1 93 ? 68.931 -12.763 18.070 1.00 53.31 493 GLY C CA 1
ATOM 2889 C C . GLY C 1 93 ? 67.533 -12.858 18.664 1.00 51.22 493 GLY C C 1
ATOM 2890 O O . GLY C 1 93 ? 66.724 -13.693 18.248 1.00 49.36 493 GLY C O 1
ATOM 2891 N N . GLN C 1 94 ? 67.249 -12.004 19.642 1.00 50.06 494 GLN C N 1
ATOM 2892 C CA . GLN C 1 94 ? 65.945 -11.999 20.288 1.00 52.46 494 GLN C CA 1
ATOM 2893 C C . GLN C 1 94 ? 64.887 -11.344 19.402 1.00 50.40 494 GLN C C 1
ATOM 2894 O O . GLN C 1 94 ? 65.084 -10.250 18.881 1.00 48.50 494 GLN C O 1
ATOM 2900 N N . ASP C 1 95 ? 63.766 -12.027 19.223 1.00 48.51 495 ASP C N 1
ATOM 2901 C CA . ASP C 1 95 ? 62.703 -11.484 18.395 1.00 50.78 495 ASP C CA 1
ATOM 2902 C C . ASP C 1 95 ? 61.344 -11.512 19.069 1.00 49.14 495 ASP C C 1
ATOM 2903 O O . ASP C 1 95 ? 61.082 -12.324 19.954 1.00 48.19 495 ASP C O 1
ATOM 2908 N N . ARG C 1 96 ? 60.481 -10.602 18.638 1.00 49.47 496 ARG C N 1
ATOM 2909 C CA . ARG C 1 96 ? 59.146 -10.508 19.180 1.00 48.35 496 ARG C CA 1
ATOM 2910 C C . ARG C 1 96 ? 58.147 -10.573 18.055 1.00 48.22 496 ARG C C 1
ATOM 2911 O O . ARG C 1 96 ? 58.346 -9.993 16.996 1.00 50.89 496 ARG C O 1
ATOM 2919 N N . TYR C 1 97 ? 57.076 -11.314 18.291 1.00 48.34 497 TYR C N 1
ATOM 2920 C CA . TYR C 1 97 ? 56.039 -11.523 17.294 1.00 46.59 497 TYR C CA 1
ATOM 2921 C C . TYR C 1 97 ? 54.697 -11.157 17.917 1.00 42.98 497 TYR C C 1
ATOM 2922 O O . TYR C 1 97 ? 54.318 -11.716 18.941 1.00 42.12 497 TYR C O 1
ATOM 2931 N N . THR C 1 98 ? 53.990 -10.205 17.317 1.00 42.39 498 THR C N 1
ATOM 2932 C CA . THR C 1 98 ? 52.691 -9.791 17.849 1.00 39.11 498 THR C CA 1
ATOM 2933 C C . THR C 1 98 ? 51.552 -10.405 17.062 1.00 38.07 498 THR C C 1
ATOM 2934 O O . THR C 1 98 ? 51.520 -10.340 15.837 1.00 40.07 498 THR C O 1
ATOM 2938 N N . THR C 1 99 ? 50.613 -11.014 17.762 1.00 34.90 499 THR C N 1
ATOM 2939 C CA . THR C 1 99 ? 49.503 -11.628 17.072 1.00 36.38 499 THR C CA 1
ATOM 2940 C C . THR C 1 99 ? 48.187 -11.428 17.780 1.00 33.37 499 THR C C 1
ATOM 2941 O O . THR C 1 99 ? 48.125 -11.014 18.942 1.00 33.85 499 THR C O 1
ATOM 2945 N N . GLU C 1 100 ? 47.123 -11.753 17.074 1.00 31.27 500 GLU C N 1
ATOM 2946 C CA . GLU C 1 100 ? 45.818 -11.600 17.649 1.00 29.34 500 GLU C CA 1
ATOM 2947 C C . GLU C 1 100 ? 45.310 -12.955 18.065 1.00 28.96 500 GLU C C 1
ATOM 2948 O O . GLU C 1 100 ? 45.054 -13.821 17.239 1.00 29.57 500 GLU C O 1
ATOM 2954 N N . VAL C 1 101 ? 45.127 -13.121 19.364 1.00 33.24 501 VAL C N 1
ATOM 2955 C CA . VAL C 1 101 ? 44.683 -14.386 19.905 1.00 36.54 501 VAL C CA 1
ATOM 2956 C C . VAL C 1 101 ? 43.205 -14.461 20.181 1.00 38.10 501 VAL C C 1
ATOM 2957 O O . VAL C 1 101 ? 42.638 -13.545 20.755 1.00 39.06 501 VAL C O 1
ATOM 2961 N N . VAL C 1 102 ? 42.583 -15.566 19.792 1.00 39.55 502 VAL C N 1
ATOM 2962 C CA . VAL C 1 102 ? 41.167 -15.735 20.054 1.00 42.91 502 VAL C CA 1
ATOM 2963 C C . VAL C 1 102 ? 40.962 -16.792 21.135 1.00 47.46 502 VAL C C 1
ATOM 2964 O O . VAL C 1 102 ? 40.902 -17.992 20.860 1.00 47.37 502 VAL C O 1
ATOM 2968 N N . VAL C 1 103 ? 40.859 -16.318 22.371 1.00 53.07 503 VAL C N 1
ATOM 2969 C CA . VAL C 1 103 ? 40.669 -17.176 23.529 1.00 56.99 503 VAL C CA 1
ATOM 2970 C C . VAL C 1 103 ? 39.191 -17.519 23.709 1.00 58.50 503 VAL C C 1
ATOM 2971 O O . VAL C 1 103 ? 38.409 -17.469 22.758 1.00 59.95 503 VAL C O 1
ATOM 2975 N N . ASN C 1 104 ? 38.819 -17.845 24.940 1.00 58.87 504 ASN C N 1
ATOM 2976 C CA . ASN C 1 104 ? 37.455 -18.213 25.277 1.00 60.06 504 ASN C CA 1
ATOM 2977 C C . ASN C 1 104 ? 36.493 -17.027 25.326 1.00 60.27 504 ASN C C 1
ATOM 2978 O O . ASN C 1 104 ? 35.290 -17.185 25.109 1.00 60.15 504 ASN C O 1
ATOM 2983 N N . VAL C 1 105 ? 37.004 -15.839 25.617 1.00 59.08 505 VAL C N 1
ATOM 2984 C CA . VAL C 1 105 ? 36.128 -14.674 25.661 1.00 58.55 505 VAL C CA 1
ATOM 2985 C C . VAL C 1 105 ? 35.899 -14.141 24.247 1.00 56.01 505 VAL C C 1
ATOM 2986 O O . VAL C 1 105 ? 34.854 -13.570 23.957 1.00 56.02 505 VAL C O 1
ATOM 2990 N N . GLY C 1 106 ? 36.881 -14.343 23.372 1.00 52.90 506 GLY C N 1
ATOM 2991 C CA . GLY C 1 106 ? 36.765 -13.876 22.004 1.00 48.29 506 GLY C CA 1
ATOM 2992 C C . GLY C 1 106 ? 35.916 -14.774 21.126 1.00 45.54 506 GLY C C 1
ATOM 2993 O O . GLY C 1 106 ? 35.186 -15.634 21.610 1.00 43.76 506 GLY C O 1
ATOM 2994 N N . GLY C 1 107 ? 36.000 -14.570 19.821 1.00 44.44 507 GLY C N 1
ATOM 2995 C CA . GLY C 1 107 ? 35.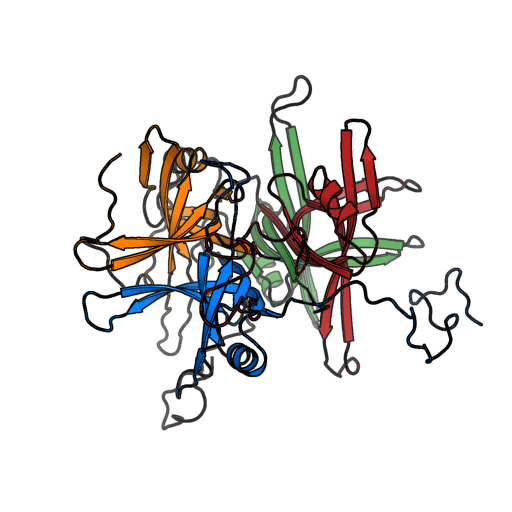226 -15.394 18.921 1.00 43.53 507 GLY C CA 1
ATOM 2996 C C . GLY C 1 107 ? 35.513 -15.111 17.466 1.00 44.17 507 GLY C C 1
ATOM 2997 O O . GLY C 1 107 ? 36.327 -14.250 17.130 1.00 41.81 507 GLY C O 1
ATOM 2998 N N . THR C 1 108 ? 34.837 -15.856 16.601 1.00 44.02 508 THR C N 1
ATOM 2999 C CA . THR C 1 108 ? 34.986 -15.702 15.167 1.00 45.57 508 THR C CA 1
ATOM 3000 C C . THR C 1 108 ? 33.683 -16.109 14.500 1.00 47.11 508 THR C C 1
ATOM 3001 O O . THR C 1 108 ? 33.031 -17.070 14.913 1.00 47.05 508 THR C O 1
ATOM 3005 N N . MET C 1 109 ? 33.301 -15.363 13.473 1.00 48.07 509 MET C N 1
ATOM 3006 C CA . MET C 1 109 ? 32.075 -15.642 12.751 1.00 49.28 509 MET C CA 1
ATOM 3007 C C . MET C 1 109 ? 32.371 -15.537 11.265 1.00 49.33 509 MET C C 1
ATOM 3008 O O . MET C 1 109 ? 33.076 -14.631 10.824 1.00 45.12 509 MET C O 1
ATOM 3013 N N . GLN C 1 110 ? 31.850 -16.488 10.499 1.00 51.50 510 GLN C N 1
ATOM 3014 C CA . GLN C 1 110 ? 32.029 -16.489 9.057 1.00 53.18 510 GLN C CA 1
ATOM 3015 C C . GLN C 1 110 ? 31.056 -15.455 8.484 1.00 53.13 510 GLN C C 1
ATOM 3016 O O . GLN C 1 110 ? 29.874 -15.483 8.797 1.00 50.85 510 GLN C O 1
ATOM 3022 N N . MET C 1 111 ? 31.563 -14.528 7.678 1.00 56.33 511 MET C N 1
ATOM 3023 C CA . MET C 1 111 ? 30.726 -13.487 7.083 1.00 61.01 511 MET C CA 1
ATOM 3024 C C . MET C 1 111 ? 30.354 -13.840 5.648 1.00 64.73 511 MET C C 1
ATOM 3025 O O . MET C 1 111 ? 29.637 -14.810 5.396 1.00 64.81 511 MET C O 1
ATOM 3030 N N . LEU C 1 112 ? 30.864 -13.042 4.713 1.00 68.47 512 LEU C N 1
ATOM 3031 C CA . LEU C 1 112 ? 30.604 -13.231 3.294 1.00 71.86 512 LEU C CA 1
ATOM 3032 C C . LEU C 1 112 ? 29.096 -13.355 3.122 1.00 75.92 512 LEU C C 1
ATOM 3033 O O . LEU C 1 112 ? 28.354 -12.417 3.422 1.00 77.11 512 LEU C O 1
ATOM 3038 N N . GLY C 1 113 ? 28.646 -14.518 2.657 1.00 79.39 513 GLY C N 1
ATOM 3039 C CA . GLY C 1 113 ? 27.225 -14.744 2.467 1.00 82.72 513 GLY C CA 1
ATOM 3040 C C . GLY C 1 113 ? 26.808 -16.114 2.965 1.00 85.26 513 GLY C C 1
ATOM 3041 O O . GLY C 1 113 ? 27.560 -17.083 2.843 1.00 85.12 513 GLY C O 1
ATOM 3042 N N . GLY C 1 114 ? 25.608 -16.199 3.529 1.00 87.88 514 GLY C N 1
ATOM 3043 C CA . GLY C 1 114 ? 25.125 -17.473 4.034 1.00 91.15 514 GLY C CA 1
ATOM 3044 C C . GLY C 1 114 ? 25.634 -17.771 5.431 1.00 92.92 514 GLY C C 1
ATOM 3045 O O . GLY C 1 114 ? 26.781 -17.467 5.761 1.00 93.81 514 GLY C O 1
ATOM 3046 N N . ARG C 1 115 ? 24.781 -18.367 6.256 1.00 94.36 515 ARG C N 1
ATOM 3047 C CA . ARG C 1 115 ? 25.153 -18.699 7.625 1.00 96.01 515 ARG C CA 1
ATOM 3048 C C . ARG C 1 115 ? 25.896 -20.034 7.662 1.00 97.09 515 ARG C C 1
ATOM 3049 O O . ARG C 1 115 ? 26.388 -20.507 6.633 1.00 97.26 515 ARG C O 1
ATOM 3057 N N . GLN C 1 116 ? 25.974 -20.636 8.846 1.00 98.09 516 GLN C N 1
ATOM 3058 C CA . GLN C 1 116 ? 26.660 -21.912 9.016 1.00 98.82 516 GLN C CA 1
ATOM 3059 C C . GLN C 1 116 ? 25.707 -23.096 8.826 1.00 99.27 516 GLN C C 1
ATOM 3060 O O . GLN C 1 116 ? 25.115 -23.260 7.757 1.00 99.39 516 GLN C O 1
ATOM 3066 N N . GLY C 1 117 ? 25.564 -23.916 9.864 1.00 99.68 517 GLY C N 1
ATOM 3067 C CA . GLY C 1 117 ? 24.690 -25.074 9.777 1.00 99.90 517 GLY C CA 1
ATOM 3068 C C . GLY C 1 117 ? 23.905 -25.369 11.044 1.00 99.99 517 GLY C C 1
ATOM 3069 O O . GLY C 1 117 ? 23.069 -24.569 11.466 1.00 99.99 517 GLY C O 1
ATOM 3070 N N . GLY C 1 118 ? 24.173 -26.523 11.652 1.00 99.91 518 GLY C N 1
ATOM 3071 C CA . GLY C 1 118 ? 23.469 -26.903 12.864 1.00 99.68 518 GLY C CA 1
ATOM 3072 C C . GLY C 1 118 ? 24.038 -26.272 14.119 1.00 99.94 518 GLY C C 1
ATOM 3073 O O . GLY C 1 118 ? 25.041 -26.743 14.660 1.00 99.99 518 GLY C O 1
ATOM 3074 N N . GLY C 1 119 ? 23.397 -25.204 14.586 1.00 99.99 519 GLY C N 1
ATOM 3075 C CA . GLY C 1 119 ? 23.855 -24.521 15.784 1.00 99.96 519 GLY C CA 1
ATOM 3076 C C . GLY C 1 119 ? 25.266 -23.976 15.662 1.00 99.78 519 GLY C C 1
ATOM 3077 O O . GLY C 1 119 ? 26.129 -24.266 16.494 1.00 99.16 519 GLY C O 1
ATOM 3078 N N . ALA C 1 120 ? 25.503 -23.178 14.625 1.00 99.77 520 ALA C N 1
ATOM 3079 C CA . ALA C 1 120 ? 26.819 -22.597 14.393 1.00 99.99 520 ALA C CA 1
ATOM 3080 C C . ALA C 1 120 ? 26.710 -21.307 13.580 1.00 99.89 520 ALA C C 1
ATOM 3081 O O . ALA C 1 120 ? 25.678 -21.039 12.967 1.00 99.99 520 ALA C O 1
ATOM 3083 N N . PRO C 1 121 ? 27.773 -20.484 13.572 1.00 99.89 521 PRO C N 1
ATOM 3084 C CA . PRO C 1 121 ? 29.045 -20.692 14.271 1.00 99.94 521 PRO C CA 1
ATOM 3085 C C . PRO C 1 121 ? 28.876 -20.686 15.788 1.00 99.99 521 PRO C C 1
ATOM 3086 O O . PRO C 1 121 ? 28.097 -19.899 16.332 1.00 99.92 521 PRO C O 1
ATOM 3090 N N . ALA C 1 122 ? 29.612 -21.565 16.462 1.00 99.99 522 ALA C N 1
ATOM 3091 C CA . ALA C 1 122 ? 29.551 -21.664 17.916 1.00 99.99 522 ALA C CA 1
ATOM 3092 C C . ALA C 1 122 ? 30.890 -22.132 18.485 1.00 99.99 522 ALA C C 1
ATOM 3093 O O . ALA C 1 122 ? 31.952 -21.758 17.984 1.00 99.99 522 ALA C O 1
ATOM 3095 N N . GLY C 1 123 ? 30.832 -22.950 19.532 1.00 99.77 523 GLY C N 1
ATOM 3096 C CA . GLY C 1 123 ? 32.043 -23.453 20.155 1.00 99.70 523 GLY C CA 1
ATOM 3097 C C . GLY C 1 123 ? 31.790 -23.882 21.586 1.00 99.97 523 GLY C C 1
ATOM 3098 O O . GLY C 1 123 ? 31.716 -23.047 22.486 1.00 99.99 523 GLY C O 1
ATOM 3099 N N . GLY C 1 124 ? 31.656 -25.188 21.797 1.00 99.99 524 GLY C N 1
ATOM 3100 C CA . GLY C 1 124 ? 31.401 -25.708 23.129 1.00 99.92 524 GLY C CA 1
ATOM 3101 C C . GLY C 1 124 ? 32.230 -25.066 24.226 1.00 99.99 524 GLY C C 1
ATOM 3102 O O . GLY C 1 124 ? 33.461 -25.084 24.182 1.00 99.99 524 GLY C O 1
ATOM 3103 N N . ASN C 1 125 ? 31.548 -24.490 25.213 1.00 99.99 525 ASN C N 1
ATOM 3104 C CA . ASN C 1 125 ? 32.208 -23.846 26.345 1.00 99.98 525 ASN C CA 1
ATOM 3105 C C . ASN C 1 125 ? 31.198 -23.568 27.450 1.00 99.99 525 ASN C C 1
ATOM 3106 O O . ASN C 1 125 ? 31.243 -24.187 28.514 1.00 99.99 525 ASN C O 1
ATOM 3111 N N . ILE C 1 126 ? 30.287 -22.634 27.192 1.00 99.99 526 ILE C N 1
ATOM 3112 C CA . ILE C 1 126 ? 29.258 -22.271 28.160 1.00 99.92 526 ILE C CA 1
ATOM 3113 C C . ILE C 1 126 ? 27.878 -22.478 27.545 1.00 99.89 526 ILE C C 1
ATOM 3114 O O . ILE C 1 126 ? 27.623 -22.073 26.409 1.00 99.99 526 ILE C O 1
ATOM 3119 N N . GLY C 1 127 ? 26.991 -23.117 28.300 1.00 99.65 527 GLY C N 1
ATOM 3120 C CA . GLY C 1 127 ? 25.650 -23.366 27.809 1.00 99.61 527 GLY C CA 1
ATOM 3121 C C . GLY C 1 127 ? 25.104 -24.695 28.289 1.00 99.97 527 GLY C C 1
ATOM 3122 O O . GLY C 1 127 ? 25.362 -25.110 29.421 1.00 99.99 527 GLY C O 1
ATOM 3123 N N . GLY C 1 128 ? 24.352 -25.367 27.423 1.00 99.76 528 GLY C N 1
ATOM 3124 C CA . GLY C 1 128 ? 23.771 -26.647 27.781 1.00 99.60 528 GLY C CA 1
ATOM 3125 C C . GLY C 1 128 ? 22.259 -26.560 27.804 1.00 99.43 528 GLY C C 1
ATOM 3126 O O . GLY C 1 128 ? 21.691 -25.528 27.449 1.00 99.41 528 GLY C O 1
ATOM 3127 N N . GLY C 1 129 ? 21.604 -27.638 28.222 1.00 99.50 529 GLY C N 1
ATOM 3128 C CA . GLY C 1 129 ? 20.154 -27.642 28.274 1.00 99.80 529 GLY C CA 1
ATOM 3129 C C . GLY C 1 129 ? 19.609 -27.924 29.661 1.00 99.96 529 GLY C C 1
ATOM 3130 O O . GLY C 1 129 ? 18.884 -27.106 30.228 1.00 99.67 529 GLY C O 1
ATOM 3131 N N . GLN C 1 130 ? 19.966 -29.083 30.208 1.00 99.99 530 GLN C N 1
ATOM 3132 C CA . GLN C 1 130 ? 19.514 -29.496 31.536 1.00 99.99 530 GLN C CA 1
ATOM 3133 C C . GLN C 1 130 ? 17.992 -29.496 31.669 1.00 99.99 530 GLN C C 1
ATOM 3134 O O . GLN C 1 130 ? 17.443 -28.874 32.581 1.00 99.99 530 GLN C O 1
ATOM 3140 N N . PRO C 1 131 ? 17.289 -30.198 30.759 1.00 99.99 531 PRO C N 1
ATOM 3141 C CA . PRO C 1 131 ? 15.824 -30.265 30.797 1.00 99.83 531 PRO C CA 1
ATOM 3142 C C . PRO C 1 131 ? 15.292 -30.712 32.159 1.00 99.65 531 PRO C C 1
ATOM 3143 O O . PRO C 1 131 ? 15.719 -31.734 32.700 1.00 99.05 531 PRO C O 1
ATOM 3147 N N . GLN C 1 132 ? 14.361 -29.936 32.707 1.00 99.23 532 GLN C N 1
ATOM 3148 C CA . GLN C 1 132 ? 13.768 -30.248 34.000 1.00 99.46 532 GLN C CA 1
ATOM 3149 C C . GLN C 1 132 ? 12.329 -30.713 33.807 1.00 99.74 532 GLN C C 1
ATOM 3150 O O . GLN C 1 132 ? 11.401 -29.904 33.817 1.00 99.99 532 GLN C O 1
ATOM 3156 N N . GLY C 1 133 ? 12.147 -32.017 33.626 1.00 99.83 533 GLY C N 1
ATOM 3157 C CA . GLY C 1 133 ? 10.811 -32.553 33.429 1.00 99.99 533 GLY C CA 1
ATOM 3158 C C . GLY C 1 133 ? 10.679 -33.998 33.870 1.00 99.88 533 GLY C C 1
ATOM 3159 O O . GLY C 1 133 ? 10.131 -34.828 33.143 1.00 99.26 533 GLY C O 1
ATOM 3160 N N . GLY C 1 134 ? 11.178 -34.294 35.067 1.00 99.99 534 GLY C N 1
ATOM 3161 C CA . GLY C 1 134 ? 11.110 -35.647 35.588 1.00 99.99 534 GLY C CA 1
ATOM 3162 C C . GLY C 1 134 ? 10.017 -35.839 36.623 1.00 99.99 534 GLY C C 1
ATOM 3163 O O . GLY C 1 134 ? 8.872 -35.433 36.413 1.00 99.99 534 GLY C O 1
ATOM 3164 N N . TRP C 1 135 ? 10.370 -36.460 37.745 1.00 99.99 535 TRP C N 1
ATOM 3165 C CA . TRP C 1 135 ? 9.408 -36.710 38.810 1.00 99.94 535 TRP C CA 1
ATOM 3166 C C . TRP C 1 135 ? 9.491 -35.622 39.877 1.00 99.77 535 TRP C C 1
ATOM 3167 O O . TRP C 1 135 ? 8.707 -35.612 40.826 1.00 99.99 535 TRP C O 1
ATOM 3178 N N . GLY C 1 136 ? 10.446 -34.710 39.721 1.00 99.51 536 GLY C N 1
ATOM 3179 C CA . GLY C 1 136 ? 10.599 -33.634 40.686 1.00 99.98 536 GLY C CA 1
ATOM 3180 C C . GLY C 1 136 ? 11.698 -32.654 40.319 1.00 99.98 536 GLY C C 1
ATOM 3181 O O . GLY C 1 136 ? 11.713 -32.110 39.213 1.00 99.89 536 GLY C O 1
ATOM 3182 N N . GLN C 1 137 ? 12.613 -32.422 41.258 1.00 99.97 537 GLN C N 1
ATOM 3183 C CA . GLN C 1 137 ? 13.737 -31.510 41.050 1.00 99.99 537 GLN C CA 1
ATOM 3184 C C . GLN C 1 137 ? 13.316 -30.044 40.877 1.00 99.99 537 GLN C C 1
ATOM 3185 O O . GLN C 1 137 ? 13.991 -29.279 40.189 1.00 99.99 537 GLN C O 1
ATOM 3191 N N . PRO C 1 138 ? 12.203 -29.625 41.505 1.00 99.99 538 PRO C N 1
ATOM 3192 C CA . PRO C 1 138 ? 11.805 -28.225 41.335 1.00 99.99 538 PRO C CA 1
ATOM 3193 C C . PRO C 1 138 ? 12.675 -27.242 42.123 1.00 99.99 538 PRO C C 1
ATOM 3194 O O . PRO C 1 138 ? 12.551 -26.026 41.960 1.00 99.99 538 PRO C O 1
ATOM 3198 N N . GLN C 1 139 ? 13.556 -27.774 42.968 1.00 99.99 539 GLN C N 1
ATOM 3199 C CA . GLN C 1 139 ? 14.439 -26.950 43.791 1.00 99.94 539 GLN C CA 1
ATOM 3200 C C . GLN C 1 139 ? 15.653 -26.421 43.027 1.00 99.99 539 GLN C C 1
ATOM 3201 O O . GLN C 1 139 ? 15.573 -25.391 42.354 1.00 99.99 539 GLN C O 1
ATOM 3207 N N . GLN C 1 140 ? 16.775 -27.130 43.146 1.00 99.99 540 GLN C N 1
ATOM 3208 C CA . GLN C 1 140 ? 18.027 -26.754 42.490 1.00 99.83 540 GLN C CA 1
ATOM 3209 C C . GLN C 1 140 ? 17.842 -26.144 41.105 1.00 99.74 540 GLN C C 1
ATOM 3210 O O . GLN C 1 140 ? 16.891 -26.467 40.394 1.00 99.39 540 GLN C O 1
ATOM 3216 N N . PRO C 1 141 ? 18.766 -25.252 40.705 1.00 99.90 541 PRO C N 1
ATOM 3217 C CA . PRO C 1 141 ? 18.760 -24.558 39.414 1.00 99.99 541 PRO C CA 1
ATOM 3218 C C . PRO C 1 141 ? 18.469 -25.447 38.205 1.00 99.95 541 PRO C C 1
ATOM 3219 O O . PRO C 1 141 ? 18.816 -26.628 38.183 1.00 99.42 541 PRO C O 1
ATOM 3223 N N . GLN C 1 142 ? 17.829 -24.857 37.200 1.00 99.91 542 GLN C N 1
ATOM 3224 C CA . GLN C 1 142 ? 17.482 -25.573 35.980 1.00 99.99 542 GLN C CA 1
ATOM 3225 C C . GLN C 1 142 ? 18.711 -25.821 35.114 1.00 99.99 542 GLN C C 1
ATOM 3226 O O . GLN C 1 142 ? 18.629 -26.496 34.086 1.00 99.99 542 GLN C O 1
ATOM 3232 N N . GLY C 1 143 ? 19.846 -25.271 35.532 1.00 99.85 543 GLY C N 1
ATOM 3233 C CA . GLY C 1 143 ? 21.075 -25.446 34.777 1.00 99.91 543 GLY C CA 1
ATOM 3234 C C . GLY C 1 143 ? 20.995 -24.877 33.372 1.00 99.99 543 GLY C C 1
ATOM 3235 O O . GLY C 1 143 ? 19.906 -24.600 32.864 1.00 99.99 543 GLY C O 1
ATOM 3236 N N . GLY C 1 144 ? 22.153 -24.696 32.742 1.00 99.77 544 GLY C N 1
ATOM 3237 C CA . GLY C 1 144 ? 22.184 -24.162 31.392 1.00 99.94 544 GLY C CA 1
ATOM 3238 C C . GLY C 1 144 ? 23.194 -23.046 31.208 1.00 99.99 544 GLY C C 1
ATOM 3239 O O . GLY C 1 144 ? 22.789 -21.939 30.796 1.00 99.99 544 GLY C O 1
ATOM 3240 N N . ALA D 1 1 ? 32.935 -6.338 -0.472 1.00 72.77 601 ALA D N 1
ATOM 3241 C CA . ALA D 1 1 ? 33.545 -6.348 0.890 1.00 72.83 601 ALA D CA 1
ATOM 3242 C C . ALA D 1 1 ? 35.050 -6.601 0.816 1.00 71.86 601 ALA D C 1
ATOM 3243 O O . ALA D 1 1 ? 35.499 -7.749 0.829 1.00 71.84 601 ALA D O 1
ATOM 3245 N N . SER D 1 2 ? 35.821 -5.519 0.728 1.00 70.17 602 SER D N 1
ATOM 3246 C CA . SER D 1 2 ? 37.275 -5.611 0.656 1.00 68.35 602 SER D CA 1
ATOM 3247 C C . SER D 1 2 ? 37.920 -4.341 1.198 1.00 66.51 602 SER D C 1
ATOM 3248 O O . SER D 1 2 ? 38.421 -3.507 0.441 1.00 67.04 602 SER D O 1
ATOM 3251 N N . ARG D 1 3 ? 37.898 -4.207 2.518 1.00 62.74 603 ARG D N 1
ATOM 3252 C CA . ARG D 1 3 ? 38.475 -3.056 3.199 1.00 59.00 603 ARG D CA 1
ATOM 3253 C C . ARG D 1 3 ? 38.531 -3.427 4.675 1.00 54.74 603 ARG D C 1
ATOM 3254 O O . ARG D 1 3 ? 39.404 -2.979 5.410 1.00 53.93 603 ARG D O 1
ATOM 3262 N N . GLY D 1 4 ? 37.573 -4.248 5.086 1.00 50.63 604 GLY D N 1
ATOM 3263 C CA . GLY D 1 4 ? 37.493 -4.731 6.452 1.00 46.62 604 GLY D CA 1
ATOM 3264 C C . GLY D 1 4 ? 37.595 -3.717 7.573 1.00 43.35 604 GLY D C 1
ATOM 3265 O O . GLY D 1 4 ? 37.683 -2.513 7.343 1.00 44.00 604 GLY D O 1
ATOM 3266 N N . VAL D 1 5 ? 37.580 -4.230 8.798 1.00 37.84 605 VAL D N 1
ATOM 3267 C CA . VAL D 1 5 ? 37.669 -3.423 10.002 1.00 35.54 605 VAL D CA 1
ATOM 3268 C C . VAL D 1 5 ? 38.922 -3.788 10.796 1.00 34.58 605 VAL D C 1
ATOM 3269 O O . VAL D 1 5 ? 39.248 -4.957 10.983 1.00 35.62 605 VAL D O 1
ATOM 3273 N N . ASN D 1 6 ? 39.616 -2.764 11.259 1.00 34.56 606 ASN D N 1
ATOM 3274 C CA . ASN D 1 6 ? 40.833 -2.912 12.026 1.00 31.25 606 ASN D CA 1
ATOM 3275 C C . ASN D 1 6 ? 40.712 -2.020 13.250 1.00 31.80 606 ASN D C 1
ATOM 3276 O O . ASN D 1 6 ? 41.117 -0.860 13.217 1.00 28.83 606 ASN D O 1
ATOM 3281 N N . LYS D 1 7 ? 40.171 -2.574 14.331 1.00 30.91 607 LYS D N 1
ATOM 3282 C CA . LYS D 1 7 ? 40.001 -1.816 15.549 1.00 31.07 607 LYS D CA 1
ATOM 3283 C C . LYS D 1 7 ? 40.582 -2.420 16.834 1.00 32.58 607 LYS D C 1
ATOM 3284 O O . LYS D 1 7 ? 40.323 -3.574 17.199 1.00 32.24 607 LYS D O 1
ATOM 3290 N N . VAL D 1 8 ? 41.368 -1.606 17.523 1.00 34.13 608 VAL D N 1
ATOM 3291 C CA . VAL D 1 8 ? 41.959 -1.995 18.789 1.00 31.75 608 VAL D CA 1
ATOM 3292 C C . VAL D 1 8 ? 41.330 -1.135 19.883 1.00 30.55 608 VAL D C 1
ATOM 3293 O O . VAL D 1 8 ? 41.278 0.094 19.761 1.00 34.90 608 VAL D O 1
ATOM 3297 N N . ILE D 1 9 ? 40.825 -1.773 20.926 1.00 26.10 609 ILE D N 1
ATOM 3298 C CA . ILE D 1 9 ? 40.275 -1.049 22.053 1.00 31.03 609 ILE D CA 1
ATOM 3299 C C . ILE D 1 9 ? 41.076 -1.445 23.292 1.00 31.65 609 ILE D C 1
ATOM 3300 O O . ILE D 1 9 ? 41.096 -2.612 23.687 1.00 26.99 609 ILE D O 1
ATOM 3305 N N . LEU D 1 10 ? 41.729 -0.465 23.907 1.00 34.84 610 LEU D N 1
ATOM 3306 C CA . LEU D 1 10 ? 42.535 -0.734 25.086 1.00 37.96 610 LEU D CA 1
ATOM 3307 C C . LEU D 1 10 ? 42.283 0.177 26.277 1.00 39.35 610 LEU D C 1
ATOM 3308 O O . LEU D 1 10 ? 42.153 1.389 26.128 1.00 41.48 610 LEU D O 1
ATOM 3313 N N . VAL D 1 11 ? 42.247 -0.428 27.459 1.00 40.29 611 VAL D N 1
ATOM 3314 C CA . VAL D 1 11 ? 42.122 0.291 28.721 1.00 39.83 611 VAL D CA 1
ATOM 3315 C C . VAL D 1 11 ? 43.300 -0.238 29.558 1.00 41.62 611 VAL D C 1
ATOM 3316 O O . VAL D 1 11 ? 43.384 -1.443 29.854 1.00 37.85 611 VAL D O 1
ATOM 3320 N N . GLY D 1 12 ? 44.225 0.660 29.896 1.00 40.84 612 GLY D N 1
ATOM 3321 C CA . GLY D 1 12 ? 45.388 0.280 30.676 1.00 43.92 612 GLY D CA 1
ATOM 3322 C C . GLY D 1 12 ? 46.214 1.447 31.190 1.00 45.82 612 GLY D C 1
ATOM 3323 O O . GLY D 1 12 ? 45.888 2.605 30.945 1.00 47.05 612 GLY D O 1
ATOM 3324 N N . ASN D 1 13 ? 47.302 1.137 31.891 1.00 48.97 613 ASN D N 1
ATOM 3325 C CA . ASN D 1 13 ? 48.175 2.158 32.471 1.00 49.95 613 ASN D CA 1
ATOM 3326 C C . ASN D 1 13 ? 49.493 2.338 31.749 1.00 48.99 613 ASN D C 1
ATOM 3327 O O . ASN D 1 13 ? 50.093 1.372 31.289 1.00 48.88 613 ASN D O 1
ATOM 3332 N N . LEU D 1 14 ? 49.949 3.581 31.662 1.00 48.35 614 LEU D N 1
ATOM 3333 C CA . LEU D 1 14 ? 51.216 3.858 31.013 1.00 50.23 614 LEU D CA 1
ATOM 3334 C C . LEU D 1 14 ? 52.325 3.306 31.893 1.00 53.00 614 LEU D C 1
ATOM 3335 O O . LEU D 1 14 ? 52.245 3.363 33.116 1.00 52.46 614 LEU D O 1
ATOM 3340 N N . GLY D 1 15 ? 53.361 2.763 31.271 1.00 56.45 615 GLY D N 1
ATOM 3341 C CA . GLY D 1 15 ? 54.466 2.238 32.042 1.00 59.88 615 GLY D CA 1
ATOM 3342 C C . GLY D 1 15 ? 55.666 3.146 31.883 1.00 61.88 615 GLY D C 1
ATOM 3343 O O . GLY D 1 15 ? 56.793 2.732 32.139 1.00 64.96 615 GLY D O 1
ATOM 3344 N N . GLN D 1 16 ? 55.424 4.387 31.468 1.00 62.46 616 GLN D N 1
ATOM 3345 C CA . GLN D 1 16 ? 56.504 5.344 31.248 1.00 64.55 616 GLN D CA 1
ATOM 3346 C C . GLN D 1 16 ? 55.940 6.750 31.036 1.00 65.91 616 GLN D C 1
ATOM 3347 O O . GLN D 1 16 ? 54.726 6.948 31.080 1.00 66.58 616 GLN D O 1
ATOM 3353 N N . ASP D 1 17 ? 56.822 7.720 30.808 1.00 66.94 617 ASP D N 1
ATOM 3354 C CA . ASP D 1 17 ? 56.405 9.102 30.578 1.00 69.03 617 ASP D CA 1
ATOM 3355 C C . ASP D 1 17 ? 56.208 9.339 29.078 1.00 69.48 617 ASP D C 1
ATOM 3356 O O . ASP D 1 17 ? 57.004 8.883 28.263 1.00 70.06 617 ASP D O 1
ATOM 3361 N N . PRO D 1 18 ? 55.142 10.059 28.697 1.00 70.09 618 PRO D N 1
ATOM 3362 C CA . PRO D 1 18 ? 54.843 10.356 27.292 1.00 71.08 618 PRO D CA 1
ATOM 3363 C C . PRO D 1 18 ? 56.028 10.914 26.509 1.00 72.61 618 PRO D C 1
ATOM 3364 O O . PRO D 1 18 ? 56.264 12.121 26.514 1.00 73.98 618 PRO D O 1
ATOM 3368 N N . GLU D 1 19 ? 56.769 10.038 25.837 1.00 73.80 619 GLU D N 1
ATOM 3369 C CA . GLU D 1 19 ? 57.916 10.466 25.044 1.00 75.39 619 GLU D CA 1
ATOM 3370 C C . GLU D 1 19 ? 57.415 11.118 23.753 1.00 76.01 619 GLU D C 1
ATOM 3371 O O . GLU D 1 19 ? 57.113 10.435 22.772 1.00 75.47 619 GLU D O 1
ATOM 3377 N N . VAL D 1 20 ? 57.321 12.445 23.769 1.00 76.87 620 VAL D N 1
ATOM 3378 C CA . VAL D 1 20 ? 56.861 13.212 22.613 1.00 77.37 620 VAL D CA 1
ATOM 3379 C C . VAL D 1 20 ? 58.000 13.561 21.654 1.00 78.22 620 VAL D C 1
ATOM 3380 O O . VAL D 1 20 ? 59.102 13.912 22.076 1.00 77.13 620 VAL D O 1
ATOM 3384 N N . ARG D 1 21 ? 57.717 13.469 20.360 1.00 79.63 621 ARG D N 1
ATOM 3385 C CA . ARG D 1 21 ? 58.706 13.766 19.334 1.00 82.28 621 ARG D CA 1
ATOM 3386 C C . ARG D 1 21 ? 58.063 14.486 18.154 1.00 83.49 621 ARG D C 1
ATOM 3387 O O . ARG D 1 21 ? 57.122 13.980 17.543 1.00 84.13 621 ARG D O 1
ATOM 3395 N N . TYR D 1 22 ? 58.572 15.670 17.836 1.00 84.57 622 TYR D N 1
ATOM 3396 C CA . TYR D 1 22 ? 58.043 16.429 16.715 1.00 85.71 622 TYR D CA 1
ATOM 3397 C C . TYR D 1 22 ? 58.768 16.006 15.449 1.00 86.69 622 TYR D C 1
ATOM 3398 O O . TYR D 1 22 ? 59.973 15.755 15.474 1.00 87.01 622 TYR D O 1
ATOM 3407 N N . MET D 1 23 ? 58.030 15.917 14.347 1.00 87.67 623 MET D N 1
ATOM 3408 C CA . MET D 1 23 ? 58.619 15.516 13.079 1.00 88.64 623 MET D CA 1
ATOM 3409 C C . MET D 1 23 ? 58.497 16.630 12.044 1.00 88.28 623 MET D C 1
ATOM 3410 O O . MET D 1 23 ? 57.407 17.130 11.781 1.00 88.46 623 MET D O 1
ATOM 3415 N N . PRO D 1 24 ? 59.631 17.026 11.443 1.00 87.79 624 PRO D N 1
ATOM 3416 C CA . PRO D 1 24 ? 59.735 18.080 10.431 1.00 86.95 624 PRO D CA 1
ATOM 3417 C C . PRO D 1 24 ? 58.528 18.233 9.511 1.00 85.31 624 PRO D C 1
ATOM 3418 O O . PRO D 1 24 ? 58.523 17.748 8.379 1.00 85.47 624 PRO D O 1
ATOM 3422 N N . ASN D 1 25 ? 57.509 18.920 10.016 1.00 83.02 625 ASN D N 1
ATOM 3423 C CA . ASN D 1 25 ? 56.286 19.176 9.270 1.00 80.65 625 ASN D CA 1
ATOM 3424 C C . ASN D 1 25 ? 55.306 19.882 10.189 1.00 78.82 625 ASN D C 1
ATOM 3425 O O . ASN D 1 25 ? 54.345 20.495 9.733 1.00 78.61 625 ASN D O 1
ATOM 3430 N N . GLY D 1 26 ? 55.564 19.787 11.490 1.00 77.09 626 GLY D N 1
ATOM 3431 C CA . GLY D 1 26 ? 54.707 20.421 12.472 1.00 75.56 626 GLY D CA 1
ATOM 3432 C C . GLY D 1 26 ? 54.178 19.463 13.525 1.00 75.15 626 GLY D C 1
ATOM 3433 O O . GLY D 1 26 ? 54.711 19.390 14.633 1.00 74.83 626 GLY D O 1
ATOM 3434 N N . GLY D 1 27 ? 53.123 18.731 13.178 1.00 74.03 627 GLY D N 1
ATOM 3435 C CA . GLY D 1 27 ? 52.522 17.790 14.107 1.00 73.09 627 GLY D CA 1
ATOM 3436 C C . GLY D 1 27 ? 53.520 16.967 14.898 1.00 71.97 627 GLY D C 1
ATOM 3437 O O . GLY D 1 27 ? 54.570 16.587 14.384 1.00 73.45 627 GLY D O 1
ATOM 3438 N N . ALA D 1 28 ? 53.189 16.687 16.154 1.00 70.76 628 ALA D N 1
ATOM 3439 C CA . ALA D 1 28 ? 54.061 15.902 17.018 1.00 68.03 628 ALA D CA 1
ATOM 3440 C C . ALA D 1 28 ? 53.534 14.485 17.193 1.00 66.06 628 ALA D C 1
ATOM 3441 O O . ALA D 1 28 ? 52.395 14.179 16.837 1.00 65.14 628 ALA D O 1
ATOM 3443 N N . VAL D 1 29 ? 54.379 13.626 17.751 1.00 63.05 629 VAL D N 1
ATOM 3444 C CA . VAL D 1 29 ? 54.026 12.235 17.975 1.00 60.11 629 VAL D CA 1
ATOM 3445 C C . VAL D 1 29 ? 54.446 11.812 19.381 1.00 59.26 629 VAL D C 1
ATOM 3446 O O . VAL D 1 29 ? 55.514 12.181 19.863 1.00 57.48 629 VAL D O 1
ATOM 3450 N N . ALA D 1 30 ? 53.601 11.031 20.038 1.00 58.33 630 ALA D N 1
ATOM 3451 C CA . ALA D 1 30 ? 53.904 10.562 21.379 1.00 56.60 630 ALA D CA 1
ATOM 3452 C C . ALA D 1 30 ? 53.904 9.046 21.396 1.00 54.56 630 ALA D C 1
ATOM 3453 O O . ALA D 1 30 ? 52.892 8.420 21.092 1.00 54.53 630 ALA D O 1
ATOM 3455 N N . ASN D 1 31 ? 55.042 8.454 21.729 1.00 54.01 631 ASN D N 1
ATOM 3456 C CA . ASN D 1 31 ? 55.123 7.005 21.803 1.00 54.66 631 ASN D CA 1
ATOM 3457 C C . ASN D 1 31 ? 54.946 6.625 23.253 1.00 53.53 631 ASN D C 1
ATOM 3458 O O . ASN D 1 31 ? 55.860 6.770 24.061 1.00 56.65 631 ASN D O 1
ATOM 3463 N N . ILE D 1 32 ? 53.751 6.151 23.572 1.00 51.59 632 ILE D N 1
ATOM 3464 C CA . ILE D 1 32 ? 53.407 5.748 24.922 1.00 50.72 632 ILE D CA 1
ATOM 3465 C C . ILE D 1 32 ? 53.440 4.231 25.009 1.00 47.82 632 ILE D C 1
ATOM 3466 O O . ILE D 1 32 ? 53.444 3.552 23.987 1.00 49.16 632 ILE D O 1
ATOM 3471 N N . THR D 1 33 ? 53.480 3.714 26.232 1.00 44.50 633 THR D N 1
ATOM 3472 C CA . THR D 1 33 ? 53.505 2.281 26.474 1.00 42.33 633 THR D CA 1
ATOM 3473 C C . THR D 1 33 ? 52.410 1.964 27.487 1.00 41.01 633 THR D C 1
ATOM 3474 O O . THR D 1 33 ? 52.397 2.507 28.592 1.00 40.88 633 THR D O 1
ATOM 3478 N N . LEU D 1 34 ? 51.480 1.097 27.104 1.00 39.01 634 LEU D N 1
ATOM 3479 C CA . LEU D 1 34 ? 50.380 0.729 27.988 1.00 37.23 634 LEU D CA 1
ATOM 3480 C C . LEU D 1 34 ? 50.479 -0.712 28.383 1.00 35.08 634 LEU D C 1
ATOM 3481 O O . LEU D 1 34 ? 50.966 -1.536 27.626 1.00 35.01 634 LEU D O 1
ATOM 3486 N N . ALA D 1 35 ? 49.981 -1.016 29.571 1.00 36.18 635 ALA D N 1
ATOM 3487 C CA . ALA D 1 35 ? 50.008 -2.372 30.054 1.00 36.76 635 ALA D CA 1
ATOM 3488 C C . ALA D 1 35 ? 48.615 -2.834 30.412 1.00 35.36 635 ALA D C 1
ATOM 3489 O O . ALA D 1 35 ? 47.810 -2.056 30.921 1.00 36.09 635 ALA D O 1
ATOM 3491 N N . THR D 1 36 ? 48.338 -4.097 30.104 1.00 34.16 636 THR D N 1
ATOM 3492 C CA . THR D 1 36 ? 47.080 -4.746 30.451 1.00 34.83 636 THR D CA 1
ATOM 3493 C C . THR D 1 36 ? 47.530 -6.093 31.009 1.00 37.74 636 THR D C 1
ATOM 3494 O O . THR D 1 36 ? 48.606 -6.589 30.651 1.00 35.85 636 THR D O 1
ATOM 3498 N N . SER D 1 37 ? 46.745 -6.694 31.888 1.00 40.91 637 SER D N 1
ATOM 3499 C CA . SER D 1 37 ? 47.167 -7.986 32.415 1.00 47.45 637 SER D CA 1
ATOM 3500 C C . SER D 1 37 ? 46.029 -8.905 32.793 1.00 48.81 637 SER D C 1
ATOM 3501 O O . SER D 1 37 ? 44.904 -8.467 32.999 1.00 49.50 637 SER D O 1
ATOM 3504 N N . GLU D 1 38 ? 46.346 -10.192 32.858 1.00 53.57 638 GLU D N 1
ATOM 3505 C CA . GLU D 1 38 ? 45.394 -11.228 33.229 1.00 59.43 638 GLU D CA 1
ATOM 3506 C C . GLU D 1 38 ? 46.002 -12.010 34.394 1.00 61.97 638 GLU D C 1
ATOM 3507 O O . GLU D 1 38 ? 47.199 -12.292 34.394 1.00 60.63 638 GLU D O 1
ATOM 3513 N N . SER D 1 39 ? 45.185 -12.353 35.386 1.00 66.30 639 SER D N 1
ATOM 3514 C CA . SER D 1 39 ? 45.672 -13.109 36.535 1.00 71.54 639 SER D CA 1
ATOM 3515 C C . SER D 1 39 ? 44.975 -14.454 36.642 1.00 75.44 639 SER D C 1
ATOM 3516 O O . SER D 1 39 ? 43.757 -14.527 36.808 1.00 76.01 639 SER D O 1
ATOM 3519 N N . TRP D 1 40 ? 45.763 -15.519 36.540 1.00 80.13 640 TRP D N 1
ATOM 3520 C CA . TRP D 1 40 ? 45.245 -16.876 36.607 1.00 85.45 640 TRP D CA 1
ATOM 3521 C C . TRP D 1 40 ? 45.699 -17.503 37.915 1.00 87.46 640 TRP D C 1
ATOM 3522 O O . TRP D 1 40 ? 46.857 -17.353 38.308 1.00 87.13 640 TRP D O 1
ATOM 3533 N N . ARG D 1 41 ? 44.784 -18.194 38.589 1.00 89.98 641 ARG D N 1
ATOM 3534 C CA . ARG D 1 41 ? 45.102 -18.853 39.852 1.00 92.79 641 ARG D CA 1
ATOM 3535 C C . ARG D 1 41 ? 45.630 -20.259 39.596 1.00 94.08 641 ARG D C 1
ATOM 3536 O O . ARG D 1 41 ? 46.836 -20.454 39.437 1.00 93.67 641 ARG D O 1
ATOM 3544 N N . ASP D 1 42 ? 44.729 -21.236 39.554 1.00 96.11 642 ASP D N 1
ATOM 3545 C CA . ASP D 1 42 ? 45.124 -22.619 39.302 1.00 98.39 642 ASP D CA 1
ATOM 3546 C C . ASP D 1 42 ? 46.134 -23.093 40.352 1.00 99.28 642 ASP D C 1
ATOM 3547 O O . ASP D 1 42 ? 46.476 -22.357 41.279 1.00 99.92 642 ASP D O 1
ATOM 3552 N N . LYS D 1 43 ? 46.604 -24.326 40.201 1.00 99.74 643 LYS D N 1
ATOM 3553 C CA . LYS D 1 43 ? 47.582 -24.898 41.120 1.00 99.99 643 LYS D CA 1
ATOM 3554 C C . LYS D 1 43 ? 48.442 -25.920 40.387 1.00 99.99 643 LYS D C 1
ATOM 3555 O O . LYS D 1 43 ? 49.587 -26.167 40.767 1.00 99.99 643 LYS D O 1
ATOM 3561 N N . ALA D 1 44 ? 47.880 -26.511 39.337 1.00 99.89 644 ALA D N 1
ATOM 3562 C CA . ALA D 1 44 ? 48.591 -27.502 38.538 1.00 99.93 644 ALA D CA 1
ATOM 3563 C C . ALA D 1 44 ? 49.969 -26.973 38.149 1.00 99.99 644 ALA D C 1
ATOM 3564 O O . ALA D 1 44 ? 50.933 -27.734 38.045 1.00 99.99 644 ALA D O 1
ATOM 3566 N N . THR D 1 45 ? 50.053 -25.664 37.933 1.00 99.99 645 THR D N 1
ATOM 3567 C CA . THR D 1 45 ? 51.312 -25.031 37.565 1.00 99.90 645 THR D CA 1
ATOM 3568 C C . THR D 1 45 ? 51.869 -24.206 38.721 1.00 99.59 645 THR D C 1
ATOM 3569 O O . THR D 1 45 ? 52.930 -23.592 38.598 1.00 99.79 645 THR D O 1
ATOM 3573 N N . GLY D 1 46 ? 51.152 -24.190 39.841 1.00 99.01 646 GLY D N 1
ATOM 3574 C CA . GLY D 1 46 ? 51.615 -23.436 40.992 1.00 98.71 646 GLY D CA 1
ATOM 3575 C C . GLY D 1 46 ? 50.527 -22.974 41.943 1.00 98.04 646 GLY D C 1
ATOM 3576 O O . GLY D 1 46 ? 49.792 -23.785 42.510 1.00 97.98 646 GLY D O 1
ATOM 3577 N N . GLU D 1 47 ? 50.432 -21.661 42.126 1.00 97.35 647 GLU D N 1
ATOM 3578 C CA . GLU D 1 47 ? 49.438 -21.075 43.020 1.00 96.62 647 GLU D CA 1
ATOM 3579 C C . GLU D 1 47 ? 48.628 -19.993 42.295 1.00 95.30 647 GLU D C 1
ATOM 3580 O O . GLU D 1 47 ? 47.455 -20.192 41.973 1.00 94.81 647 GLU D O 1
ATOM 3586 N N . MET D 1 48 ? 49.264 -18.851 42.039 1.00 92.97 648 MET D N 1
ATOM 3587 C CA . MET D 1 48 ? 48.606 -17.735 41.362 1.00 90.38 648 MET D CA 1
ATOM 3588 C C . MET D 1 48 ? 49.580 -17.112 40.358 1.00 88.09 648 MET D C 1
ATOM 3589 O O . MET D 1 48 ? 50.607 -16.559 40.749 1.00 87.93 648 MET D O 1
ATOM 3594 N N . LYS D 1 49 ? 49.255 -17.203 39.069 1.00 84.97 649 LYS D N 1
ATOM 3595 C CA . LYS D 1 49 ? 50.112 -16.658 38.013 1.00 81.71 649 LYS D CA 1
ATOM 3596 C C . LYS D 1 49 ? 49.512 -15.374 37.429 1.00 80.03 649 LYS D C 1
ATOM 3597 O O . LYS D 1 49 ? 48.362 -15.032 37.715 1.00 80.31 649 LYS D O 1
ATOM 3603 N N . GLU D 1 50 ? 50.290 -14.662 36.617 1.00 77.20 650 GLU D N 1
ATOM 3604 C CA . GLU D 1 50 ? 49.818 -13.415 36.029 1.00 73.96 650 GLU D CA 1
ATOM 3605 C C . GLU D 1 50 ? 50.608 -12.972 34.795 1.00 71.00 650 GLU D C 1
ATOM 3606 O O . GLU D 1 50 ? 51.830 -12.839 34.839 1.00 71.26 650 GLU D O 1
ATOM 3612 N N . GLN D 1 51 ? 49.890 -12.745 33.698 1.00 67.46 651 GLN D N 1
ATOM 3613 C CA . GLN D 1 51 ? 50.476 -12.301 32.428 1.00 62.97 651 GLN D CA 1
ATOM 3614 C C . GLN D 1 51 ? 50.100 -10.837 32.217 1.00 58.55 651 GLN D C 1
ATOM 3615 O O . GLN D 1 51 ? 48.945 -10.461 32.390 1.00 57.73 651 GLN D O 1
ATOM 3621 N N . THR D 1 52 ? 51.074 -10.011 31.859 1.00 54.32 652 THR D N 1
ATOM 3622 C CA . THR D 1 52 ? 50.807 -8.602 31.617 1.00 52.17 652 THR D CA 1
ATOM 3623 C C . THR D 1 52 ? 51.339 -8.218 30.237 1.00 50.47 652 THR D C 1
ATOM 3624 O O . THR D 1 52 ? 52.538 -8.303 29.984 1.00 52.94 652 THR D O 1
ATOM 3628 N N . GLU D 1 53 ? 50.444 -7.809 29.342 1.00 47.59 653 GLU D N 1
ATOM 3629 C CA . GLU D 1 53 ? 50.833 -7.432 27.984 1.00 43.47 653 GLU D CA 1
ATOM 3630 C C . GLU D 1 53 ? 51.249 -5.992 27.891 1.00 41.17 653 GLU D C 1
ATOM 3631 O O . GLU D 1 53 ? 50.583 -5.121 28.430 1.00 43.80 653 GLU D O 1
ATOM 3637 N N . TRP D 1 54 ? 52.344 -5.733 27.190 1.00 40.73 654 TRP D N 1
ATOM 3638 C CA . TRP D 1 54 ? 52.797 -4.362 27.004 1.00 40.75 654 TRP D CA 1
ATOM 3639 C C . TRP D 1 54 ? 52.498 -3.913 25.579 1.00 38.62 654 TRP D C 1
ATOM 3640 O O . TRP D 1 54 ? 53.025 -4.454 24.620 1.00 37.09 654 TRP D O 1
ATOM 3651 N N . HIS D 1 55 ? 51.644 -2.910 25.446 1.00 37.94 655 HIS D N 1
ATOM 3652 C CA . HIS D 1 55 ? 51.281 -2.416 24.131 1.00 35.34 655 HIS D CA 1
ATOM 3653 C C . HIS D 1 55 ? 52.023 -1.177 23.692 1.00 36.91 655 HIS D C 1
ATOM 3654 O O . HIS D 1 55 ? 52.156 -0.220 24.451 1.00 36.32 655 HIS D O 1
ATOM 3661 N N . ARG D 1 56 ? 52.526 -1.214 22.466 1.00 38.16 656 ARG D N 1
ATOM 3662 C CA . ARG D 1 56 ? 53.204 -0.067 21.907 1.00 44.08 656 ARG D CA 1
ATOM 3663 C C . ARG D 1 56 ? 52.084 0.739 21.232 1.00 45.12 656 ARG D C 1
ATOM 3664 O O . ARG D 1 56 ? 51.462 0.272 20.274 1.00 44.44 656 ARG D O 1
ATOM 3672 N N . VAL D 1 57 ? 51.822 1.937 21.752 1.00 46.38 657 VAL D N 1
ATOM 3673 C CA . VAL D 1 57 ? 50.758 2.800 21.231 1.00 46.70 657 VAL D CA 1
ATOM 3674 C C . VAL D 1 57 ? 51.295 4.151 20.800 1.00 45.67 657 VAL D C 1
ATOM 3675 O O . VAL D 1 57 ? 52.006 4.803 21.554 1.00 47.28 657 VAL D O 1
ATOM 3679 N N . VAL D 1 58 ? 50.932 4.570 19.590 1.00 45.30 658 VAL D N 1
ATOM 3680 C CA . VAL D 1 58 ? 51.402 5.830 19.030 1.00 45.43 658 VAL D CA 1
ATOM 3681 C C . VAL D 1 58 ? 50.291 6.851 18.818 1.00 47.60 658 VAL D C 1
ATOM 3682 O O . VAL D 1 58 ? 49.204 6.526 18.338 1.00 47.20 658 VAL D O 1
ATOM 3686 N N . LEU D 1 59 ? 50.589 8.096 19.173 1.00 50.00 659 LEU D N 1
ATOM 3687 C CA . LEU D 1 59 ? 49.648 9.198 19.044 1.00 51.46 659 LEU D CA 1
ATOM 3688 C C . LEU D 1 59 ? 50.222 10.265 18.119 1.00 52.95 659 LEU D C 1
ATOM 3689 O O . LEU D 1 59 ? 51.433 10.432 18.024 1.00 53.91 659 LEU D O 1
ATOM 3694 N N . PHE D 1 60 ? 49.342 10.980 17.435 1.00 55.51 660 PHE D N 1
ATOM 3695 C CA . PHE D 1 60 ? 49.755 12.022 16.507 1.00 58.20 660 PHE D CA 1
ATOM 3696 C C . PHE D 1 60 ? 48.917 13.266 16.745 1.00 59.05 660 PHE D C 1
ATOM 3697 O O . PHE D 1 60 ? 47.753 13.171 17.124 1.00 59.71 660 PHE D O 1
ATOM 3705 N N . GLY D 1 61 ? 49.514 14.431 16.527 1.00 59.96 661 GLY D N 1
ATOM 3706 C CA . GLY D 1 61 ? 48.785 15.676 16.694 1.00 60.66 661 GLY D CA 1
ATOM 3707 C C . GLY D 1 61 ? 48.331 16.023 18.098 1.00 61.14 661 GLY D C 1
ATOM 3708 O O . GLY D 1 61 ? 48.962 15.640 19.084 1.00 59.25 661 GLY D O 1
ATOM 3709 N N . LYS D 1 62 ? 47.223 16.756 18.173 1.00 62.39 662 LYS D N 1
ATOM 3710 C CA . LYS D 1 62 ? 46.655 17.204 19.441 1.00 64.06 662 LYS D CA 1
ATOM 3711 C C . LYS D 1 62 ? 46.701 16.165 20.561 1.00 63.82 662 LYS D C 1
ATOM 3712 O O . LYS D 1 62 ? 47.115 16.475 21.678 1.00 64.46 662 LYS D O 1
ATOM 3718 N N . LEU D 1 63 ? 46.275 14.941 20.268 1.00 63.20 663 LEU D N 1
ATOM 3719 C CA . LEU D 1 63 ? 46.272 13.894 21.279 1.00 62.46 663 LEU D CA 1
ATOM 3720 C C . LEU D 1 63 ? 47.663 13.638 21.828 1.00 62.46 663 LEU D C 1
ATOM 3721 O O . LEU D 1 63 ? 47.813 13.228 22.977 1.00 63.31 663 LEU D O 1
ATOM 3726 N N . ALA D 1 64 ? 48.682 13.872 21.008 1.00 63.03 664 ALA D N 1
ATOM 3727 C CA . ALA D 1 64 ? 50.060 13.678 21.450 1.00 63.13 664 ALA D CA 1
ATOM 3728 C C . ALA D 1 64 ? 50.395 14.792 22.434 1.00 63.69 664 ALA D C 1
ATOM 3729 O O . ALA D 1 64 ? 50.993 14.551 23.483 1.00 63.33 664 ALA D O 1
ATOM 3731 N N . GLU D 1 65 ? 49.994 16.012 22.087 1.00 64.70 665 GLU D N 1
ATOM 3732 C CA . GLU D 1 65 ? 50.237 17.172 22.937 1.00 65.37 665 GLU D CA 1
ATOM 3733 C C . GLU D 1 65 ? 49.447 17.060 24.229 1.00 65.00 665 GLU D C 1
ATOM 3734 O O . GLU D 1 65 ? 49.888 17.529 25.278 1.00 64.88 665 GLU D O 1
ATOM 3740 N N . VAL D 1 66 ? 48.276 16.438 24.139 1.00 64.16 666 VAL D N 1
ATOM 3741 C CA . VAL D 1 66 ? 47.421 16.234 25.297 1.00 64.75 666 VAL D CA 1
ATOM 3742 C C . VAL D 1 66 ? 48.115 15.252 26.232 1.00 64.98 666 VAL D C 1
ATOM 3743 O O . VAL D 1 66 ? 48.285 15.512 27.424 1.00 65.19 666 VAL D O 1
ATOM 3747 N N . ALA D 1 67 ? 48.527 14.126 25.662 1.00 64.92 667 ALA D N 1
ATOM 3748 C CA . ALA D 1 67 ? 49.190 13.072 26.405 1.00 64.87 667 ALA D CA 1
ATOM 3749 C C . ALA D 1 67 ? 50.424 13.551 27.156 1.00 65.43 667 ALA D C 1
ATOM 3750 O O . ALA D 1 67 ? 50.602 13.239 28.332 1.00 64.35 667 ALA D O 1
ATOM 3752 N N . SER D 1 68 ? 51.268 14.316 26.474 1.00 66.98 668 SER D N 1
ATOM 3753 C CA . SER D 1 68 ? 52.507 14.823 27.060 1.00 67.99 668 SER D CA 1
ATOM 3754 C C . SER D 1 68 ? 52.300 15.650 28.322 1.00 69.07 668 SER D C 1
ATOM 3755 O O . SER D 1 68 ? 52.956 15.426 29.343 1.00 68.91 668 SER D O 1
ATOM 3758 N N . GLU D 1 69 ? 51.381 16.603 28.253 1.00 69.70 669 GLU D N 1
ATOM 3759 C CA . GLU D 1 69 ? 51.121 17.481 29.384 1.00 70.44 669 GLU D CA 1
ATOM 3760 C C . GLU D 1 69 ? 50.233 16.916 30.484 1.00 70.07 669 GLU D C 1
ATOM 3761 O O . GLU D 1 69 ? 50.276 17.392 31.621 1.00 70.35 669 GLU D O 1
ATOM 3767 N N . TYR D 1 70 ? 49.439 15.899 30.164 1.00 68.89 670 TYR D N 1
ATOM 3768 C CA . TYR D 1 70 ? 48.552 15.318 31.164 1.00 67.42 670 TYR D CA 1
ATOM 3769 C C . TYR D 1 70 ? 48.910 13.896 31.582 1.00 66.10 670 TYR D C 1
ATOM 3770 O O . TYR D 1 70 ? 48.969 13.591 32.770 1.00 66.02 670 TYR D O 1
ATOM 3779 N N . LEU D 1 71 ? 49.146 13.025 30.608 1.00 65.07 671 LEU D N 1
ATOM 3780 C CA . LEU D 1 71 ? 49.471 11.633 30.904 1.00 62.70 671 LEU D CA 1
ATOM 3781 C C . LEU D 1 71 ? 50.841 11.441 31.525 1.00 61.21 671 LEU D C 1
ATOM 3782 O O . LEU D 1 71 ? 51.821 12.036 31.092 1.00 60.91 671 LEU D O 1
ATOM 3787 N N . ARG D 1 72 ? 50.895 10.601 32.553 1.00 60.74 672 ARG D N 1
ATOM 3788 C CA . ARG D 1 72 ? 52.137 10.298 33.245 1.00 61.00 672 ARG D CA 1
ATOM 3789 C C . ARG D 1 72 ? 52.164 8.821 33.607 1.00 60.41 672 ARG D C 1
ATOM 3790 O O . ARG D 1 72 ? 51.180 8.102 33.425 1.00 59.88 672 ARG D O 1
ATOM 3798 N N . LYS D 1 73 ? 53.308 8.378 34.115 1.00 60.27 673 LYS D N 1
ATOM 3799 C CA . LYS D 1 73 ? 53.489 6.997 34.537 1.00 59.10 673 LYS D CA 1
ATOM 3800 C C . LYS D 1 73 ? 52.364 6.657 35.505 1.00 58.19 673 LYS D C 1
ATOM 3801 O O . LYS D 1 73 ? 52.246 7.265 36.564 1.00 58.31 673 LYS D O 1
ATOM 3807 N N . GLY D 1 74 ? 51.531 5.694 35.132 1.00 56.26 674 GLY D N 1
ATOM 3808 C CA . GLY D 1 74 ? 50.441 5.304 36.000 1.00 54.34 674 GLY D CA 1
ATOM 3809 C C . GLY D 1 74 ? 49.070 5.732 35.512 1.00 52.52 674 GLY D C 1
ATOM 3810 O O . GLY D 1 74 ? 48.068 5.122 35.883 1.00 52.32 674 GLY D O 1
ATOM 3811 N N . SER D 1 75 ? 49.020 6.781 34.693 1.00 50.27 675 SER D N 1
ATOM 3812 C CA . SER D 1 75 ? 47.749 7.275 34.160 1.00 48.42 675 SER D CA 1
ATOM 3813 C C . SER D 1 75 ? 46.980 6.178 33.455 1.00 46.08 675 SER D C 1
ATOM 3814 O O . SER D 1 75 ? 47.507 5.534 32.559 1.00 46.40 675 SER D O 1
ATOM 3817 N N . GLN D 1 76 ? 45.734 5.964 33.862 1.00 46.07 676 GLN D N 1
ATOM 3818 C CA . GLN D 1 76 ? 44.902 4.954 33.227 1.00 43.05 676 GLN D CA 1
ATOM 3819 C C . GLN D 1 76 ? 44.268 5.660 32.045 1.00 43.32 676 GLN D C 1
ATOM 3820 O O . GLN D 1 76 ? 43.868 6.819 32.151 1.00 42.34 676 GLN D O 1
ATOM 3826 N N . VAL D 1 77 ? 44.161 4.971 30.918 1.00 44.63 677 VAL D N 1
ATOM 3827 C CA . VAL D 1 77 ? 43.606 5.608 29.735 1.00 41.89 677 VAL D CA 1
ATOM 3828 C C . VAL D 1 77 ? 42.821 4.641 28.843 1.00 39.37 677 VAL D C 1
ATOM 3829 O O . VAL D 1 77 ? 42.999 3.433 28.921 1.00 39.22 677 VAL D O 1
ATOM 3833 N N . TYR D 1 78 ? 41.923 5.189 28.026 1.00 37.57 678 TYR D N 1
ATOM 3834 C CA . TYR D 1 78 ? 41.088 4.411 27.110 1.00 34.87 678 TYR D CA 1
ATOM 3835 C C . TYR D 1 78 ? 41.579 4.778 25.722 1.00 36.70 678 TYR D C 1
ATOM 3836 O O . TYR D 1 78 ? 41.842 5.952 25.435 1.00 37.69 678 TYR D O 1
ATOM 3845 N N . ILE D 1 79 ? 41.710 3.780 24.859 1.00 33.91 679 ILE D N 1
ATOM 3846 C CA . ILE D 1 79 ? 42.201 4.027 23.517 1.00 30.69 679 ILE D CA 1
ATOM 3847 C C . ILE D 1 79 ? 41.448 3.256 22.463 1.00 30.97 679 ILE D C 1
ATOM 3848 O O . ILE D 1 79 ? 40.936 2.161 22.699 1.00 29.30 679 ILE D O 1
ATOM 3853 N N . GLU D 1 80 ? 41.342 3.871 21.300 1.00 33.12 680 GLU D N 1
ATOM 3854 C CA . GLU D 1 80 ? 40.717 3.245 20.148 1.00 32.36 680 GLU D CA 1
ATOM 3855 C C . GLU D 1 80 ? 41.694 3.540 19.045 1.00 30.46 680 GLU D C 1
ATOM 3856 O O . GLU D 1 80 ? 41.970 4.687 18.741 1.00 31.36 680 GLU D O 1
ATOM 3862 N N . GLY D 1 81 ? 42.271 2.494 18.486 1.00 31.79 681 GLY D N 1
ATOM 3863 C CA . GLY D 1 81 ? 43.215 2.697 17.411 1.00 28.05 681 GLY D CA 1
ATOM 3864 C C . GLY D 1 81 ? 43.099 1.553 16.442 1.00 30.16 681 GLY D C 1
ATOM 3865 O O . GLY D 1 81 ? 42.128 0.764 16.449 1.00 28.42 681 GLY D O 1
ATOM 3866 N N . GLN D 1 82 ? 44.100 1.473 15.590 1.00 30.05 682 GLN D N 1
ATOM 3867 C CA . GLN D 1 82 ? 44.160 0.423 14.611 1.00 34.75 682 GLN D CA 1
ATOM 3868 C C . GLN D 1 82 ? 45.563 -0.157 14.644 1.00 31.98 682 GLN D C 1
ATOM 3869 O O . GLN D 1 82 ? 46.509 0.510 15.046 1.00 29.59 682 GLN D O 1
ATOM 3875 N N . LEU D 1 83 ? 45.691 -1.404 14.222 1.00 35.00 683 LEU D N 1
ATOM 3876 C CA . LEU D 1 83 ? 46.992 -2.077 14.224 1.00 34.10 683 LEU D CA 1
ATOM 3877 C C . LEU D 1 83 ? 47.876 -1.789 13.024 1.00 36.24 683 LEU D C 1
ATOM 3878 O O . LEU D 1 83 ? 47.459 -1.925 11.876 1.00 34.66 683 LEU D O 1
ATOM 3883 N N . ARG D 1 84 ? 49.111 -1.390 13.300 1.00 38.69 684 ARG D N 1
ATOM 3884 C CA . ARG D 1 84 ? 50.061 -1.131 12.235 1.00 41.37 684 ARG D CA 1
ATOM 3885 C C . ARG D 1 84 ? 51.354 -1.908 12.483 1.00 40.90 684 ARG D C 1
ATOM 3886 O O . ARG D 1 84 ? 51.893 -1.886 13.575 1.00 41.15 684 ARG D O 1
ATOM 3894 N N . THR D 1 85 ? 51.838 -2.616 11.476 1.00 44.23 685 THR D N 1
ATOM 3895 C CA . THR D 1 85 ? 53.095 -3.337 11.623 1.00 45.45 685 THR D CA 1
ATOM 3896 C C . THR D 1 85 ? 54.098 -2.585 10.768 1.00 47.46 685 THR D C 1
ATOM 3897 O O . THR D 1 85 ? 53.926 -2.488 9.555 1.00 47.61 685 THR D O 1
ATOM 3901 N N . ARG D 1 86 ? 55.131 -2.023 11.390 1.00 49.91 686 ARG D N 1
ATOM 3902 C CA . ARG D 1 86 ? 56.125 -1.289 10.617 1.00 52.62 686 ARG D CA 1
ATOM 3903 C C . ARG D 1 86 ? 57.497 -1.954 10.578 1.00 54.07 686 ARG D C 1
ATOM 3904 O O . ARG D 1 86 ? 57.865 -2.725 11.465 1.00 52.75 686 ARG D O 1
ATOM 3912 N N . LYS D 1 87 ? 58.245 -1.639 9.528 1.00 56.87 687 LYS D N 1
ATOM 3913 C CA . LYS D 1 87 ? 59.562 -2.205 9.307 1.00 60.64 687 LYS D CA 1
ATOM 3914 C C . LYS D 1 87 ? 60.672 -1.193 9.524 1.00 63.50 687 LYS D C 1
ATOM 3915 O O . LYS D 1 87 ? 60.612 -0.074 9.018 1.00 63.55 687 LYS D O 1
ATOM 3921 N N . TRP D 1 88 ? 61.680 -1.596 10.291 1.00 66.47 688 TRP D N 1
ATOM 3922 C CA . TRP D 1 88 ? 62.842 -0.757 10.555 1.00 70.33 688 TRP D CA 1
ATOM 3923 C C . TRP D 1 88 ? 64.084 -1.641 10.465 1.00 72.72 688 TRP D C 1
ATOM 3924 O O . TRP D 1 88 ? 63.979 -2.870 10.507 1.00 72.34 688 TRP D O 1
ATOM 3935 N N . THR D 1 89 ? 65.255 -1.025 10.322 1.00 75.57 689 THR D N 1
ATOM 3936 C CA . THR D 1 89 ? 66.493 -1.790 10.215 1.00 77.28 689 THR D CA 1
ATOM 3937 C C . THR D 1 89 ? 67.589 -1.350 11.174 1.00 78.91 689 THR D C 1
ATOM 3938 O O . THR D 1 89 ? 68.337 -0.414 10.892 1.00 79.63 689 THR D O 1
ATOM 3942 N N . ASP D 1 90 ? 67.674 -2.033 12.311 1.00 81.17 690 ASP D N 1
ATOM 3943 C CA . ASP D 1 90 ? 68.696 -1.747 13.313 1.00 82.51 690 ASP D CA 1
ATOM 3944 C C . ASP D 1 90 ? 69.994 -2.300 12.760 1.00 83.15 690 ASP D C 1
ATOM 3945 O O . ASP D 1 90 ? 70.787 -1.575 12.159 1.00 83.07 690 ASP D O 1
ATOM 3950 N N . GLN D 1 91 ? 70.193 -3.599 12.961 1.00 84.01 691 GLN D N 1
ATOM 3951 C CA . GLN D 1 91 ? 71.383 -4.283 12.479 1.00 84.85 691 GLN D CA 1
ATOM 3952 C C . GLN D 1 91 ? 71.054 -5.005 11.181 1.00 84.82 691 GLN D C 1
ATOM 3953 O O . GLN D 1 91 ? 71.493 -6.131 10.953 1.00 86.77 691 GLN D O 1
ATOM 3959 N N . SER D 1 92 ? 70.283 -4.338 10.329 1.00 83.19 692 SER D N 1
ATOM 3960 C CA . SER D 1 92 ? 69.872 -4.913 9.059 1.00 81.88 692 SER D CA 1
ATOM 3961 C C . SER D 1 92 ? 69.129 -6.208 9.359 1.00 81.57 692 SER D C 1
ATOM 3962 O O . SER D 1 92 ? 68.889 -6.531 10.522 1.00 81.58 692 SER D O 1
ATOM 3965 N N . GLY D 1 93 ? 68.764 -6.949 8.319 1.00 80.94 693 GLY D N 1
ATOM 3966 C CA . GLY D 1 93 ? 68.040 -8.188 8.532 1.00 79.89 693 GLY D CA 1
ATOM 3967 C C . GLY D 1 93 ? 66.553 -7.926 8.636 1.00 79.00 693 GLY D C 1
ATOM 3968 O O . GLY D 1 93 ? 65.737 -8.829 8.442 1.00 79.11 693 GLY D O 1
ATOM 3969 N N . GLN D 1 94 ? 66.207 -6.681 8.957 1.00 77.86 694 GLN D N 1
ATOM 3970 C CA . GLN D 1 94 ? 64.812 -6.260 9.072 1.00 76.55 694 GLN D CA 1
ATOM 3971 C C . GLN D 1 94 ? 64.111 -6.669 10.364 1.00 75.28 694 GLN D C 1
ATOM 3972 O O . GLN D 1 94 ? 64.100 -7.843 10.744 1.00 74.82 694 GLN D O 1
ATOM 3978 N N . ASP D 1 95 ? 63.523 -5.683 11.032 1.00 73.42 695 ASP D N 1
ATOM 3979 C CA . ASP D 1 95 ? 62.776 -5.920 12.257 1.00 72.51 695 ASP D CA 1
ATOM 3980 C C . ASP D 1 95 ? 61.372 -5.337 12.104 1.00 71.36 695 ASP D C 1
ATOM 3981 O O . ASP D 1 95 ? 61.194 -4.206 11.645 1.00 70.79 695 ASP D O 1
ATOM 3986 N N . ARG D 1 96 ? 60.378 -6.137 12.474 1.00 70.01 696 ARG D N 1
ATOM 3987 C CA . ARG D 1 96 ? 58.975 -5.754 12.376 1.00 66.79 696 ARG D CA 1
ATOM 3988 C C . ARG D 1 96 ? 58.379 -5.439 13.747 1.00 64.91 696 ARG D C 1
ATOM 3989 O O . ARG D 1 96 ? 58.506 -6.221 14.688 1.00 63.74 696 ARG D O 1
ATOM 3997 N N . TYR D 1 97 ? 57.735 -4.278 13.844 1.00 62.52 697 TYR D N 1
ATOM 3998 C CA . TYR D 1 97 ? 57.131 -3.810 15.088 1.00 60.47 697 TYR D CA 1
ATOM 3999 C C . TYR D 1 97 ? 55.644 -3.523 14.913 1.00 56.74 697 TYR D C 1
ATOM 4000 O O . TYR D 1 97 ? 55.259 -2.698 14.088 1.00 55.29 697 TYR D O 1
ATOM 4009 N N . THR D 1 98 ? 54.811 -4.207 15.689 1.00 52.94 698 THR D N 1
ATOM 4010 C CA . THR D 1 98 ? 53.374 -4.000 15.629 1.00 49.72 698 THR D CA 1
ATOM 4011 C C . THR D 1 98 ? 52.974 -2.962 16.677 1.00 49.46 698 THR D C 1
ATOM 4012 O O . THR D 1 98 ? 53.151 -3.163 17.878 1.00 47.78 698 THR D O 1
ATOM 4016 N N . THR D 1 99 ? 52.433 -1.844 16.219 1.00 48.75 699 THR D N 1
ATOM 4017 C CA . THR D 1 99 ? 52.021 -0.806 17.135 1.00 48.51 699 THR D CA 1
ATOM 4018 C C . THR D 1 99 ? 50.541 -0.470 16.994 1.00 47.42 699 THR D C 1
ATOM 4019 O O . THR D 1 99 ? 49.914 -0.705 15.956 1.00 45.02 699 THR D O 1
ATOM 4023 N N . GLU D 1 100 ? 49.994 0.075 18.069 1.00 47.28 700 GLU D N 1
ATOM 4024 C CA . GLU D 1 100 ? 48.600 0.465 18.120 1.00 46.33 700 GLU D CA 1
ATOM 4025 C C . GLU D 1 100 ? 48.579 1.943 17.724 1.00 45.68 700 GLU D C 1
ATOM 4026 O O . GLU D 1 100 ? 49.022 2.812 18.473 1.00 44.33 700 GLU D O 1
ATOM 4032 N N . VAL D 1 101 ? 48.080 2.223 16.527 1.00 43.69 701 VAL D N 1
ATOM 4033 C CA . VAL D 1 101 ? 48.046 3.596 16.037 1.00 44.21 701 VAL D CA 1
ATOM 4034 C C . VAL D 1 101 ? 46.717 4.315 16.307 1.00 43.03 701 VAL D C 1
ATOM 4035 O O . VAL D 1 101 ? 45.643 3.826 15.948 1.00 40.69 701 VAL D O 1
ATOM 4039 N N . VAL D 1 102 ? 46.792 5.466 16.970 1.00 44.24 702 VAL D N 1
ATOM 4040 C CA . VAL D 1 102 ? 45.590 6.254 17.236 1.00 46.61 702 VAL D CA 1
ATOM 4041 C C . VAL D 1 102 ? 45.683 7.478 16.327 1.00 50.45 702 VAL D C 1
A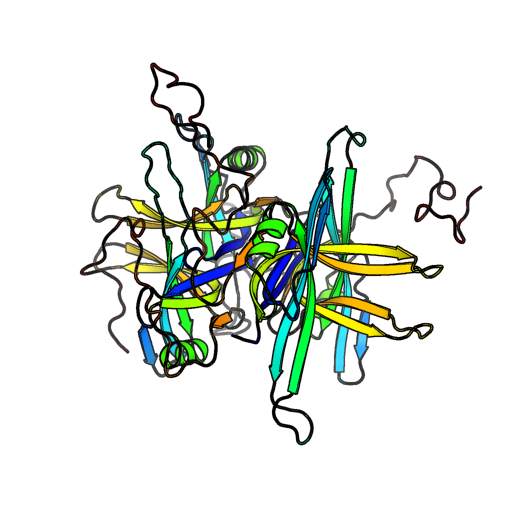TOM 4042 O O . VAL D 1 102 ? 46.379 8.442 16.641 1.00 50.46 702 VAL D O 1
ATOM 4046 N N . VAL D 1 103 ? 44.992 7.425 15.192 1.00 55.84 703 VAL D N 1
ATOM 4047 C CA . VAL D 1 103 ? 45.014 8.525 14.233 1.00 60.46 703 VAL D CA 1
ATOM 4048 C C . VAL D 1 103 ? 43.709 9.341 14.220 1.00 63.34 703 VAL D C 1
ATOM 4049 O O . VAL D 1 103 ? 43.283 9.835 15.266 1.00 64.28 703 VAL D O 1
ATOM 4053 N N . ASN D 1 104 ? 43.066 9.470 13.060 1.00 65.47 704 ASN D N 1
ATOM 4054 C CA . ASN D 1 104 ? 41.843 10.268 12.939 1.00 67.50 704 ASN D CA 1
ATOM 4055 C C . ASN D 1 104 ? 40.563 9.745 13.589 1.00 67.38 704 ASN D C 1
ATOM 4056 O O . ASN D 1 104 ? 40.072 10.342 14.549 1.00 67.76 704 ASN D O 1
ATOM 4061 N N . VAL D 1 105 ? 40.005 8.663 13.049 1.00 66.54 705 VAL D N 1
ATOM 4062 C CA . VAL D 1 105 ? 38.781 8.080 13.592 1.00 65.14 705 VAL D CA 1
ATOM 4063 C C . VAL D 1 105 ? 39.088 7.194 14.791 1.00 63.82 705 VAL D C 1
ATOM 4064 O O . VAL D 1 105 ? 38.331 6.274 15.107 1.00 64.31 705 VAL D O 1
ATOM 4068 N N . GLY D 1 106 ? 40.217 7.463 15.438 1.00 61.53 706 GLY D N 1
ATOM 4069 C CA . GLY D 1 106 ? 40.601 6.711 16.618 1.00 57.87 706 GLY D CA 1
ATOM 4070 C C . GLY D 1 106 ? 40.568 7.683 17.778 1.00 56.71 706 GLY D C 1
ATOM 4071 O O . GLY D 1 106 ? 40.430 8.891 17.569 1.00 58.58 706 GLY D O 1
ATOM 4072 N N . GLY D 1 107 ? 40.691 7.195 19.002 1.00 55.01 707 GLY D N 1
ATOM 4073 C CA . GLY D 1 107 ? 40.660 8.123 20.112 1.00 53.81 707 GLY D CA 1
ATOM 4074 C C . GLY D 1 107 ? 41.255 7.672 21.426 1.00 52.76 707 GLY D C 1
ATOM 4075 O O . GLY D 1 107 ? 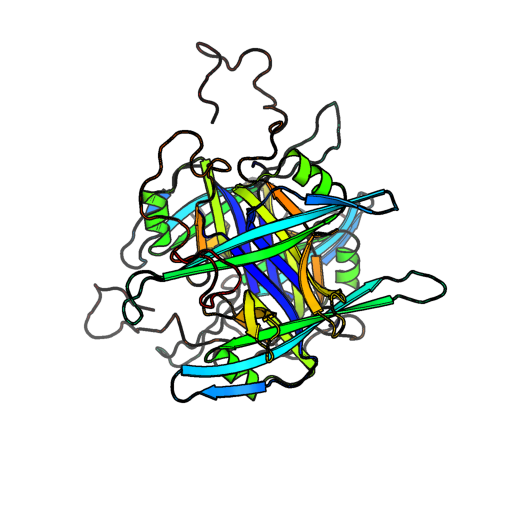41.433 6.482 21.682 1.00 52.93 707 GLY D O 1
ATOM 4076 N N . THR D 1 108 ? 41.571 8.650 22.263 1.00 52.55 708 THR D N 1
ATOM 4077 C CA . THR D 1 108 ? 42.126 8.382 23.577 1.00 51.78 708 THR D CA 1
ATOM 4078 C C . THR D 1 108 ? 41.453 9.272 24.608 1.00 49.19 708 THR D C 1
ATOM 4079 O O . THR D 1 108 ? 41.300 10.468 24.402 1.00 49.43 708 THR D O 1
ATOM 4083 N N . MET D 1 109 ? 41.055 8.670 25.718 1.00 49.01 709 MET D N 1
ATOM 4084 C CA . MET D 1 109 ? 40.396 9.380 26.798 1.00 48.43 709 MET D CA 1
ATOM 4085 C C . MET D 1 109 ? 41.045 9.096 28.154 1.00 48.84 709 MET D C 1
ATOM 4086 O O . MET D 1 109 ? 41.371 7.950 28.481 1.00 43.34 709 MET D O 1
ATOM 4091 N N . GLN D 1 110 ? 41.212 10.151 28.943 1.00 51.56 710 GLN D N 1
ATOM 4092 C CA . GLN D 1 110 ? 41.808 10.038 30.266 1.00 53.98 710 GLN D CA 1
ATOM 4093 C C . GLN D 1 110 ? 40.776 9.689 31.335 1.00 55.60 710 GLN D C 1
ATOM 4094 O O . GLN D 1 110 ? 39.694 10.269 31.382 1.00 55.82 710 GLN D O 1
ATOM 4100 N N . MET D 1 111 ? 41.125 8.735 32.188 1.00 59.11 711 MET D N 1
ATOM 4101 C CA . MET D 1 111 ? 40.249 8.290 33.267 1.00 64.98 711 MET D CA 1
ATOM 4102 C C . MET D 1 111 ? 40.695 8.971 34.559 1.00 67.96 711 MET D C 1
ATOM 4103 O O . MET D 1 111 ? 41.883 8.995 34.869 1.00 69.69 711 MET D O 1
ATOM 4108 N N . LEU D 1 112 ? 39.749 9.522 35.312 1.00 72.41 712 LEU D N 1
ATOM 4109 C CA . LEU D 1 112 ? 40.078 10.219 36.556 1.00 76.77 712 LEU D CA 1
ATOM 4110 C C . LEU D 1 112 ? 41.067 11.354 36.283 1.00 79.38 712 LEU D C 1
ATOM 4111 O O . LEU D 1 112 ? 41.699 11.883 37.204 1.00 79.59 712 LEU D O 1
ATOM 4116 N N . GLY D 1 113 ? 41.195 11.720 35.011 1.00 81.41 713 GLY D N 1
ATOM 4117 C CA . GLY D 1 113 ? 42.103 12.785 34.631 1.00 84.31 713 GLY D CA 1
ATOM 4118 C C . GLY D 1 113 ? 41.446 13.774 33.687 1.00 86.53 713 GLY D C 1
ATOM 4119 O O . GLY D 1 113 ? 40.227 13.952 33.716 1.00 86.10 713 GLY D O 1
ATOM 4120 N N . GLY D 1 114 ? 42.255 14.414 32.847 1.00 88.59 714 GLY D N 1
ATOM 4121 C CA . GLY D 1 114 ? 41.730 15.385 31.903 1.00 90.88 714 GLY D CA 1
ATOM 4122 C C . GLY D 1 114 ? 41.792 16.791 32.465 1.00 92.50 714 GLY D C 1
ATOM 4123 O O . GLY D 1 114 ? 41.908 17.767 31.722 1.00 92.30 714 GLY D O 1
ATOM 4124 N N . ARG D 1 115 ? 41.709 16.885 33.788 1.00 94.31 715 ARG D N 1
ATOM 4125 C CA . ARG D 1 115 ? 41.762 18.157 34.501 1.00 95.98 715 ARG D CA 1
ATOM 4126 C C . ARG D 1 115 ? 40.868 19.240 33.908 1.00 96.65 715 ARG D C 1
ATOM 4127 O O . ARG D 1 115 ? 40.099 18.985 32.979 1.00 96.52 715 ARG D O 1
ATOM 4135 N N . GLN D 1 116 ? 40.972 20.445 34.462 1.00 97.36 716 GLN D N 1
ATOM 4136 C CA . GLN D 1 116 ? 40.177 21.585 34.015 1.00 98.26 716 GLN D CA 1
ATOM 4137 C C . GLN D 1 116 ? 38.727 21.421 34.460 1.00 98.25 716 GLN D C 1
ATOM 4138 O O . GLN D 1 116 ? 38.036 22.401 34.746 1.00 98.05 716 GLN D O 1
ATOM 4144 N N . GLY D 1 117 ? 38.274 20.174 34.519 1.00 98.36 717 GLY D N 1
ATOM 4145 C CA . GLY D 1 117 ? 36.910 19.896 34.922 1.00 98.42 717 GLY D CA 1
ATOM 4146 C C . GLY D 1 117 ? 35.962 19.895 33.739 1.00 98.33 717 GLY D C 1
ATOM 4147 O O . GLY D 1 117 ? 36.389 19.788 32.588 1.00 98.10 717 GLY D O 1
ATOM 4148 N N . GLY D 1 118 ? 34.671 20.017 34.024 1.00 98.41 718 GLY D N 1
ATOM 4149 C CA . GLY D 1 118 ? 33.679 20.026 32.967 1.00 98.28 718 GLY D CA 1
ATOM 4150 C C . GLY D 1 118 ? 32.823 21.276 32.992 1.00 98.47 718 GLY D C 1
ATOM 4151 O O . GLY D 1 118 ? 31.688 21.250 33.470 1.00 98.51 718 GLY D O 1
ATOM 4152 N N . GLY D 1 119 ? 33.371 22.374 32.480 1.00 98.26 719 GLY D N 1
ATOM 4153 C CA . GLY D 1 119 ? 32.637 23.625 32.449 1.00 98.17 719 GLY D CA 1
ATOM 4154 C C . GLY D 1 119 ? 32.159 24.075 33.815 1.00 98.38 719 GLY D C 1
ATOM 4155 O O . GLY D 1 119 ? 32.938 24.612 34.602 1.00 98.53 719 GLY D O 1
ATOM 4156 N N . ALA D 1 120 ? 30.876 23.855 34.095 1.00 98.57 720 ALA D N 1
ATOM 4157 C CA . ALA D 1 120 ? 30.281 24.240 35.371 1.00 98.67 720 ALA D CA 1
ATOM 4158 C C . ALA D 1 120 ? 28.771 24.002 35.360 1.00 98.99 720 ALA D C 1
ATOM 4159 O O . ALA D 1 120 ? 28.160 23.892 34.295 1.00 99.34 720 ALA D O 1
ATOM 4161 N N . PRO D 1 121 ? 28.149 23.910 36.549 1.00 98.69 721 PRO D N 1
ATOM 4162 C CA . PRO D 1 121 ? 26.702 23.690 36.636 1.00 98.47 721 PRO D CA 1
ATOM 4163 C C . PRO D 1 121 ? 25.957 24.972 36.280 1.00 98.27 721 PRO D C 1
ATOM 4164 O O . PRO D 1 121 ? 26.192 26.018 36.884 1.00 98.30 721 PRO D O 1
ATOM 4168 N N . ALA D 1 122 ? 25.064 24.887 35.299 1.00 98.43 722 ALA D N 1
ATOM 4169 C CA . ALA D 1 122 ? 24.297 26.047 34.858 1.00 98.54 722 ALA D CA 1
ATOM 4170 C C . ALA D 1 122 ? 23.352 26.559 35.943 1.00 98.60 722 ALA D C 1
ATOM 4171 O O . ALA D 1 122 ? 22.417 27.311 35.664 1.00 98.35 722 ALA D O 1
ATOM 4173 N N . GLY D 1 123 ? 23.606 26.150 37.181 1.00 99.19 723 GLY D N 1
ATOM 4174 C CA . GLY D 1 123 ? 22.772 26.580 38.287 1.00 99.99 723 GLY D CA 1
ATOM 4175 C C . GLY D 1 123 ? 23.536 26.654 39.595 1.00 99.99 723 GLY D C 1
ATOM 4176 O O . GLY D 1 123 ? 22.962 26.967 40.640 1.00 99.99 723 GLY D O 1
ATOM 4177 N N . GLY D 1 124 ? 24.834 26.368 39.541 1.00 99.93 724 GLY D N 1
ATOM 4178 C CA . GLY D 1 124 ? 25.649 26.410 40.741 1.00 99.99 724 GLY D CA 1
ATOM 4179 C C . GLY D 1 124 ? 27.008 27.049 40.523 1.00 99.99 724 GLY D C 1
ATOM 4180 O O . GLY D 1 124 ? 27.353 27.439 39.404 1.00 99.99 724 GLY D O 1
ATOM 4181 N N . ASN D 1 125 ? 27.779 27.156 41.602 1.00 99.99 725 ASN D N 1
ATOM 4182 C CA . ASN D 1 125 ? 29.114 27.745 41.556 1.00 99.99 725 ASN D CA 1
ATOM 4183 C C . ASN D 1 125 ? 29.123 29.149 40.955 1.00 99.99 725 ASN D C 1
ATOM 4184 O O . ASN D 1 125 ? 30.108 29.562 40.338 1.00 99.99 725 ASN D O 1
ATOM 4189 N N . ILE D 1 126 ? 28.029 29.882 41.135 1.00 99.94 726 ILE D N 1
ATOM 4190 C CA . ILE D 1 126 ? 27.934 31.238 40.609 1.00 99.72 726 ILE D CA 1
ATOM 4191 C C . ILE D 1 126 ? 28.833 32.167 41.420 1.00 99.99 726 ILE D C 1
ATOM 4192 O O . ILE D 1 126 ? 29.337 33.169 40.907 1.00 99.99 726 ILE D O 1
ATOM 4197 N N . GLY D 1 127 ? 29.030 31.821 42.689 1.00 99.98 727 GLY D N 1
ATOM 4198 C CA . GLY D 1 127 ? 29.870 32.628 43.556 1.00 99.99 727 GLY D CA 1
ATOM 4199 C C . GLY D 1 127 ? 30.044 32.004 44.928 1.00 99.99 727 GLY D C 1
ATOM 4200 O O . GLY D 1 127 ? 30.918 32.404 45.696 1.00 99.99 727 GLY D O 1
ATOM 4201 N N . GLY D 1 128 ? 29.207 31.019 45.236 1.00 99.86 728 GLY D N 1
ATOM 4202 C CA . GLY D 1 128 ? 29.288 30.356 46.523 1.00 99.87 728 GLY D CA 1
ATOM 4203 C C . GLY D 1 128 ? 28.773 28.932 46.462 1.00 99.99 728 GLY D C 1
ATOM 4204 O O . GLY D 1 128 ? 29.544 27.980 46.597 1.00 99.99 728 GLY D O 1
ATOM 4205 N N . GLY D 1 129 ? 27.467 28.783 46.256 1.00 99.99 729 GLY D N 1
ATOM 4206 C CA . GLY D 1 129 ? 26.879 27.457 46.183 1.00 99.99 729 GLY D CA 1
ATOM 4207 C C . GLY D 1 129 ? 25.379 27.434 45.944 1.00 99.99 729 GLY D C 1
ATOM 4208 O O . GLY D 1 129 ? 24.872 28.097 45.036 1.00 99.77 729 GLY D O 1
ATOM 4209 N N . GLN D 1 130 ? 24.666 26.671 46.769 1.00 99.99 730 GLN D N 1
ATOM 4210 C CA . GLN D 1 130 ? 23.216 26.536 46.645 1.00 99.99 730 GLN D CA 1
ATOM 4211 C C . GLN D 1 130 ? 22.468 27.099 47.856 1.00 99.99 730 GLN D C 1
ATOM 4212 O O . GLN D 1 130 ? 23.047 27.279 48.927 1.00 99.99 730 GLN D O 1
ATOM 4218 N N . PRO D 1 131 ? 21.161 27.378 47.700 1.00 99.99 731 PRO D N 1
ATOM 4219 C CA . PRO D 1 131 ? 20.338 27.921 48.787 1.00 99.99 731 PRO D CA 1
ATOM 4220 C C . PRO D 1 131 ? 20.250 27.005 50.006 1.00 99.99 731 PRO D C 1
ATOM 4221 O O . PRO D 1 131 ? 20.893 25.955 50.053 1.00 99.99 731 PRO D O 1
ATOM 4225 N N . GLN D 1 132 ? 19.448 27.412 50.986 1.00 99.73 732 GLN D N 1
ATOM 4226 C CA . GLN D 1 132 ? 19.277 26.646 52.217 1.00 99.99 732 GLN D CA 1
ATOM 4227 C C . GLN D 1 132 ? 20.598 26.517 52.974 1.00 99.99 732 GLN D C 1
ATOM 4228 O O . GLN D 1 132 ? 21.534 25.862 52.508 1.00 99.99 732 GLN D O 1
ATOM 4234 N N . GLY D 1 133 ? 20.664 27.143 54.146 1.00 99.99 733 GLY D N 1
ATOM 4235 C CA . GLY D 1 133 ? 21.869 27.083 54.953 1.00 99.68 733 GLY D CA 1
ATOM 4236 C C . GLY D 1 133 ? 23.060 27.742 54.286 1.00 99.73 733 GLY D C 1
ATOM 4237 O O . GLY D 1 133 ? 23.335 28.920 54.517 1.00 99.87 733 GLY D O 1
ATOM 4238 N N . GLY D 1 134 ? 23.769 26.981 53.457 1.00 99.54 734 GLY D N 1
ATOM 4239 C CA . GLY D 1 134 ? 24.931 27.517 52.772 1.00 99.20 734 GLY D CA 1
ATOM 4240 C C . GLY D 1 134 ? 25.200 26.853 51.435 1.00 99.50 734 GLY D C 1
ATOM 4241 O O . GLY D 1 134 ? 24.308 26.246 50.842 1.00 99.32 734 GLY D O 1
ATOM 4242 N N . TRP D 1 135 ? 26.439 26.964 50.965 1.00 99.62 735 TRP D N 1
ATOM 4243 C CA . TRP D 1 135 ? 26.843 26.390 49.685 1.00 99.73 735 TRP D CA 1
ATOM 4244 C C . TRP D 1 135 ? 27.094 24.887 49.804 1.00 99.92 735 TRP D C 1
ATOM 4245 O O . TRP D 1 135 ? 28.240 24.448 49.899 1.00 99.99 735 TRP D O 1
ATOM 4256 N N . GLY D 1 136 ? 26.014 24.110 49.789 1.00 99.99 736 GLY D N 1
ATOM 4257 C CA . GLY D 1 136 ? 26.105 22.661 49.905 1.00 99.88 736 GLY D CA 1
ATOM 4258 C C . GLY D 1 136 ? 27.401 22.017 49.442 1.00 99.99 736 GLY D C 1
ATOM 4259 O O . GLY D 1 136 ? 27.587 21.755 48.251 1.00 99.99 736 GLY D O 1
ATOM 4260 N N . GLN D 1 137 ? 28.295 21.751 50.392 1.00 99.98 737 GLN D N 1
ATOM 4261 C CA . GLN D 1 137 ? 29.584 21.129 50.095 1.00 99.99 737 GLN D CA 1
ATOM 4262 C C . GLN D 1 137 ? 29.425 19.830 49.301 1.00 99.99 737 GLN D C 1
ATOM 4263 O O . GLN D 1 137 ? 30.102 19.629 48.291 1.00 99.99 737 GLN D O 1
ATOM 4269 N N . PRO D 1 138 ? 28.532 18.926 49.752 1.00 99.99 738 PRO D N 1
ATOM 4270 C CA . PRO D 1 138 ? 28.306 17.651 49.060 1.00 99.99 738 PRO D CA 1
ATOM 4271 C C . PRO D 1 138 ? 27.990 17.834 47.577 1.00 99.96 738 PRO D C 1
ATOM 4272 O O . PRO D 1 138 ? 26.827 17.953 47.190 1.00 99.99 738 PRO D O 1
ATOM 4276 N N . GLN D 1 139 ? 29.032 17.843 46.751 1.00 99.99 739 GLN D N 1
ATOM 4277 C CA . GLN D 1 139 ? 28.869 18.033 45.314 1.00 99.99 739 GLN D CA 1
ATOM 4278 C C . GLN D 1 139 ? 28.997 16.747 44.503 1.00 99.99 739 GLN D C 1
ATOM 4279 O O . GLN D 1 139 ? 28.342 16.593 43.469 1.00 99.99 739 GLN D O 1
ATOM 4285 N N . GLN D 1 140 ? 29.835 15.827 44.970 1.00 99.99 740 GLN D N 1
ATOM 4286 C CA . GLN D 1 140 ? 30.040 14.557 44.279 1.00 99.86 740 GLN D CA 1
ATOM 4287 C C . GLN D 1 140 ? 28.714 13.847 44.016 1.00 99.94 740 GLN D C 1
ATOM 4288 O O . GLN D 1 140 ? 28.426 13.565 42.834 1.00 99.85 740 GLN D O 1
#

B-factor: mean 65.76, std 22.69, range [20.61, 99.99]

CATH classification: 2.40.50.140

GO terms:
  GO:0042802 identical protein binding (F, IPI)
  GO:0005515 protein binding (F, IPI)
  GO:0005829 cytosol (C, IDA)
  GO:0003697 single-stranded DNA binding (F, IDA)
  GO:0042802 identical protein binding (F, IDA)
  GO:0000725 recombinational repair (P, TAS)
  GO:0009432 SOS response (P, TAS)
  GO:0006298 mismatch repair (P, TAS)
  GO:0008047 enzyme activator activity (F, IMP)